Protein AF-W7YA04-F1 (afdb_monomer_lite)

InterPro domains:
  IPR001322 Lamin tail domain [PF00932] (160-291)
  IPR001322 Lamin tail domain [PF00932] (446-583)
  IPR001322 Lamin tail domain [PS51841] (153-295)
  IPR001322 Lamin tail domain [PS51841] (439-587)
  IPR013783 Immunoglobulin-like fold [G3DSA:2.60.40.10] (42-144)
  IPR036415 Lamin tail domain superfamily [SSF74853] (183-237)
  IPR036415 Lamin tail domain superfamily [SSF74853] (433-536)

Secondary structure (DSSP, 8-state):
-------------------------------------------------EEE----SEEETTS-EEEEEEEESSSSPPEEEEEEEETT---EEEE-EESSSSS--SEEEEEE-GGG--SSEEEEEEEEE-TT--EEE---EEEEEE--HHHHHHHHSPPPPSEEEEEEESS-PBPTTSSSBS--EEEEEE-SSS-EEGGGEEEEETTTEEEEESS-S--EE-TT-EEEEEEE-STTTT--HHHHHHHSTT----BTTTEEEEE-SS---SSS-EEEEEEETT--EEEEEEE-TTT--TTB-EEEE-PBTT--BPEEPTTTTTSB--TT---GGGGS-B---GGGS-EEE----SEEESS-EEEEEEEE---B-TTSPBPPPEEEEE-SS-SSEEEEE-B-TTSSSEEEEEE-GGG--SSEEEEEEEETTEEEEEEEEEEPPPP-GGGS-SEEEEEEE---PBPTTSSSBSS-EEEEEE-SSSPEEGGGEEEEEE-GGG-GGGPEEE-BS-S--EE-TT-EEEEEEE-TTTTT--HHHHHHHHT----BTTTEEEEESS---SSS-EEEEEEETTS-EEEEEEE--S-EEETTEE---SS--EEPPPB-

Foldseek 3Di:
DDDDDDDDDDDDDDDDDDDDDDDDDDDDDDDDDDDDDDDDDDDPPQFDKDKDFDDDQEDEALAKDKTKIFIDGPDFDKKKWKWKDAPPDDIDIFTWDAPDPDGDHRITITIDGRVRRDHFKMKIKMWIADPVRDIDIDDIDMHTYDHDVVVVVVVVLADFQQKDFFKWAQAADDDPPDPAHQQTKIKMFGADQAKDWCVQKWKQKQLHDIKDFPDPDTDIHGHGFMAMETEDQPSNPPPDPVNNCVRAPPDDDDYSHRYTYIHPNHTHDLAAKMKMFMAGPQLATSAMEIDGNVLHDYQFIQGWATEARNFRYTDTDPCRSVHGDDGRDGDPRRDDYPPDDPQQDWDKDFDDAQEDELAKDKGKIQIHNLDADPVRHRFWKKKWKADPVDLWTFIDTWDPPPPRSITMDIDGSLRLLDQKMKMWIDGNRDIDIDMYGYPDDDDDLVLAFQKDFFWWWQFEDAQPPDPAHQWTKTKMWGAAQAKDWQLQKWKWKDDPVVPPVPTHTFDWPDSTDIAGHGHMAMETEDEPRNPPPDPVNNCVRVVHDADEPHRYIYTYDNGDDLAAKMKMWMAGPVRHTRFMFIDHQPDIDRSNHGDRDNTDIDGGRTDD

pLDDT: mean 80.43, std 20.5, range [23.08, 98.69]

Structure (mmCIF, N/CA/C/O backbone):
data_AF-W7YA04-F1
#
_entry.id   AF-W7YA04-F1
#
loop_
_atom_site.group_PDB
_atom_site.id
_atom_site.type_symbol
_atom_site.label_atom_id
_atom_site.label_alt_id
_atom_site.label_comp_id
_atom_site.label_asym_id
_atom_site.label_entity_id
_atom_site.label_seq_id
_atom_site.pdbx_PDB_ins_code
_atom_site.Cartn_x
_atom_site.Cartn_y
_atom_site.Cartn_z
_atom_site.occupancy
_atom_site.B_iso_or_equiv
_atom_site.auth_seq_id
_atom_site.auth_comp_id
_atom_site.auth_asym_id
_atom_site.auth_atom_id
_atom_site.pdbx_PDB_model_num
ATOM 1 N N . MET A 1 1 ? -23.975 47.680 10.841 1.00 31.78 1 MET A N 1
ATOM 2 C CA . MET A 1 1 ? -23.854 48.891 9.995 1.00 31.78 1 MET A CA 1
ATOM 3 C C . MET A 1 1 ? -22.612 49.657 10.430 1.00 31.78 1 MET A C 1
ATOM 5 O O . MET A 1 1 ? -22.274 49.514 11.592 1.00 31.78 1 MET A O 1
ATOM 9 N N . LEU A 1 2 ? -21.980 50.379 9.492 1.00 32.09 2 LEU A N 1
ATOM 10 C CA . LEU A 1 2 ? -20.982 51.469 9.593 1.00 32.09 2 LEU A CA 1
ATOM 11 C C . LEU A 1 2 ? -20.205 51.641 10.930 1.00 32.09 2 LEU A C 1
ATOM 13 O O . LEU A 1 2 ? -20.821 51.800 11.973 1.00 32.09 2 LEU A O 1
ATOM 17 N N . SER A 1 3 ? -18.866 51.580 10.980 1.00 29.19 3 SER A N 1
ATOM 18 C CA . SER A 1 3 ? -17.827 52.356 10.250 1.00 29.19 3 SER A CA 1
ATOM 19 C C . SER A 1 3 ? -17.516 53.733 10.869 1.00 29.19 3 SER A C 1
ATOM 21 O O . SER A 1 3 ? -18.413 54.385 11.391 1.00 29.19 3 SER A O 1
ATOM 23 N N . ALA A 1 4 ? -16.255 54.159 10.691 1.00 31.50 4 ALA A N 1
ATOM 24 C CA . ALA A 1 4 ? -15.646 55.458 11.014 1.00 31.50 4 ALA A CA 1
ATOM 25 C C . ALA A 1 4 ? -15.402 55.768 12.510 1.00 31.50 4 ALA A C 1
ATOM 27 O O . ALA A 1 4 ? -16.236 55.462 13.348 1.00 31.50 4 ALA A O 1
ATOM 28 N N . VAL A 1 5 ? -14.357 56.483 12.948 1.00 30.11 5 VAL A N 1
ATOM 29 C CA . VAL A 1 5 ? -12.965 56.802 12.535 1.00 30.11 5 VAL A CA 1
ATOM 30 C C . VAL A 1 5 ? -12.490 57.877 13.548 1.00 30.11 5 VAL A C 1
ATOM 32 O O . VAL A 1 5 ? -13.315 58.586 14.112 1.00 30.11 5 VAL A O 1
ATOM 35 N N . THR A 1 6 ? -11.179 57.924 13.798 1.00 32.50 6 THR A N 1
ATOM 36 C CA . THR A 1 6 ? -10.346 58.825 14.644 1.00 32.50 6 THR A CA 1
ATOM 37 C C . THR A 1 6 ? -10.842 60.245 15.023 1.00 32.50 6 THR A C 1
ATOM 39 O O . THR A 1 6 ? -11.693 60.841 14.366 1.00 32.50 6 THR A O 1
ATOM 42 N N . PRO A 1 7 ? -10.205 60.866 16.042 1.00 37.47 7 PRO A N 1
ATOM 43 C CA . PRO A 1 7 ? -9.231 61.912 15.681 1.00 37.47 7 PRO A CA 1
ATOM 44 C C . PRO A 1 7 ? -7.908 61.920 16.486 1.00 37.47 7 PRO A C 1
ATOM 46 O O . PRO A 1 7 ? -7.734 61.216 17.476 1.00 37.47 7 PRO A O 1
ATOM 49 N N . VAL A 1 8 ? -6.971 62.748 16.011 1.00 28.97 8 VAL A N 1
ATOM 50 C CA . VAL A 1 8 ? -5.608 63.013 16.524 1.00 28.97 8 VAL A CA 1
ATOM 51 C C . VAL A 1 8 ? -5.584 64.339 17.310 1.00 28.97 8 VAL A C 1
ATOM 53 O O . VAL A 1 8 ? -6.321 65.246 16.932 1.00 28.97 8 VAL A O 1
ATOM 56 N N . GLY A 1 9 ? -4.698 64.527 18.309 1.00 26.81 9 GLY A N 1
ATOM 57 C CA . GLY A 1 9 ? -4.371 65.895 18.773 1.00 26.81 9 GLY A CA 1
ATOM 58 C C . GLY A 1 9 ? -3.638 66.102 20.116 1.00 26.81 9 GLY A C 1
ATOM 59 O O . GLY A 1 9 ? -4.279 66.206 21.149 1.00 26.81 9 GLY A O 1
ATOM 60 N N . PHE A 1 10 ? -2.310 66.275 20.053 1.00 26.55 10 PHE A N 1
ATOM 61 C CA . PHE A 1 10 ? -1.448 67.192 20.842 1.00 26.55 10 PHE A CA 1
ATOM 62 C C . PHE A 1 10 ? -1.589 67.400 22.380 1.00 26.55 10 PHE A C 1
ATOM 64 O O . PHE A 1 10 ? -2.391 68.189 22.861 1.00 26.55 10 PHE A O 1
ATOM 71 N N . ALA A 1 11 ? -0.625 66.805 23.100 1.00 28.25 11 ALA A N 1
ATOM 72 C CA . ALA A 1 11 ? 0.389 67.413 23.993 1.00 28.25 11 ALA A CA 1
ATOM 73 C C . ALA A 1 11 ? 0.095 68.618 24.931 1.00 28.25 11 ALA A C 1
ATOM 75 O O . ALA A 1 11 ? -0.297 69.699 24.501 1.00 28.25 11 ALA A O 1
ATOM 76 N N . ALA A 1 12 ? 0.579 68.490 26.179 1.00 29.59 12 ALA A N 1
ATOM 77 C CA . ALA A 1 12 ? 1.050 69.591 27.032 1.00 29.59 12 ALA A CA 1
ATOM 78 C C . ALA A 1 12 ? 2.277 69.147 27.870 1.00 29.59 12 ALA A C 1
ATOM 80 O O . ALA A 1 12 ? 2.289 68.033 28.392 1.00 29.59 12 ALA A O 1
ATOM 81 N N . GLY A 1 13 ? 3.310 69.999 27.976 1.00 27.61 13 GLY A N 1
ATOM 82 C CA . GLY A 1 13 ? 4.473 69.815 28.872 1.00 27.61 13 GLY A CA 1
ATOM 83 C C . GLY A 1 13 ? 4.131 70.123 30.343 1.00 27.61 13 GLY A C 1
ATOM 84 O O . GLY A 1 13 ? 2.997 70.472 30.643 1.00 27.61 13 GLY A O 1
ATOM 85 N N . THR A 1 14 ? 5.040 70.052 31.320 1.00 29.62 14 THR A N 1
ATOM 86 C CA . THR A 1 14 ? 6.397 70.640 31.329 1.00 29.62 14 THR A CA 1
ATOM 87 C C . THR A 1 14 ? 7.260 70.109 32.490 1.00 29.62 14 THR A C 1
ATOM 89 O O . THR A 1 14 ? 6.720 69.950 33.587 1.00 29.62 14 THR A O 1
ATOM 92 N N . ASN A 1 15 ? 8.585 69.981 32.259 1.00 28.86 15 ASN A N 1
ATOM 93 C CA . ASN A 1 15 ? 9.757 70.384 33.097 1.00 28.86 15 ASN A CA 1
ATOM 94 C C . ASN A 1 15 ? 10.873 69.300 33.160 1.00 28.86 15 ASN A C 1
ATOM 96 O O . ASN A 1 15 ? 10.539 68.123 33.208 1.00 28.86 15 ASN A O 1
ATOM 100 N N . VAL A 1 16 ? 12.192 69.588 33.196 1.00 29.22 16 VAL A N 1
ATOM 101 C CA . VAL A 1 16 ? 12.988 70.834 32.995 1.00 29.22 16 VAL A CA 1
ATOM 102 C C . VAL A 1 16 ? 14.435 70.480 32.530 1.00 29.22 16 VAL A C 1
ATOM 104 O O . VAL A 1 16 ? 14.753 69.307 32.366 1.00 29.22 16 VAL A O 1
ATOM 107 N N . THR A 1 17 ? 15.282 71.488 32.289 1.00 27.20 17 THR A N 1
ATOM 108 C CA . THR A 1 17 ? 16.713 71.477 31.872 1.00 27.20 17 THR A CA 1
ATOM 109 C C . THR A 1 17 ? 17.678 70.643 32.744 1.00 27.20 17 THR A C 1
ATOM 111 O O . THR A 1 17 ? 17.450 70.530 33.945 1.00 27.20 17 THR A O 1
ATOM 114 N N . GLU A 1 18 ? 18.759 70.006 32.258 1.00 30.73 18 GLU A N 1
ATOM 115 C CA . GLU A 1 18 ? 19.865 70.383 31.325 1.00 30.73 18 GLU A CA 1
ATOM 116 C C . GLU A 1 18 ? 20.987 71.298 31.874 1.00 30.73 18 GLU A C 1
ATOM 118 O O . GLU A 1 18 ? 20.705 72.274 32.563 1.00 30.73 18 GLU A O 1
ATOM 123 N N . LEU A 1 19 ? 22.234 70.954 31.468 1.00 24.98 19 LEU A N 1
ATOM 124 C CA . LEU A 1 19 ? 23.520 71.697 31.332 1.00 24.98 19 LEU A CA 1
ATOM 125 C C . LEU A 1 19 ? 24.686 70.776 31.785 1.00 24.98 19 LEU A C 1
ATOM 127 O O . LEU A 1 19 ? 24.739 70.429 32.958 1.00 24.98 19 LEU A O 1
ATOM 131 N N . ASN A 1 20 ? 25.605 70.225 30.974 1.00 26.33 20 ASN A N 1
ATOM 132 C CA . ASN A 1 20 ? 26.200 70.527 29.653 1.00 26.33 20 ASN A CA 1
ATOM 133 C C . ASN A 1 20 ? 27.310 71.606 29.655 1.00 26.33 20 ASN A C 1
ATOM 135 O O . ASN A 1 20 ? 26.989 72.786 29.765 1.00 26.33 20 ASN A O 1
ATOM 139 N N . ILE A 1 21 ? 28.586 71.206 29.466 1.00 27.41 21 ILE A N 1
ATOM 140 C CA . ILE A 1 21 ? 29.698 72.068 28.994 1.00 27.41 21 ILE A CA 1
ATOM 141 C C . ILE A 1 21 ? 30.721 71.246 28.157 1.00 27.41 21 ILE A C 1
ATOM 143 O O . ILE A 1 21 ? 31.188 70.195 28.592 1.00 27.41 21 ILE A O 1
ATOM 147 N N . THR A 1 22 ? 31.044 71.766 26.966 1.00 24.73 22 THR A N 1
ATOM 148 C CA . THR A 1 22 ? 32.105 71.446 25.962 1.00 24.73 22 THR A CA 1
ATOM 149 C C . THR A 1 22 ? 33.502 71.997 26.401 1.00 24.73 22 THR A C 1
ATOM 151 O O . THR A 1 22 ? 33.555 72.364 27.578 1.00 24.73 22 THR A O 1
ATOM 154 N N . PRO A 1 23 ? 34.644 72.105 25.635 1.00 35.56 23 PRO A N 1
ATOM 155 C CA . PRO A 1 23 ? 34.985 72.071 24.170 1.00 35.56 23 PRO A CA 1
ATOM 156 C C . PRO A 1 23 ? 36.044 70.991 23.754 1.00 35.56 23 PRO A C 1
ATOM 158 O O . PRO A 1 23 ? 36.558 70.319 24.640 1.00 35.56 23 PRO A O 1
ATOM 161 N N . VAL A 1 24 ? 36.388 70.625 22.494 1.00 25.22 24 VAL A N 1
ATOM 162 C CA . VAL A 1 24 ? 36.501 71.201 21.107 1.00 25.22 24 VAL A CA 1
ATOM 163 C C . VAL A 1 24 ? 37.966 71.464 20.653 1.00 25.22 24 VAL A C 1
ATOM 165 O O . VAL A 1 24 ? 38.620 72.309 21.249 1.00 25.22 24 VAL A O 1
ATOM 168 N N . GLU A 1 25 ? 38.379 70.750 19.577 1.00 28.91 25 GLU A N 1
ATOM 169 C CA . GLU A 1 25 ? 39.375 71.034 18.487 1.00 28.91 25 GLU A CA 1
ATOM 170 C C . GLU A 1 25 ? 40.835 71.463 18.849 1.00 28.91 25 GLU A C 1
ATOM 172 O O . GLU A 1 25 ? 41.133 71.782 19.993 1.00 28.91 25 GLU A O 1
ATOM 177 N N . ASP A 1 26 ? 41.863 71.422 17.978 1.00 27.91 26 ASP A N 1
ATOM 178 C CA . ASP A 1 26 ? 41.978 71.253 16.506 1.00 27.91 26 ASP A CA 1
ATOM 179 C C . ASP A 1 26 ? 43.377 70.676 16.108 1.00 27.91 26 ASP A C 1
ATOM 181 O O . ASP A 1 26 ? 44.282 70.664 16.946 1.00 27.91 26 ASP A O 1
ATOM 185 N N . GLY A 1 27 ? 43.611 70.289 14.839 1.00 26.39 27 GLY A N 1
ATOM 186 C CA . GLY A 1 27 ? 44.975 70.155 14.268 1.00 26.39 27 GLY A CA 1
ATOM 187 C C . GLY A 1 27 ? 45.208 69.076 13.186 1.00 26.39 27 GLY A C 1
ATOM 188 O O . GLY A 1 27 ? 45.076 67.884 13.451 1.00 26.39 27 GLY A O 1
ATOM 189 N N . LEU A 1 28 ? 45.632 69.491 11.980 1.00 25.44 28 LEU A N 1
ATOM 190 C CA . LEU A 1 28 ? 45.858 68.641 10.790 1.00 25.44 28 LEU A CA 1
ATOM 191 C C . LEU A 1 28 ? 47.251 67.966 10.670 1.00 25.44 28 LEU A C 1
ATOM 193 O O . LEU A 1 28 ? 48.250 68.470 11.170 1.00 25.44 28 LEU A O 1
ATOM 197 N N . GLU A 1 29 ? 47.258 66.859 9.908 1.00 27.80 29 GLU A N 1
ATOM 198 C CA . GLU A 1 29 ? 48.306 66.235 9.058 1.00 27.80 29 GLU A CA 1
ATOM 199 C C . GLU A 1 29 ? 49.811 66.546 9.259 1.00 27.80 29 GLU A C 1
ATOM 201 O O . GLU A 1 29 ? 50.250 67.684 9.120 1.00 27.80 29 GLU A O 1
ATOM 206 N N . THR A 1 30 ? 50.654 65.495 9.329 1.00 24.72 30 THR A N 1
ATOM 207 C CA . THR A 1 30 ? 51.679 65.144 8.295 1.00 24.72 30 THR A CA 1
ATOM 208 C C . THR A 1 30 ? 52.455 63.843 8.637 1.00 24.72 30 THR A C 1
ATOM 210 O O . THR A 1 30 ? 52.113 63.143 9.586 1.00 24.72 30 THR A O 1
ATOM 213 N N . GLN A 1 31 ? 53.402 63.440 7.774 1.00 24.70 31 GLN A N 1
ATOM 214 C CA . GLN A 1 31 ? 53.940 62.075 7.607 1.00 24.70 31 GLN A CA 1
ATOM 215 C C . GLN A 1 31 ? 55.115 61.679 8.534 1.00 24.70 31 GLN A C 1
ATOM 217 O O . GLN A 1 31 ? 55.805 62.536 9.067 1.00 24.70 31 GLN A O 1
ATOM 222 N N . ASN A 1 32 ? 55.362 60.358 8.605 1.00 27.91 32 ASN A N 1
ATOM 223 C CA . ASN A 1 32 ? 56.642 59.639 8.794 1.00 27.91 32 ASN A CA 1
ATOM 224 C C . ASN A 1 32 ? 57.789 60.288 9.606 1.00 27.91 32 ASN A C 1
ATOM 226 O O . ASN A 1 32 ? 58.427 61.217 9.130 1.00 27.91 32 ASN A O 1
ATOM 230 N N . GLU A 1 33 ? 58.221 59.624 10.689 1.00 24.64 33 GLU A N 1
ATOM 231 C CA . GLU A 1 33 ? 59.500 58.870 10.748 1.00 24.64 33 GLU A CA 1
ATOM 232 C C . GLU A 1 33 ? 59.715 58.213 12.133 1.00 24.64 33 GLU A C 1
ATOM 234 O O . GLU A 1 33 ? 59.299 58.733 13.166 1.00 24.64 33 GLU A O 1
ATOM 239 N N . THR A 1 34 ? 60.372 57.047 12.172 1.00 29.28 34 THR A N 1
ATOM 240 C CA . THR A 1 34 ? 60.908 56.436 13.411 1.00 29.28 34 THR A CA 1
ATOM 241 C C . THR A 1 34 ? 62.370 56.868 13.573 1.00 29.28 34 THR A C 1
ATOM 243 O O . THR A 1 34 ? 63.078 56.898 12.566 1.00 29.28 34 THR A O 1
ATOM 246 N N . PRO A 1 35 ? 62.879 57.127 14.798 1.00 31.11 35 PRO A N 1
ATOM 247 C CA . PRO A 1 35 ? 63.408 56.003 15.583 1.00 31.11 35 PRO A CA 1
ATOM 248 C C . PRO A 1 35 ? 63.298 56.107 17.128 1.00 31.11 35 PRO A C 1
ATOM 250 O O . PRO A 1 35 ? 63.034 57.143 17.726 1.00 31.11 35 PRO A O 1
ATOM 253 N N . SER A 1 36 ? 63.555 54.962 17.768 1.00 23.08 36 SER A N 1
ATOM 254 C CA . SER A 1 36 ? 63.786 54.730 19.212 1.00 23.08 36 SER A CA 1
ATOM 255 C C . SER A 1 36 ? 65.081 55.380 19.764 1.00 23.08 36 SER A C 1
ATOM 257 O O . SER A 1 36 ? 65.894 55.825 18.955 1.00 23.08 36 SER A O 1
ATOM 259 N N . PRO A 1 37 ? 65.427 55.270 21.077 1.00 47.62 37 PRO A N 1
ATOM 260 C CA . PRO A 1 37 ? 64.613 55.013 22.289 1.00 47.62 37 PRO A CA 1
ATOM 261 C C . PRO A 1 37 ? 65.012 55.873 23.528 1.00 47.62 37 PRO A C 1
ATOM 263 O O . PRO A 1 37 ? 66.120 56.395 23.614 1.00 47.62 37 PRO A O 1
ATOM 266 N N . SER A 1 38 ? 64.210 55.869 24.606 1.00 24.77 38 SER A N 1
ATOM 267 C CA . SER A 1 38 ? 64.751 55.919 25.989 1.00 24.77 38 SER A CA 1
ATOM 268 C C . SER A 1 38 ? 63.761 55.381 27.041 1.00 24.77 38 SER A C 1
ATOM 270 O O . SER A 1 38 ? 62.550 55.525 26.916 1.00 24.77 38 SER A O 1
ATOM 272 N N . LYS A 1 39 ? 64.278 54.679 28.064 1.00 35.16 39 LYS A N 1
ATOM 273 C CA . LYS A 1 39 ? 63.505 53.903 29.062 1.00 35.16 39 LYS A CA 1
ATOM 274 C C . LYS A 1 39 ? 63.362 54.637 30.402 1.00 35.16 39 LYS A C 1
ATOM 276 O O . LYS A 1 39 ? 64.393 54.957 30.994 1.00 35.16 39 LYS A O 1
ATOM 281 N N . LYS A 1 40 ? 62.132 54.702 30.941 1.00 27.12 40 LYS A N 1
ATOM 282 C CA . LYS A 1 40 ? 61.691 54.349 32.328 1.00 27.12 40 LYS A CA 1
ATOM 283 C C . LYS A 1 40 ? 60.353 55.044 32.674 1.00 27.12 40 LYS A C 1
ATOM 285 O O . LYS A 1 40 ? 60.098 56.094 32.096 1.00 27.12 40 LYS A O 1
ATOM 290 N N . PRO A 1 41 ? 59.567 54.559 33.664 1.00 30.64 41 PRO A N 1
ATOM 291 C CA . PRO A 1 41 ? 59.680 53.312 34.438 1.00 30.64 41 PRO A CA 1
ATOM 292 C C . PRO A 1 41 ? 58.499 52.338 34.206 1.00 30.64 41 PRO A C 1
ATOM 294 O O . PRO A 1 41 ? 57.518 52.676 33.554 1.00 30.64 41 PRO A O 1
ATOM 297 N N . GLN A 1 42 ? 58.590 51.113 34.740 1.00 33.84 42 GLN A N 1
ATOM 298 C CA . GLN A 1 42 ? 57.501 50.130 34.662 1.00 33.84 42 GLN A CA 1
ATOM 299 C C . GLN A 1 42 ? 56.319 50.503 35.564 1.00 33.84 42 GLN A C 1
ATOM 301 O O . GLN A 1 42 ? 56.494 50.699 36.766 1.00 33.84 42 GLN A O 1
ATOM 306 N N . VAL A 1 43 ? 55.112 50.443 35.002 1.00 31.30 43 VAL A N 1
ATOM 307 C CA . VAL A 1 43 ? 53.936 49.953 35.727 1.00 31.30 43 VAL A CA 1
ATOM 308 C C . VAL A 1 43 ? 53.833 48.467 35.395 1.00 31.30 43 VAL A C 1
ATOM 310 O O . VAL A 1 43 ? 53.726 48.115 34.222 1.00 31.30 43 VAL A O 1
ATOM 313 N N . ASN A 1 44 ? 53.885 47.593 36.403 1.00 35.19 44 ASN A N 1
ATOM 314 C CA . ASN A 1 44 ? 53.566 46.178 36.214 1.00 35.19 44 ASN A CA 1
ATOM 315 C C . ASN A 1 44 ? 52.049 46.038 36.068 1.00 35.19 44 ASN A C 1
ATOM 317 O O . ASN A 1 44 ? 51.348 45.720 37.028 1.00 35.19 44 ASN A O 1
ATOM 321 N N . ASN A 1 45 ? 51.551 46.292 34.860 1.00 37.62 45 ASN A N 1
ATOM 322 C CA . ASN A 1 45 ? 50.231 45.835 34.467 1.00 37.62 45 ASN A CA 1
ATOM 323 C C . ASN A 1 45 ? 50.345 44.315 34.291 1.00 37.62 45 ASN A C 1
ATOM 325 O O . ASN A 1 45 ? 50.893 43.845 33.298 1.00 37.62 45 ASN A O 1
ATOM 329 N N . VAL A 1 46 ? 49.909 43.548 35.292 1.00 47.38 46 VAL A N 1
ATOM 330 C CA . VAL A 1 46 ? 49.699 42.109 35.107 1.00 47.38 46 VAL A CA 1
ATOM 331 C C . VAL A 1 46 ? 48.527 41.994 34.144 1.00 47.38 46 VAL A C 1
ATOM 333 O O . VAL A 1 46 ? 47.419 42.407 34.489 1.00 47.38 46 VAL A O 1
ATOM 336 N N . GLU A 1 47 ? 48.774 41.514 32.926 1.00 56.84 47 GLU A N 1
ATOM 337 C CA . GLU A 1 47 ? 47.716 41.326 31.935 1.00 56.84 47 GLU A CA 1
ATOM 338 C C . GLU A 1 47 ? 46.736 40.276 32.460 1.00 56.84 47 GLU A C 1
ATOM 340 O O . GLU A 1 47 ? 47.006 39.075 32.447 1.00 56.84 47 GLU A O 1
ATOM 345 N N . GLN A 1 48 ? 45.602 40.752 32.983 1.00 67.88 48 GLN A N 1
ATOM 346 C CA . GLN A 1 48 ? 44.510 39.887 33.399 1.00 67.88 48 GLN A CA 1
ATOM 347 C C . GLN A 1 48 ? 44.028 39.102 32.188 1.00 67.88 48 GLN A C 1
ATOM 349 O O . GLN A 1 48 ? 43.742 39.683 31.140 1.00 67.88 48 GLN A O 1
ATOM 354 N N . MET A 1 49 ? 43.933 37.789 32.359 1.00 80.12 49 MET A N 1
ATOM 355 C CA . MET A 1 49 ? 43.536 36.872 31.308 1.00 80.12 49 MET A CA 1
ATOM 356 C C . MET A 1 49 ? 42.128 37.209 30.781 1.00 80.12 49 MET A C 1
ATOM 358 O O . MET A 1 49 ? 41.198 37.442 31.555 1.00 80.12 49 MET A O 1
ATOM 362 N N . GLN A 1 50 ? 41.979 37.264 29.457 1.00 81.38 50 GLN A N 1
ATOM 363 C CA . GLN A 1 50 ? 40.742 37.603 28.748 1.00 81.38 50 GLN A CA 1
ATOM 364 C C . GLN A 1 50 ? 40.345 36.482 27.789 1.00 81.38 50 GLN A C 1
ATOM 366 O O . GLN A 1 50 ? 41.202 35.855 27.169 1.00 81.38 50 GLN A O 1
ATOM 371 N N . ILE A 1 51 ? 39.035 36.299 27.620 1.00 85.38 51 ILE A N 1
ATOM 372 C CA . ILE A 1 51 ? 38.431 35.452 26.588 1.00 85.38 51 ILE A CA 1
ATOM 373 C C . ILE A 1 51 ? 37.708 36.379 25.609 1.00 85.38 51 ILE A C 1
ATOM 375 O O . ILE A 1 51 ? 36.899 37.214 26.021 1.00 85.38 51 ILE A O 1
ATOM 379 N N . ARG A 1 52 ? 37.983 36.239 24.311 1.00 79.94 52 ARG A N 1
ATOM 380 C CA . ARG A 1 52 ? 37.281 36.940 23.232 1.00 79.94 52 ARG A CA 1
ATOM 381 C C . ARG A 1 52 ? 36.728 35.933 22.238 1.00 79.94 52 ARG A C 1
ATOM 383 O O . ARG A 1 52 ? 37.450 35.092 21.715 1.00 79.94 52 ARG A O 1
ATOM 390 N N . HIS A 1 53 ? 35.440 36.058 21.963 1.00 84.56 53 HIS A N 1
ATOM 391 C CA . HIS A 1 53 ? 34.718 35.227 21.016 1.00 84.56 53 HIS A CA 1
ATOM 392 C C . HIS A 1 53 ? 33.645 36.070 20.320 1.00 84.56 53 HIS A C 1
ATOM 394 O O . HIS A 1 53 ? 33.066 36.970 20.933 1.00 84.56 53 HIS A O 1
ATOM 400 N N . ILE A 1 54 ? 33.404 35.782 19.042 1.00 75.38 54 ILE A N 1
ATOM 401 C CA . ILE A 1 54 ? 32.335 36.377 18.239 1.00 75.38 54 ILE A CA 1
ATOM 402 C C . ILE A 1 54 ? 31.409 35.221 17.834 1.00 75.38 54 ILE A C 1
ATOM 404 O O . ILE A 1 54 ? 31.835 34.386 17.031 1.00 75.38 54 ILE A O 1
ATOM 408 N N . PRO A 1 55 ? 30.186 35.136 18.388 1.00 73.56 55 PRO A N 1
ATOM 409 C CA . PRO A 1 55 ? 29.252 34.072 18.046 1.00 73.56 55 PRO A CA 1
ATOM 410 C C . PRO A 1 55 ? 28.697 34.263 16.633 1.00 73.56 55 PRO A C 1
ATOM 412 O O . PRO A 1 55 ? 28.549 35.385 16.145 1.00 73.56 55 PRO A O 1
ATOM 415 N N . LEU A 1 56 ? 28.343 33.153 15.987 1.00 72.56 56 LEU A N 1
ATOM 416 C CA . LEU A 1 56 ? 27.500 33.179 14.793 1.00 72.56 56 LEU A CA 1
ATOM 417 C C . LEU A 1 56 ? 26.047 33.478 15.189 1.00 72.56 56 LEU A C 1
ATOM 419 O O . LEU A 1 56 ? 25.628 33.175 16.300 1.00 72.56 56 LEU A O 1
ATOM 423 N N . ASN A 1 57 ? 25.250 34.036 14.276 1.00 67.06 57 ASN A N 1
ATOM 424 C CA . ASN A 1 57 ? 23.813 34.234 14.517 1.00 67.06 57 ASN A CA 1
ATOM 425 C C . ASN A 1 57 ? 22.996 32.962 14.234 1.00 67.06 57 ASN A C 1
ATOM 427 O O . ASN A 1 57 ? 21.949 32.737 14.852 1.00 67.06 57 ASN A O 1
ATOM 431 N N . ARG A 1 58 ? 23.456 32.157 13.270 1.00 73.19 58 ARG A N 1
ATOM 432 C CA . ARG A 1 58 ? 22.844 30.905 12.820 1.00 73.19 58 ARG A CA 1
ATOM 433 C C . ARG A 1 58 ? 23.909 29.884 12.434 1.00 73.19 58 ARG A C 1
ATOM 435 O O . ARG A 1 58 ? 25.012 30.275 12.052 1.00 73.19 58 ARG A O 1
ATOM 442 N N . VAL A 1 59 ? 23.551 28.608 12.532 1.00 81.56 59 VAL A N 1
ATOM 443 C CA . VAL A 1 59 ? 24.326 27.454 12.056 1.00 81.56 59 VAL A CA 1
ATOM 444 C C . VAL A 1 59 ? 23.382 26.427 11.422 1.00 81.56 59 VAL A C 1
ATOM 446 O O . VAL A 1 59 ? 22.283 26.232 11.943 1.00 81.56 59 VAL A O 1
ATOM 449 N N . PRO A 1 60 ? 23.768 25.770 10.317 1.00 76.38 60 PRO A N 1
ATOM 450 C CA . PRO A 1 60 ? 22.947 24.729 9.714 1.00 76.38 60 PRO A CA 1
ATOM 451 C C . PRO A 1 60 ? 22.909 23.469 10.591 1.00 76.38 60 PRO A C 1
ATOM 453 O O . PRO A 1 60 ? 23.913 23.085 11.193 1.00 76.38 60 PRO A O 1
ATOM 456 N N . GLU A 1 61 ? 21.756 22.806 10.632 1.00 81.75 61 GLU A N 1
ATOM 457 C CA . GLU A 1 61 ? 21.620 21.473 11.229 1.00 81.75 61 GLU A CA 1
ATOM 458 C C . GLU A 1 61 ? 22.510 20.434 10.520 1.00 81.75 61 GLU A C 1
ATOM 460 O O . GLU A 1 61 ? 22.838 20.561 9.331 1.00 81.75 61 GLU A O 1
ATOM 465 N N . HIS A 1 62 ? 22.883 19.384 11.257 1.00 79.31 62 HIS A N 1
ATOM 466 C CA . HIS A 1 62 ? 23.682 18.256 10.758 1.00 79.31 62 HIS A CA 1
ATOM 467 C C . HIS A 1 62 ? 25.070 18.615 10.181 1.00 79.31 62 HIS A C 1
ATOM 469 O O . HIS A 1 62 ? 25.617 17.875 9.363 1.00 79.31 62 HIS A O 1
ATOM 475 N N . GLN A 1 63 ? 25.673 19.730 10.610 1.00 81.75 63 GLN A N 1
ATOM 476 C CA . GLN A 1 63 ? 27.026 20.136 10.212 1.00 81.75 63 GLN A CA 1
ATOM 477 C C . GLN A 1 63 ? 27.875 20.528 11.428 1.00 81.75 63 GLN A C 1
ATOM 479 O O . GLN A 1 63 ? 27.387 21.204 12.327 1.00 81.75 63 GLN A O 1
ATOM 484 N N . ASP A 1 64 ? 29.153 20.131 11.436 1.00 88.44 64 ASP A N 1
ATOM 485 C CA . ASP A 1 64 ? 30.115 20.463 12.496 1.00 88.44 64 ASP A CA 1
ATOM 486 C C . ASP A 1 64 ? 30.153 21.970 12.801 1.00 88.44 64 ASP A C 1
ATOM 488 O O . ASP A 1 64 ? 30.436 22.796 11.923 1.00 88.44 64 ASP A O 1
ATOM 492 N N . PHE A 1 65 ? 29.945 22.332 14.070 1.00 91.19 65 PHE A N 1
ATOM 493 C CA . PHE A 1 65 ? 30.005 23.718 14.530 1.00 91.19 65 PHE A CA 1
ATOM 494 C C . PHE A 1 65 ? 31.293 23.982 15.316 1.00 91.19 65 PHE A C 1
ATOM 496 O O . PHE A 1 65 ? 31.455 23.553 16.459 1.00 91.19 65 PHE A O 1
ATOM 503 N N . THR A 1 66 ? 32.218 24.724 14.702 1.00 90.94 66 THR A N 1
ATOM 504 C CA . THR A 1 66 ? 33.505 25.091 15.312 1.00 90.94 66 THR A CA 1
ATOM 505 C C . THR A 1 66 ? 33.444 26.459 15.991 1.00 90.94 66 THR A C 1
ATOM 507 O O . THR A 1 66 ? 33.426 27.505 15.335 1.00 90.94 66 THR A O 1
ATOM 510 N N . VAL A 1 67 ? 33.498 26.459 17.322 1.00 87.06 67 VAL A N 1
ATOM 511 C CA . VAL A 1 67 ? 33.657 27.662 18.145 1.00 87.06 67 VAL A CA 1
ATOM 512 C C . VAL A 1 67 ? 35.134 28.051 18.177 1.00 87.06 67 VAL A C 1
ATOM 514 O O . VAL A 1 67 ? 35.992 27.249 18.539 1.00 87.06 67 VAL A O 1
ATOM 517 N N . ASN A 1 68 ? 35.431 29.298 17.806 1.00 87.56 68 ASN A N 1
ATOM 518 C CA . ASN A 1 68 ? 36.779 29.869 17.804 1.00 87.56 68 ASN A CA 1
ATOM 519 C C . ASN A 1 68 ? 36.910 30.876 18.954 1.00 87.56 68 ASN A C 1
ATOM 521 O O . ASN A 1 68 ? 36.172 31.863 18.982 1.00 87.56 68 ASN A O 1
ATOM 525 N N . ALA A 1 69 ? 37.842 30.661 19.878 1.00 85.00 69 ALA A N 1
ATOM 526 C CA . ALA A 1 69 ? 38.090 31.544 21.014 1.00 85.00 69 ALA A CA 1
ATOM 527 C C . ALA A 1 69 ? 39.522 32.088 20.969 1.00 85.00 69 ALA A C 1
ATOM 529 O O . ALA A 1 69 ? 40.474 31.319 20.832 1.00 85.00 69 ALA A O 1
ATOM 530 N N . MET A 1 70 ? 39.674 33.404 21.132 1.00 82.25 70 MET A N 1
ATOM 531 C CA . MET A 1 70 ? 40.971 34.009 21.418 1.00 82.25 70 MET A CA 1
ATOM 532 C C . MET A 1 70 ? 41.104 34.192 22.931 1.00 82.25 70 MET A C 1
ATOM 534 O O . MET A 1 70 ? 40.326 34.924 23.546 1.00 82.25 70 MET A O 1
ATOM 538 N N . ILE A 1 71 ? 42.075 33.514 23.528 1.00 84.81 71 ILE A N 1
ATOM 539 C CA . ILE A 1 71 ? 42.427 33.601 24.945 1.00 84.81 71 ILE A CA 1
ATOM 540 C C . ILE A 1 71 ? 43.764 34.338 25.018 1.00 84.81 71 ILE A C 1
ATOM 542 O O . ILE A 1 71 ? 44.658 34.032 24.240 1.00 84.81 71 ILE A O 1
ATOM 546 N N . SER A 1 72 ? 43.902 35.317 25.910 1.00 79.25 72 SER A N 1
ATOM 547 C CA . SER A 1 72 ? 45.123 36.130 26.035 1.00 79.25 72 SER A CA 1
ATOM 548 C C . SER A 1 72 ? 45.407 36.473 27.494 1.00 79.25 72 SER A C 1
ATOM 550 O O . SER A 1 72 ? 44.470 36.825 28.209 1.00 79.25 72 SER A O 1
ATOM 552 N N . GLY A 1 73 ? 46.667 36.455 27.926 1.00 74.50 73 GLY A N 1
ATOM 553 C CA . GLY A 1 73 ? 47.086 36.795 29.291 1.00 74.50 73 GLY A CA 1
ATOM 554 C C . GLY A 1 73 ? 48.563 36.476 29.534 1.00 74.50 73 GLY A C 1
ATOM 555 O O . GLY A 1 73 ? 49.343 36.336 28.592 1.00 74.50 73 GLY A O 1
ATOM 556 N N . VAL A 1 74 ? 48.946 36.303 30.799 1.00 66.19 74 VAL A N 1
ATOM 557 C CA . VAL A 1 74 ? 50.278 35.803 31.179 1.00 66.19 74 VAL A CA 1
ATOM 558 C C . VAL A 1 74 ? 50.354 34.262 31.176 1.00 66.19 74 VAL A C 1
ATOM 560 O O . VAL A 1 74 ? 49.350 33.577 31.362 1.00 66.19 74 VAL A O 1
ATOM 563 N N . ASN A 1 75 ? 51.558 33.750 30.883 1.00 65.62 75 ASN A N 1
ATOM 564 C CA . ASN A 1 75 ? 52.003 32.343 30.860 1.00 65.62 75 ASN A CA 1
ATOM 565 C C . ASN A 1 75 ? 51.077 31.316 30.160 1.00 65.62 75 ASN A C 1
ATOM 567 O O . ASN A 1 75 ? 50.244 30.655 30.774 1.00 65.62 75 ASN A O 1
ATOM 571 N N . GLN A 1 76 ? 51.325 31.118 28.861 1.00 66.88 76 GLN A N 1
ATOM 572 C CA . GLN A 1 76 ? 50.782 30.030 28.030 1.00 66.88 76 GLN A CA 1
ATOM 573 C C . GLN A 1 76 ? 51.427 28.654 28.335 1.00 66.88 76 GLN A C 1
ATOM 575 O O . GLN A 1 76 ? 52.564 28.611 28.817 1.00 66.88 76 GLN A O 1
ATOM 580 N N . PRO A 1 77 ? 50.781 27.526 27.964 1.00 67.12 77 PRO A N 1
ATOM 581 C CA . PRO A 1 77 ? 49.464 27.417 27.329 1.00 67.12 77 PRO A CA 1
ATOM 582 C C . PRO A 1 77 ? 48.324 27.448 28.351 1.00 67.12 77 PRO A C 1
ATOM 584 O O . PRO A 1 77 ? 48.456 26.930 29.459 1.00 67.12 77 PRO A O 1
ATOM 587 N N . TRP A 1 78 ? 47.175 27.987 27.947 1.00 79.06 78 TRP A N 1
ATOM 588 C CA . TRP A 1 78 ? 45.965 27.944 28.766 1.00 79.06 78 TRP A CA 1
ATOM 589 C C . TRP A 1 78 ? 45.153 26.689 28.466 1.00 79.06 78 TRP A C 1
ATOM 591 O O . TRP A 1 78 ? 45.161 26.169 27.350 1.00 79.06 78 TRP A O 1
ATOM 601 N N . THR A 1 79 ? 44.425 26.211 29.472 1.00 77.81 79 THR A N 1
ATOM 602 C CA . THR A 1 79 ? 43.409 25.172 29.279 1.00 77.81 79 THR A CA 1
ATOM 603 C C . THR A 1 79 ? 42.042 25.832 29.224 1.00 77.81 79 THR A C 1
ATOM 605 O O . THR A 1 79 ? 41.746 26.719 30.028 1.00 77.81 79 THR A O 1
ATOM 608 N N . GLY A 1 80 ? 41.228 25.420 28.254 1.00 84.00 80 GLY A N 1
ATOM 609 C CA . GLY A 1 80 ? 39.884 25.943 28.054 1.00 84.00 80 GLY A CA 1
ATOM 610 C C . GLY A 1 80 ? 38.877 24.841 27.755 1.00 84.00 80 GLY A C 1
ATOM 611 O O . GLY A 1 80 ? 39.232 23.782 27.231 1.00 84.00 80 GLY A O 1
ATOM 612 N N . LEU A 1 81 ? 37.619 25.102 28.090 1.00 91.00 81 LEU A N 1
ATOM 613 C CA . LEU A 1 81 ? 36.487 24.201 27.908 1.00 91.00 81 LEU A CA 1
ATOM 614 C C . LEU A 1 81 ? 35.339 24.957 27.228 1.00 91.00 81 LEU A C 1
ATOM 616 O O . LEU A 1 81 ? 35.020 26.086 27.599 1.00 91.00 81 LEU A O 1
ATOM 620 N N . LEU A 1 82 ? 34.710 24.327 26.241 1.00 93.50 82 LEU A N 1
ATOM 621 C CA . LEU A 1 82 ? 33.429 24.742 25.684 1.00 93.50 82 LEU A CA 1
ATOM 622 C C . LEU A 1 82 ? 32.329 23.951 26.390 1.00 93.50 82 LEU A C 1
ATOM 624 O O . LEU A 1 82 ? 32.271 22.730 26.240 1.00 93.50 82 LEU A O 1
ATOM 628 N N . LYS A 1 83 ? 31.457 24.634 27.127 1.00 94.69 83 LYS A N 1
ATOM 629 C CA . LYS A 1 83 ? 30.242 24.056 27.715 1.00 94.69 83 LYS A CA 1
ATOM 630 C C . LYS A 1 83 ? 29.045 24.419 26.862 1.00 94.69 83 LYS A C 1
ATOM 632 O O . LYS A 1 83 ? 28.888 25.600 26.565 1.00 94.69 83 LYS A O 1
ATOM 637 N N . TYR A 1 84 ? 28.217 23.455 26.473 1.00 94.25 84 TYR A N 1
ATOM 638 C CA . TYR A 1 84 ? 27.089 23.703 25.574 1.00 94.25 84 TYR A CA 1
ATOM 639 C C . TYR A 1 84 ? 25.880 22.801 25.838 1.00 94.25 84 TYR A C 1
ATOM 641 O O . TYR A 1 84 ? 26.025 21.682 26.326 1.00 94.25 84 TYR A O 1
ATOM 649 N N . SER A 1 85 ? 24.694 23.272 25.459 1.00 90.62 85 SER A N 1
ATOM 650 C CA . SER A 1 85 ? 23.448 22.502 25.430 1.00 90.62 85 SER A CA 1
ATOM 651 C C . SER A 1 85 ? 22.596 22.862 24.208 1.00 90.62 85 SER A C 1
ATOM 653 O O . SER A 1 85 ? 22.613 24.000 23.734 1.00 90.62 85 SER A O 1
ATOM 655 N N . MET A 1 86 ? 21.842 21.882 23.702 1.00 90.75 86 MET A N 1
ATOM 656 C CA . MET A 1 86 ? 20.842 22.065 22.638 1.00 90.75 86 MET A CA 1
ATOM 657 C C . MET A 1 86 ? 19.464 22.255 23.270 1.00 90.75 86 MET A C 1
ATOM 659 O O . MET A 1 86 ? 19.123 21.492 24.172 1.00 90.75 86 MET A O 1
ATOM 663 N N . ASP A 1 87 ? 18.684 23.246 22.834 1.00 86.19 87 ASP A N 1
ATOM 664 C CA . ASP A 1 87 ? 17.299 23.517 23.274 1.00 86.19 87 ASP A CA 1
ATOM 665 C C . ASP A 1 87 ? 17.076 23.501 24.815 1.00 86.19 87 ASP A C 1
ATOM 667 O O . ASP A 1 87 ? 15.980 23.224 25.306 1.00 86.19 87 ASP A O 1
ATOM 671 N N . GLY A 1 88 ? 18.117 23.795 25.608 1.00 78.56 88 GLY A N 1
ATOM 672 C CA . GLY A 1 88 ? 18.076 23.762 27.078 1.00 78.56 88 GLY A CA 1
ATOM 673 C C . GLY A 1 88 ? 18.175 22.368 27.724 1.00 78.56 88 GLY A C 1
ATOM 674 O O . GLY A 1 88 ? 17.869 22.227 28.910 1.00 78.56 88 GLY A O 1
ATOM 675 N N . HIS A 1 89 ? 18.590 21.343 26.975 1.00 82.19 89 HIS A N 1
ATOM 676 C CA . HIS A 1 89 ? 18.868 19.991 27.475 1.00 82.19 89 HIS A CA 1
ATOM 677 C C . HIS A 1 89 ? 20.198 19.897 28.265 1.00 82.19 89 HIS A C 1
ATOM 679 O O . HIS A 1 89 ? 20.799 20.906 28.629 1.00 82.19 89 HIS A O 1
ATOM 685 N N . GLU A 1 90 ? 20.634 18.673 28.590 1.00 87.44 90 GLU A N 1
ATOM 686 C CA . GLU A 1 90 ? 21.835 18.395 29.393 1.00 87.44 90 GLU A CA 1
ATOM 687 C C . GLU A 1 90 ? 23.102 19.057 28.817 1.00 87.44 90 GLU A C 1
ATOM 689 O O . GLU A 1 90 ? 23.368 18.989 27.615 1.00 87.44 90 GLU A O 1
ATOM 694 N N . GLU A 1 91 ? 23.882 19.702 29.690 1.00 90.25 91 GLU A N 1
ATOM 695 C CA . GLU A 1 91 ? 25.101 20.422 29.318 1.00 90.25 91 GLU A CA 1
ATOM 696 C C . GLU A 1 91 ? 26.275 19.455 29.105 1.00 90.25 91 GLU A C 1
ATOM 698 O O . GLU A 1 91 ? 26.625 18.660 29.979 1.00 90.25 91 GLU A O 1
ATOM 703 N N . LYS A 1 92 ? 26.916 19.554 27.940 1.00 92.31 92 LYS A N 1
ATOM 704 C CA . LYS A 1 92 ? 28.107 18.792 27.550 1.00 92.31 92 LYS A CA 1
ATOM 705 C C . LYS A 1 92 ? 29.339 19.688 27.552 1.00 92.31 92 LYS A C 1
ATOM 707 O O . LYS A 1 92 ? 29.238 20.909 27.471 1.00 92.31 92 LYS A O 1
ATOM 712 N N . THR A 1 93 ? 30.524 19.086 27.644 1.00 93.75 93 THR A N 1
ATOM 713 C CA . THR A 1 93 ? 31.804 19.812 27.684 1.00 93.75 93 THR A CA 1
ATOM 714 C C . THR A 1 93 ? 32.802 19.247 26.672 1.00 93.75 93 THR A C 1
ATOM 716 O O . THR A 1 93 ? 33.025 18.039 26.643 1.00 93.75 93 THR A O 1
ATOM 719 N N . ILE A 1 94 ? 33.435 20.116 25.879 1.00 91.44 94 ILE A N 1
ATOM 720 C CA . ILE A 1 94 ? 34.490 19.778 24.904 1.00 91.44 94 ILE A CA 1
ATOM 721 C C . ILE A 1 94 ? 35.754 20.597 25.221 1.00 91.44 94 ILE A C 1
ATOM 723 O O . ILE A 1 94 ? 35.645 21.800 25.461 1.00 91.44 94 ILE A O 1
ATOM 727 N N . PRO A 1 95 ? 36.961 20.000 25.234 1.00 90.81 95 PRO A N 1
ATOM 728 C CA . PRO A 1 95 ? 38.196 20.747 25.442 1.00 90.81 95 PRO A CA 1
ATOM 729 C C . PRO A 1 95 ? 38.556 21.609 24.226 1.00 90.81 95 PRO A C 1
ATOM 731 O O . PRO A 1 95 ? 38.470 21.166 23.082 1.00 90.81 95 PRO A O 1
ATOM 734 N N . PHE A 1 96 ? 39.024 22.827 24.488 1.00 88.00 96 PHE A N 1
ATOM 735 C CA . PHE A 1 96 ? 39.601 23.703 23.473 1.00 88.00 96 PHE A CA 1
ATOM 736 C C . PHE A 1 96 ? 41.015 23.244 23.081 1.00 88.00 96 PHE A C 1
ATOM 738 O O . PHE A 1 96 ? 41.848 22.947 23.939 1.00 88.00 96 PHE A O 1
ATOM 745 N N . VAL A 1 97 ? 41.306 23.237 21.778 1.00 86.81 97 VAL A N 1
ATOM 746 C CA . VAL A 1 97 ? 42.590 22.816 21.196 1.00 86.81 97 VAL A CA 1
ATOM 747 C C . VAL A 1 97 ? 43.300 24.025 20.565 1.00 86.81 97 VAL A C 1
ATOM 749 O O . VAL A 1 97 ? 42.686 24.715 19.744 1.00 86.81 97 VAL A O 1
ATOM 752 N N . PRO A 1 98 ? 44.577 24.305 20.902 1.00 82.62 98 PRO A N 1
ATOM 753 C CA . PRO A 1 98 ? 45.329 25.416 20.317 1.00 82.62 98 PRO A CA 1
ATOM 754 C C . PRO A 1 98 ? 45.616 25.189 18.825 1.00 82.62 98 PRO A C 1
ATOM 756 O O . PRO A 1 98 ? 45.911 24.075 18.396 1.00 82.62 98 PRO A O 1
ATOM 759 N N . GLN A 1 99 ? 45.578 26.257 18.027 1.00 77.31 99 GLN A N 1
ATOM 760 C CA . GLN A 1 99 ? 45.706 26.193 16.561 1.00 77.31 99 GLN A CA 1
ATOM 761 C C . GLN A 1 99 ? 47.146 26.111 16.018 1.00 77.31 99 GLN A C 1
ATOM 763 O O . GLN A 1 99 ? 47.348 26.166 14.806 1.00 77.31 99 GLN A O 1
ATOM 768 N N . VAL A 1 100 ? 48.161 25.978 16.876 1.00 72.00 100 VAL A N 1
ATOM 769 C CA . VAL A 1 100 ? 49.578 25.964 16.469 1.00 72.00 100 VAL A CA 1
ATOM 770 C C . VAL A 1 100 ? 50.282 24.734 17.044 1.00 72.00 100 VAL A C 1
ATOM 772 O O . VAL A 1 100 ? 50.096 24.397 18.211 1.00 72.00 100 VAL A O 1
ATOM 775 N N . GLN A 1 101 ? 51.132 24.073 16.247 1.00 53.41 101 GLN A N 1
ATOM 776 C CA . GLN A 1 101 ? 52.037 23.027 16.744 1.00 53.41 101 GLN A CA 1
ATOM 777 C C . GLN A 1 101 ? 53.194 23.645 17.546 1.00 53.41 101 GLN A C 1
ATOM 779 O O . GLN A 1 101 ? 54.291 23.881 17.044 1.00 53.41 101 GLN A O 1
ATOM 784 N N . GLY A 1 102 ? 52.908 23.914 18.815 1.00 54.38 102 GLY A N 1
ATOM 785 C CA . GLY A 1 102 ? 53.805 24.479 19.816 1.00 54.38 102 GLY A CA 1
ATOM 786 C C . GLY A 1 102 ? 52.965 25.048 20.957 1.00 54.38 102 GLY A C 1
ATOM 787 O O . GLY A 1 102 ? 51.890 25.583 20.708 1.00 54.38 102 GLY A O 1
ATOM 788 N N . ASN A 1 103 ? 53.428 24.943 22.207 1.00 54.72 103 ASN A N 1
ATOM 789 C CA . ASN A 1 103 ? 52.645 25.279 23.414 1.00 54.72 103 ASN A CA 1
ATOM 790 C C . ASN A 1 103 ? 52.386 26.792 23.625 1.00 54.72 103 ASN A C 1
ATOM 792 O O . ASN A 1 103 ? 52.237 27.246 24.757 1.00 54.72 103 ASN A O 1
ATOM 796 N N . GLN A 1 104 ? 52.356 27.580 22.552 1.00 63.66 104 GLN A N 1
ATOM 797 C CA . GLN A 1 104 ? 52.120 29.016 22.565 1.00 63.66 104 GLN A CA 1
ATOM 798 C C . GLN A 1 104 ? 51.130 29.377 21.458 1.00 63.66 104 GLN A C 1
ATOM 800 O O . GLN A 1 104 ? 51.483 29.469 20.282 1.00 63.66 104 GLN A O 1
ATOM 805 N N . SER A 1 105 ? 49.865 29.536 21.841 1.00 69.81 105 SER A N 1
ATOM 806 C CA . SER A 1 105 ? 48.806 30.019 20.964 1.00 69.81 105 SER A CA 1
ATOM 807 C C . SER A 1 105 ? 47.799 30.822 21.773 1.00 69.81 105 SER A C 1
ATOM 809 O O . SER A 1 105 ? 47.416 30.410 22.869 1.00 69.81 105 SER A O 1
ATOM 811 N N . ASP A 1 106 ? 47.353 31.935 21.199 1.00 78.75 106 ASP A N 1
ATOM 812 C CA . ASP A 1 106 ? 46.206 32.699 21.686 1.00 78.75 106 ASP A CA 1
ATOM 813 C C . ASP A 1 106 ? 44.890 32.214 21.057 1.00 78.75 106 ASP A C 1
ATOM 815 O O . ASP A 1 106 ? 43.822 32.534 21.560 1.00 78.75 106 ASP A O 1
ATOM 819 N N . ASN A 1 107 ? 44.938 31.411 19.985 1.00 83.06 107 ASN A N 1
ATOM 820 C CA . ASN A 1 107 ? 43.758 30.969 19.238 1.00 83.06 107 ASN A CA 1
ATOM 821 C C . ASN A 1 107 ? 43.457 29.489 19.488 1.00 83.06 107 ASN A C 1
ATOM 823 O O . ASN A 1 107 ? 44.263 28.610 19.170 1.00 83.06 107 ASN A O 1
ATOM 827 N N . TYR A 1 108 ? 42.256 29.221 19.991 1.00 85.75 108 TYR A N 1
ATOM 828 C CA . TYR A 1 108 ? 41.783 27.887 20.333 1.00 85.75 108 TYR A CA 1
ATOM 829 C C . TYR A 1 108 ? 40.478 27.580 19.598 1.00 85.75 108 TYR A C 1
ATOM 831 O O . TYR A 1 108 ? 39.628 28.459 19.433 1.00 85.75 108 TYR A O 1
ATOM 839 N N . ILE A 1 109 ? 40.290 26.317 19.210 1.00 89.44 109 ILE A N 1
ATOM 840 C CA . ILE A 1 109 ? 39.023 25.828 18.652 1.00 89.44 109 ILE A CA 1
ATOM 841 C C . ILE A 1 109 ? 38.429 24.692 19.479 1.00 89.44 109 ILE A C 1
ATOM 843 O O . ILE A 1 109 ? 39.159 23.890 20.061 1.00 89.44 109 ILE A O 1
ATOM 847 N N . ALA A 1 110 ? 37.106 24.612 19.489 1.00 89.06 110 ALA A N 1
ATOM 848 C CA . ALA A 1 110 ? 36.347 23.453 19.935 1.00 89.06 110 ALA A CA 1
ATOM 849 C C . ALA A 1 110 ? 35.244 23.197 18.901 1.00 89.06 110 ALA A C 1
ATOM 851 O O . ALA A 1 110 ? 34.516 24.121 18.538 1.00 89.06 110 ALA A O 1
ATOM 852 N N . THR A 1 111 ? 35.137 21.964 18.408 1.00 92.94 111 THR A N 1
ATOM 853 C CA . THR A 1 111 ? 34.154 21.581 17.385 1.00 92.94 111 THR A CA 1
ATOM 854 C C . THR A 1 111 ? 33.103 20.675 18.000 1.00 92.94 111 THR A C 1
ATOM 856 O O . THR A 1 111 ? 33.436 19.632 18.558 1.00 92.94 111 THR A O 1
ATOM 859 N N . ILE A 1 112 ? 31.842 21.081 17.888 1.00 90.69 112 ILE A N 1
ATOM 860 C CA . ILE A 1 112 ? 30.682 20.261 18.233 1.00 90.69 112 ILE A CA 1
ATOM 861 C C . ILE A 1 112 ? 30.325 19.419 16.998 1.00 90.69 112 ILE A C 1
ATOM 863 O O . ILE A 1 112 ? 30.176 20.008 15.921 1.00 90.69 112 ILE A O 1
ATOM 867 N N . PRO A 1 113 ? 30.209 18.081 17.114 1.00 88.88 113 PRO A N 1
ATOM 868 C CA . PRO A 1 113 ? 29.932 17.215 15.970 1.00 88.88 113 PRO A CA 1
ATOM 869 C C . PRO A 1 113 ? 28.573 17.504 15.325 1.00 88.88 113 PRO A C 1
ATOM 871 O O . PRO A 1 113 ? 27.576 17.689 16.025 1.00 88.88 113 PRO A O 1
ATOM 874 N N . GLY A 1 114 ? 28.511 17.469 13.994 1.00 81.62 114 GLY A N 1
ATOM 875 C CA . GLY A 1 114 ? 27.289 17.722 13.227 1.00 81.62 114 GLY A CA 1
ATOM 876 C C . GLY A 1 114 ? 26.129 16.791 13.582 1.00 81.62 114 GLY A C 1
ATOM 877 O O . GLY A 1 114 ? 24.989 17.241 13.632 1.00 81.62 114 GLY A O 1
ATOM 878 N N . ASP A 1 115 ? 26.404 15.532 13.931 1.00 81.31 115 ASP A N 1
ATOM 879 C CA . ASP A 1 115 ? 25.382 14.571 14.380 1.00 81.31 115 ASP A CA 1
ATOM 880 C C . ASP A 1 115 ? 24.660 15.009 15.672 1.00 81.31 115 ASP A C 1
ATOM 882 O O . ASP A 1 115 ? 23.550 14.554 15.943 1.00 81.31 115 ASP A O 1
ATOM 886 N N . GLU A 1 116 ? 25.262 15.906 16.463 1.00 82.69 116 GLU A N 1
ATOM 887 C CA . GLU A 1 116 ? 24.657 16.491 17.667 1.00 82.69 116 GLU A CA 1
ATOM 888 C C . GLU A 1 116 ? 23.921 17.814 17.388 1.00 82.69 116 GLU A C 1
ATOM 890 O O . GLU A 1 116 ? 23.135 18.266 18.222 1.00 82.69 116 GLU A O 1
ATOM 895 N N . MET A 1 117 ? 24.149 18.433 16.222 1.00 81.44 117 MET A N 1
ATOM 896 C CA . MET A 1 117 ? 23.577 19.722 15.807 1.00 81.44 117 MET A CA 1
ATOM 897 C C . MET A 1 117 ? 22.131 19.558 15.315 1.00 81.44 117 MET A C 1
ATOM 899 O O . MET A 1 117 ? 21.816 19.773 14.142 1.00 81.44 117 MET A O 1
ATOM 903 N N . THR A 1 118 ? 21.255 19.172 16.241 1.00 76.38 118 THR A N 1
ATOM 904 C CA . THR A 1 118 ? 19.810 18.990 16.048 1.00 76.38 118 THR A CA 1
ATOM 905 C C . THR A 1 118 ? 19.036 19.818 17.069 1.00 76.38 118 THR A C 1
ATOM 907 O O . THR A 1 118 ? 19.399 19.814 18.245 1.00 76.38 118 THR A O 1
ATOM 910 N N . GLY A 1 119 ? 17.953 20.478 16.654 1.00 79.31 119 GLY A N 1
ATOM 911 C CA . GLY A 1 119 ? 17.134 21.322 17.531 1.00 79.31 119 GLY A CA 1
ATOM 912 C C . GLY A 1 119 ? 16.828 22.678 16.901 1.00 79.31 119 GLY A C 1
ATOM 913 O O . GLY A 1 119 ? 16.862 22.821 15.678 1.00 79.31 119 GLY A O 1
ATOM 914 N N . LYS A 1 120 ? 16.519 23.680 17.727 1.00 81.12 120 LYS A N 1
ATOM 915 C CA . LYS A 1 120 ? 16.241 25.065 17.301 1.00 81.12 120 LYS A CA 1
ATOM 916 C C . LYS A 1 120 ? 17.335 26.042 17.698 1.00 81.12 120 LYS A C 1
ATOM 918 O O . LYS A 1 120 ? 17.526 27.043 17.007 1.00 81.12 120 LYS A O 1
ATOM 923 N N . GLU A 1 121 ? 18.028 25.794 18.799 1.00 86.75 121 GLU A N 1
ATOM 924 C CA . GLU A 1 121 ? 19.112 26.638 19.280 1.00 86.75 121 GLU A CA 1
ATOM 925 C C . GLU A 1 121 ? 20.160 25.852 20.068 1.00 86.75 121 GLU A C 1
ATOM 927 O O . GLU A 1 121 ? 19.867 24.883 20.768 1.00 86.75 121 GLU A O 1
ATOM 932 N N . ILE A 1 122 ? 21.398 26.328 19.985 1.00 90.62 122 ILE A N 1
ATOM 933 C CA . ILE A 1 122 ? 22.483 25.942 20.878 1.00 90.62 122 ILE A CA 1
ATOM 934 C C . ILE A 1 122 ? 22.797 27.108 21.813 1.00 90.62 122 ILE A C 1
ATOM 936 O O . ILE A 1 122 ? 22.963 28.243 21.362 1.00 90.62 122 ILE A O 1
ATOM 940 N N . SER A 1 123 ? 22.935 26.825 23.107 1.00 90.31 123 SER A N 1
ATOM 941 C CA . SER A 1 123 ? 23.501 27.752 24.090 1.00 90.31 123 SER A CA 1
ATOM 942 C C . SER A 1 123 ? 24.860 27.249 24.577 1.00 90.31 123 SER A C 1
ATOM 944 O O . SER A 1 123 ? 25.003 26.062 24.853 1.00 90.31 123 SER A O 1
ATOM 946 N N . TYR A 1 124 ? 25.866 28.123 24.688 1.00 93.81 124 TYR A N 1
ATOM 947 C CA . TYR A 1 124 ? 27.205 27.743 25.162 1.00 93.81 124 TYR A CA 1
ATOM 948 C C . TYR A 1 124 ? 27.947 28.839 25.936 1.00 93.81 124 TYR A C 1
ATOM 950 O O . TYR A 1 124 ? 27.700 30.033 25.770 1.00 93.81 124 TYR A O 1
ATOM 958 N N . THR A 1 125 ? 28.903 28.421 26.770 1.00 93.81 125 THR A N 1
ATOM 959 C CA . THR A 1 125 ? 29.890 29.282 27.440 1.00 93.81 125 THR A CA 1
ATOM 960 C C . THR A 1 125 ? 31.307 28.763 27.201 1.00 93.81 125 THR A C 1
ATOM 962 O O . THR A 1 125 ? 31.529 27.570 26.986 1.00 93.81 125 THR A O 1
ATOM 965 N N . ILE A 1 126 ? 32.274 29.678 27.227 1.00 91.88 126 ILE A N 1
ATOM 966 C CA . ILE A 1 126 ? 33.702 29.387 27.105 1.00 91.88 126 ILE A CA 1
ATOM 967 C C . ILE A 1 126 ? 34.330 29.615 28.476 1.00 91.88 126 ILE A C 1
ATOM 969 O O . ILE A 1 126 ? 34.250 30.713 29.029 1.00 91.88 126 ILE A O 1
ATOM 973 N N . GLU A 1 127 ? 34.959 28.580 29.013 1.00 91.50 127 GLU A N 1
ATOM 974 C CA . GLU A 1 127 ? 35.700 28.603 30.270 1.00 91.50 127 GLU A CA 1
ATOM 975 C C . GLU A 1 127 ? 37.200 28.480 30.004 1.00 91.50 127 GLU A C 1
ATOM 977 O O . GLU A 1 127 ? 37.616 27.765 29.093 1.00 91.50 127 GLU A O 1
ATOM 982 N N . ALA A 1 128 ? 38.017 29.145 30.817 1.00 87.19 128 ALA A N 1
ATOM 983 C CA . ALA A 1 128 ? 39.466 28.995 30.818 1.00 87.19 128 ALA A CA 1
ATOM 984 C C . ALA A 1 128 ? 40.039 29.120 32.239 1.00 87.19 128 ALA A C 1
ATOM 986 O O . ALA A 1 128 ? 39.459 29.793 33.095 1.00 87.19 128 ALA A O 1
ATOM 987 N N . LEU A 1 129 ? 41.174 28.466 32.490 1.00 82.50 129 LEU A N 1
ATOM 988 C CA . LEU A 1 129 ? 41.876 28.505 33.777 1.00 82.50 129 LEU A CA 1
ATOM 989 C C . LEU A 1 129 ? 43.151 29.349 33.682 1.00 82.50 129 LEU A C 1
ATOM 991 O O . LEU A 1 129 ? 43.957 29.149 32.769 1.00 82.50 129 LEU A O 1
ATOM 995 N N . ASP A 1 130 ? 43.351 30.242 34.654 1.00 70.00 130 ASP A N 1
ATOM 996 C CA . ASP A 1 130 ? 44.625 30.944 34.835 1.00 70.00 130 ASP A CA 1
ATOM 997 C C . ASP A 1 130 ? 45.677 30.085 35.569 1.00 70.00 130 ASP A C 1
ATOM 999 O O . ASP A 1 130 ? 45.419 28.967 36.024 1.00 70.00 130 ASP A O 1
ATOM 1003 N N . GLU A 1 131 ? 46.891 30.623 35.699 1.00 65.62 131 GLU A N 1
ATOM 1004 C CA . GLU A 1 131 ? 48.033 29.983 36.369 1.00 65.62 131 GLU A CA 1
ATOM 1005 C C . GLU A 1 131 ? 47.776 29.567 37.829 1.00 65.62 131 GLU A C 1
ATOM 1007 O O . GLU A 1 131 ? 48.464 28.692 38.357 1.00 65.62 131 GLU A O 1
ATOM 1012 N N . GLN A 1 132 ? 46.814 30.197 38.507 1.00 70.62 132 GLN A N 1
ATOM 1013 C CA . GLN A 1 132 ? 46.418 29.870 39.877 1.00 70.62 132 GLN A CA 1
ATOM 1014 C C . GLN A 1 132 ? 45.212 28.912 39.914 1.00 70.62 132 GLN A C 1
ATOM 1016 O O . GLN A 1 132 ? 44.626 28.698 40.976 1.00 70.62 132 GLN A O 1
ATOM 1021 N N . SER A 1 133 ? 44.860 28.302 38.773 1.00 70.69 133 SER A N 1
ATOM 1022 C CA . SER A 1 133 ? 43.669 27.461 38.578 1.00 70.69 133 SER A CA 1
ATOM 1023 C C . SER A 1 133 ? 42.351 28.188 38.866 1.00 70.69 133 SER A C 1
ATOM 1025 O O . SER A 1 133 ? 41.346 27.554 39.200 1.00 70.69 133 SER A O 1
ATOM 1027 N N . LYS A 1 134 ? 42.327 29.520 38.749 1.00 77.19 134 LYS A N 1
ATOM 1028 C CA . LYS A 1 134 ? 41.100 30.301 38.889 1.00 77.19 134 LYS A CA 1
ATOM 1029 C C . LYS A 1 134 ? 40.354 30.307 37.556 1.00 77.19 134 LYS A C 1
ATOM 1031 O O . LYS A 1 134 ? 40.926 30.565 36.499 1.00 77.19 134 LYS A O 1
ATOM 1036 N N . LEU A 1 135 ? 39.055 30.038 37.640 1.00 81.69 135 LEU A N 1
ATOM 1037 C CA . LEU A 1 135 ? 38.150 30.003 36.500 1.00 81.69 135 LEU A CA 1
ATOM 1038 C C . LEU A 1 135 ? 37.817 31.414 35.998 1.00 81.69 135 LEU A C 1
ATOM 1040 O O . LEU A 1 135 ? 37.436 32.293 36.778 1.00 81.69 135 LEU A O 1
ATOM 1044 N N . ILE A 1 136 ? 37.909 31.594 34.684 1.00 84.62 136 ILE A N 1
ATOM 1045 C CA . ILE A 1 136 ? 37.386 32.735 33.934 1.00 84.62 136 ILE A CA 1
ATOM 1046 C C . ILE A 1 136 ? 36.378 32.183 32.926 1.00 84.62 136 ILE A C 1
ATOM 1048 O O . ILE A 1 136 ? 36.659 31.205 32.240 1.00 84.62 136 ILE A O 1
ATOM 1052 N N . GLN A 1 137 ? 35.202 32.800 32.848 1.00 90.00 137 GLN A N 1
ATOM 1053 C CA . GLN A 1 137 ? 34.095 32.353 32.004 1.00 90.00 137 GLN A CA 1
ATOM 1054 C C . GLN A 1 137 ? 33.594 33.515 31.139 1.00 90.00 137 GLN A C 1
ATOM 1056 O O . GLN A 1 137 ? 33.568 34.666 31.583 1.00 90.00 137 GLN A O 1
ATOM 1061 N N . SER A 1 138 ? 33.208 33.220 29.898 1.00 88.62 138 SER A N 1
ATOM 1062 C CA . SER A 1 138 ? 32.529 34.165 29.009 1.00 88.62 138 SER A CA 1
ATOM 1063 C C . SER A 1 138 ? 31.084 34.435 29.450 1.00 88.62 138 SER A C 1
ATOM 1065 O O . SER A 1 138 ? 30.541 33.773 30.332 1.00 88.62 138 SER A O 1
ATOM 1067 N N . ALA A 1 139 ? 30.411 35.364 28.768 1.00 85.06 139 ALA A N 1
ATOM 1068 C CA . ALA A 1 139 ? 28.949 35.358 28.750 1.00 85.06 139 ALA A CA 1
ATOM 1069 C C . ALA A 1 139 ? 28.418 34.077 28.072 1.00 85.06 139 ALA A C 1
ATOM 1071 O O . ALA A 1 139 ? 29.139 33.437 27.301 1.00 85.06 139 ALA A O 1
ATOM 1072 N N . THR A 1 140 ? 27.154 33.732 28.325 1.00 90.00 140 THR A N 1
ATOM 1073 C CA . THR A 1 140 ? 26.439 32.717 27.540 1.00 90.00 140 THR A CA 1
ATOM 1074 C C . THR A 1 140 ? 26.104 33.271 26.161 1.00 90.00 140 THR A C 1
ATOM 1076 O O . THR A 1 140 ? 25.560 34.369 26.038 1.00 90.00 140 THR A O 1
ATOM 1079 N N . TYR A 1 141 ? 26.420 32.496 25.131 1.00 86.62 141 TYR A N 1
ATOM 1080 C CA . TYR A 1 141 ? 26.066 32.757 23.743 1.00 86.62 141 TYR A CA 1
ATOM 1081 C C . TYR A 1 141 ? 24.931 31.820 23.332 1.00 86.62 141 TYR A C 1
ATOM 1083 O O . TYR A 1 141 ? 24.942 30.655 23.719 1.00 86.62 141 TYR A O 1
ATOM 1091 N N . THR A 1 142 ? 23.993 32.308 22.521 1.00 85.31 142 THR A N 1
ATOM 1092 C CA . THR A 1 142 ? 22.910 31.498 21.947 1.00 85.31 142 THR A CA 1
ATOM 1093 C C . THR A 1 142 ? 22.894 31.687 20.436 1.00 85.31 142 THR A C 1
ATOM 1095 O O . THR A 1 142 ? 22.947 32.818 19.951 1.00 85.31 142 THR A O 1
ATOM 1098 N N . VAL A 1 143 ? 22.843 30.583 19.694 1.00 83.94 143 VAL A N 1
ATOM 1099 C CA . VAL A 1 143 ? 22.908 30.547 18.227 1.00 83.94 143 VAL A CA 1
ATOM 1100 C C . VAL A 1 143 ? 21.749 29.700 17.720 1.00 83.94 143 VAL A C 1
ATOM 1102 O O . VAL A 1 143 ? 21.546 28.587 18.195 1.00 83.94 143 VAL A O 1
ATOM 1105 N N . GLY A 1 144 ? 20.978 30.218 16.764 1.00 76.31 144 GLY A N 1
ATOM 1106 C CA . GLY A 1 144 ? 19.865 29.456 16.193 1.00 76.31 144 GLY A CA 1
ATOM 1107 C C . GLY A 1 144 ? 20.365 28.363 15.248 1.00 76.31 144 GLY A C 1
ATOM 1108 O O . GLY A 1 144 ? 21.249 28.616 14.432 1.00 76.31 144 GLY A O 1
ATOM 1109 N N . ILE A 1 145 ? 19.775 27.179 15.328 1.00 80.25 145 ILE A N 1
ATOM 1110 C CA . ILE A 1 145 ? 19.963 26.106 14.353 1.00 80.25 145 ILE A CA 1
ATOM 1111 C C . ILE A 1 145 ? 18.945 26.331 13.226 1.00 80.25 145 ILE A C 1
ATOM 1113 O O . ILE A 1 145 ? 17.776 26.628 13.487 1.00 80.25 145 ILE A O 1
ATOM 1117 N N . GLU A 1 146 ? 19.385 26.258 11.972 1.00 77.12 146 GLU A N 1
ATOM 1118 C CA . GLU A 1 146 ? 18.525 26.423 10.796 1.00 77.12 146 GLU A CA 1
ATOM 1119 C C . GLU A 1 146 ? 18.599 25.228 9.844 1.00 77.12 146 GLU A C 1
ATOM 1121 O O . GLU A 1 146 ? 19.610 24.531 9.769 1.00 77.12 146 GLU A O 1
ATOM 1126 N N . ALA A 1 147 ? 17.507 24.987 9.116 1.00 64.44 147 ALA A N 1
ATOM 1127 C CA . ALA A 1 147 ? 17.417 23.869 8.187 1.00 64.44 147 ALA A CA 1
ATOM 1128 C C . ALA A 1 147 ? 18.470 23.997 7.078 1.00 64.44 147 ALA A C 1
ATOM 1130 O O . ALA A 1 147 ? 18.579 25.032 6.411 1.00 64.44 147 ALA A O 1
ATOM 1131 N N . ASN A 1 148 ? 19.250 22.940 6.875 1.00 64.94 148 ASN A N 1
ATOM 1132 C CA . ASN A 1 148 ? 20.397 22.967 5.977 1.00 64.94 148 ASN A CA 1
ATOM 1133 C C . ASN A 1 148 ? 19.926 23.021 4.512 1.00 64.94 148 ASN A C 1
ATOM 1135 O O . ASN A 1 148 ? 19.279 22.093 4.024 1.00 64.94 148 ASN A O 1
ATOM 1139 N N . GLN A 1 149 ? 20.260 24.094 3.785 1.00 49.50 149 GLN A N 1
ATOM 1140 C CA . GLN A 1 149 ? 19.762 24.295 2.417 1.00 49.50 149 GLN A CA 1
ATOM 1141 C C . GLN A 1 149 ? 20.180 23.185 1.441 1.00 49.50 149 GLN A C 1
ATOM 1143 O O . GLN A 1 149 ? 19.391 22.844 0.567 1.00 49.50 149 GLN A O 1
ATOM 1148 N N . ALA A 1 150 ? 21.335 22.537 1.631 1.00 49.38 150 ALA A N 1
ATOM 1149 C CA . ALA A 1 150 ? 21.727 21.392 0.804 1.00 49.38 150 ALA A CA 1
ATOM 1150 C C . ALA A 1 150 ? 20.873 20.138 1.087 1.00 49.38 150 ALA A C 1
ATOM 1152 O O . ALA A 1 150 ? 20.631 19.333 0.186 1.00 49.38 150 ALA A O 1
ATOM 1153 N N . ILE A 1 151 ? 20.374 19.980 2.321 1.00 49.31 151 ILE A N 1
ATOM 1154 C CA . ILE A 1 151 ? 19.400 18.934 2.674 1.00 49.31 151 ILE A CA 1
ATOM 1155 C C . ILE A 1 151 ? 18.031 19.278 2.071 1.00 49.31 151 ILE A C 1
ATOM 1157 O O . ILE A 1 151 ? 17.383 18.399 1.508 1.00 49.31 151 ILE A O 1
ATOM 1161 N N . LEU A 1 152 ? 17.623 20.553 2.098 1.00 38.00 152 LEU A N 1
ATOM 1162 C CA . LEU A 1 152 ? 16.380 21.021 1.471 1.00 38.00 152 LEU A CA 1
ATOM 1163 C C . LEU A 1 152 ? 16.396 20.853 -0.059 1.00 38.00 152 LEU A C 1
ATOM 1165 O O . LEU A 1 152 ? 15.436 20.328 -0.616 1.00 38.00 152 LEU A O 1
ATOM 1169 N N . GLU A 1 153 ? 17.480 21.211 -0.750 1.00 38.78 153 GLU A N 1
ATOM 1170 C CA . GLU A 1 153 ? 17.627 20.999 -2.200 1.00 38.78 153 GLU A CA 1
ATOM 1171 C C . GLU A 1 153 ? 17.605 19.506 -2.565 1.00 38.78 153 GLU A C 1
ATOM 1173 O O . GLU A 1 153 ? 16.928 19.102 -3.515 1.00 38.78 153 GLU A O 1
ATOM 1178 N N . LYS A 1 154 ? 18.257 18.662 -1.755 1.00 38.94 154 LYS A N 1
ATOM 1179 C CA . LYS A 1 154 ? 18.216 17.200 -1.907 1.00 38.94 154 LYS A CA 1
ATOM 1180 C C . LYS A 1 154 ? 16.854 16.590 -1.540 1.00 38.94 154 LYS A C 1
ATOM 1182 O O . LYS A 1 154 ? 16.562 15.491 -1.994 1.00 38.94 154 LYS A O 1
ATOM 1187 N N . ALA A 1 155 ? 16.017 17.288 -0.769 1.00 34.88 155 ALA A N 1
ATOM 1188 C CA . ALA A 1 155 ? 14.638 16.896 -0.464 1.00 34.88 155 ALA A CA 1
ATOM 1189 C C . ALA A 1 155 ? 13.620 17.385 -1.516 1.00 34.88 155 ALA A C 1
ATOM 1191 O O . ALA A 1 155 ? 12.591 16.740 -1.716 1.00 34.88 155 ALA A O 1
ATOM 1192 N N . ILE A 1 156 ? 13.905 18.487 -2.223 1.00 34.94 156 ILE A N 1
ATOM 1193 C CA . ILE A 1 156 ? 13.092 18.977 -3.354 1.00 34.94 156 ILE A CA 1
ATOM 1194 C C . ILE A 1 156 ? 13.142 17.981 -4.525 1.00 34.94 156 ILE A C 1
ATOM 1196 O O . ILE A 1 156 ? 12.123 17.736 -5.177 1.00 34.94 156 ILE A O 1
ATOM 1200 N N . ILE A 1 157 ? 14.293 17.337 -4.743 1.00 41.44 157 ILE A N 1
ATOM 1201 C CA . ILE A 1 157 ? 14.389 16.123 -5.563 1.00 41.44 157 ILE A CA 1
ATOM 1202 C C . ILE A 1 157 ? 13.941 14.933 -4.701 1.00 41.44 157 ILE A C 1
ATOM 1204 O O . ILE A 1 157 ? 14.762 14.231 -4.117 1.00 41.44 157 ILE A O 1
ATOM 1208 N N . GLY A 1 158 ? 12.624 14.714 -4.616 1.00 46.28 158 GLY A N 1
ATOM 1209 C CA . GLY A 1 158 ? 12.055 13.579 -3.877 1.00 46.28 158 GLY A CA 1
ATOM 1210 C C . GLY A 1 158 ? 12.737 12.255 -4.263 1.00 46.28 158 GLY A C 1
ATOM 1211 O O . GLY A 1 158 ? 13.058 12.071 -5.444 1.00 46.28 158 GLY A O 1
ATOM 1212 N N . PRO A 1 159 ? 12.986 11.348 -3.297 1.00 57.41 159 PRO A N 1
ATOM 1213 C CA . PRO A 1 159 ? 13.951 10.263 -3.444 1.00 57.41 159 PRO A CA 1
ATOM 1214 C C . PRO A 1 159 ? 13.652 9.412 -4.676 1.00 57.41 159 PRO A C 1
ATOM 1216 O O . PRO A 1 159 ? 12.569 8.840 -4.804 1.00 57.41 159 PRO A O 1
ATOM 1219 N N . ALA A 1 160 ? 14.629 9.335 -5.580 1.00 67.00 160 ALA A N 1
ATOM 1220 C CA . ALA A 1 160 ? 14.539 8.492 -6.759 1.00 67.00 160 ALA A CA 1
ATOM 1221 C C . ALA A 1 160 ? 14.330 7.019 -6.348 1.00 67.00 160 ALA A C 1
ATOM 1223 O O . ALA A 1 160 ? 14.930 6.573 -5.360 1.00 67.00 160 ALA A O 1
ATOM 1224 N N . PRO A 1 161 ? 13.514 6.239 -7.082 1.00 84.88 161 PRO A N 1
ATOM 1225 C CA . PRO A 1 161 ? 13.392 4.809 -6.839 1.00 84.88 161 PRO A CA 1
ATOM 1226 C C . PRO A 1 161 ? 14.754 4.121 -6.825 1.00 84.88 161 PRO A C 1
ATOM 1228 O O . PRO A 1 161 ? 15.570 4.335 -7.719 1.00 84.88 161 PRO A O 1
ATOM 1231 N N . LYS A 1 162 ? 14.978 3.255 -5.830 1.00 90.25 162 LYS A N 1
ATOM 1232 C CA . LYS A 1 162 ? 16.214 2.460 -5.702 1.00 90.25 162 LYS A CA 1
ATOM 1233 C C . LYS A 1 162 ? 16.412 1.483 -6.865 1.00 90.25 162 LYS A C 1
ATOM 1235 O O . LYS A 1 162 ? 17.537 1.122 -7.189 1.00 90.25 162 LYS A O 1
ATOM 1240 N N . LEU A 1 163 ? 15.309 1.043 -7.466 1.00 95.94 163 LEU A N 1
ATOM 1241 C CA . LEU A 1 163 ? 15.272 0.154 -8.619 1.00 95.94 163 LEU A CA 1
ATOM 1242 C C . LEU A 1 163 ? 14.397 0.788 -9.700 1.00 95.94 163 LEU A C 1
ATOM 1244 O O . LEU A 1 163 ? 13.363 1.374 -9.380 1.00 95.94 163 LEU A O 1
ATOM 1248 N N . LEU A 1 164 ? 14.784 0.623 -10.961 1.00 96.44 164 LEU A N 1
ATOM 1249 C CA . LEU A 1 164 ? 14.006 1.010 -12.139 1.00 96.44 164 LEU A CA 1
ATOM 1250 C C . LEU A 1 164 ? 13.685 -0.247 -12.951 1.00 96.44 164 LEU A C 1
ATOM 1252 O O . LEU A 1 164 ? 14.535 -1.129 -13.054 1.00 96.44 164 LEU A O 1
ATOM 1256 N N . ILE A 1 165 ? 12.495 -0.330 -13.550 1.00 98.06 165 ILE A N 1
ATOM 1257 C CA . ILE A 1 165 ? 12.201 -1.351 -14.570 1.00 98.06 165 ILE A CA 1
ATOM 1258 C C . ILE A 1 165 ? 12.511 -0.720 -15.921 1.00 98.06 165 ILE A C 1
ATOM 1260 O O . ILE A 1 165 ? 11.748 0.133 -16.360 1.00 98.06 165 ILE A O 1
ATOM 1264 N N . THR A 1 166 ? 13.619 -1.090 -16.554 1.00 97.50 166 THR A N 1
ATOM 1265 C CA . THR A 1 166 ? 14.104 -0.464 -17.798 1.00 97.50 166 THR A CA 1
ATOM 1266 C C . THR A 1 166 ? 13.512 -1.107 -19.050 1.00 97.50 166 THR A C 1
ATOM 1268 O O . THR A 1 166 ? 13.251 -0.408 -20.028 1.00 97.50 166 THR A O 1
ATOM 1271 N N . GLU A 1 167 ? 13.217 -2.407 -19.024 1.00 98.25 167 GLU A N 1
ATOM 1272 C CA . GLU A 1 167 ? 12.658 -3.123 -20.176 1.00 98.25 167 GLU A CA 1
ATOM 1273 C C . GLU A 1 167 ? 11.687 -4.238 -19.750 1.00 98.25 167 GLU A C 1
ATOM 1275 O O . GLU A 1 167 ? 11.875 -4.887 -18.719 1.00 98.25 167 GLU A O 1
ATOM 1280 N N . MET A 1 168 ? 10.657 -4.494 -20.562 1.00 98.44 168 MET A N 1
ATOM 1281 C CA . MET A 1 168 ? 9.863 -5.730 -20.514 1.00 98.44 168 MET A CA 1
ATOM 1282 C C . MET A 1 168 ? 9.627 -6.300 -21.912 1.00 98.44 168 MET A C 1
ATOM 1284 O O . MET A 1 168 ? 9.453 -5.540 -22.865 1.00 98.44 168 MET A O 1
ATOM 1288 N N . VAL A 1 169 ? 9.502 -7.628 -22.015 1.00 98.19 169 VAL A N 1
ATOM 1289 C CA . VAL A 1 169 ? 9.114 -8.319 -23.261 1.00 98.19 169 VAL A CA 1
ATOM 1290 C C . VAL A 1 169 ? 8.021 -9.373 -23.001 1.00 98.19 169 VAL A C 1
ATOM 1292 O O . VAL A 1 169 ? 8.348 -10.503 -22.637 1.00 98.19 169 VAL A O 1
ATOM 1295 N N . PRO A 1 170 ? 6.728 -9.020 -23.173 1.00 96.75 170 PRO A N 1
ATOM 1296 C CA . PRO A 1 170 ? 5.575 -9.915 -22.954 1.00 96.75 170 PRO A CA 1
ATOM 1297 C C . PRO A 1 170 ? 5.197 -10.865 -24.106 1.00 96.75 170 PRO A C 1
ATOM 1299 O O . PRO A 1 170 ? 4.196 -11.563 -23.997 1.00 96.75 170 PRO A O 1
ATOM 1302 N N . ASP A 1 171 ? 5.890 -10.809 -25.244 1.00 96.50 171 ASP A N 1
ATOM 1303 C CA . ASP A 1 171 ? 5.605 -11.609 -26.447 1.00 96.50 171 ASP A CA 1
ATOM 1304 C C . ASP A 1 171 ? 6.941 -11.934 -27.120 1.00 96.50 171 ASP A C 1
ATOM 1306 O O . ASP A 1 171 ? 7.756 -11.041 -27.371 1.00 96.50 171 ASP A O 1
ATOM 1310 N N . THR A 1 172 ? 7.213 -13.214 -27.345 1.00 96.94 172 THR A N 1
ATOM 1311 C CA . THR A 1 172 ? 8.537 -13.756 -27.666 1.00 96.94 172 THR A CA 1
ATOM 1312 C C . THR A 1 172 ? 8.450 -14.946 -28.616 1.00 96.94 172 THR A C 1
ATOM 1314 O O . THR A 1 172 ? 7.383 -15.422 -28.998 1.00 96.94 172 THR A O 1
ATOM 1317 N N . THR A 1 173 ? 9.601 -15.481 -29.018 1.00 96.06 173 THR A N 1
ATOM 1318 C CA . THR A 1 173 ? 9.618 -16.789 -29.679 1.00 96.06 173 THR A CA 1
ATOM 1319 C C . THR A 1 173 ? 9.059 -17.861 -28.736 1.00 96.06 173 THR A C 1
ATOM 1321 O O . THR A 1 173 ? 9.547 -18.030 -27.621 1.00 96.06 173 THR A O 1
ATOM 1324 N N . ASN A 1 174 ? 8.060 -18.617 -29.197 1.00 96.06 174 ASN A N 1
ATOM 1325 C CA . ASN A 1 174 ? 7.452 -19.706 -28.430 1.00 96.06 174 ASN A CA 1
ATOM 1326 C C . ASN A 1 174 ? 8.434 -20.843 -28.099 1.00 96.06 174 ASN A C 1
ATOM 1328 O O . ASN A 1 174 ? 9.373 -21.132 -28.848 1.00 96.06 174 ASN A O 1
ATOM 1332 N N . VAL A 1 175 ? 8.136 -21.571 -27.019 1.00 94.50 175 VAL A N 1
ATOM 1333 C CA . VAL A 1 175 ? 8.751 -22.867 -26.701 1.00 94.50 175 VAL A CA 1
ATOM 1334 C C . VAL A 1 175 ? 8.545 -23.818 -27.892 1.00 94.50 175 VAL A C 1
ATOM 1336 O O . VAL A 1 175 ? 7.419 -23.921 -28.392 1.00 94.50 175 VAL A O 1
ATOM 1339 N N . PRO A 1 176 ? 9.581 -24.546 -28.358 1.00 91.44 176 PRO A N 1
ATOM 1340 C CA . PRO A 1 176 ? 9.454 -25.456 -29.493 1.00 91.44 176 PRO A CA 1
ATOM 1341 C C . PRO A 1 176 ? 8.275 -26.428 -29.351 1.00 91.44 176 PRO A C 1
ATOM 1343 O O . PRO A 1 176 ? 8.133 -27.117 -28.341 1.00 91.44 176 PRO A O 1
ATOM 1346 N N . SER A 1 177 ? 7.437 -26.487 -30.390 1.00 90.44 177 SER A N 1
ATOM 1347 C CA . SER A 1 177 ? 6.208 -27.298 -30.450 1.00 90.44 177 SER A CA 1
ATOM 1348 C C . SER A 1 177 ? 5.087 -26.907 -29.467 1.00 90.44 177 SER A C 1
ATOM 1350 O O . SER A 1 177 ? 4.139 -27.677 -29.308 1.00 90.44 177 SER A O 1
ATOM 1352 N N . LYS A 1 178 ? 5.148 -25.724 -28.841 1.00 92.19 178 LYS A N 1
ATOM 1353 C CA . LYS A 1 178 ? 4.068 -25.145 -28.022 1.00 92.19 178 LYS A CA 1
ATOM 1354 C C . LYS A 1 178 ? 3.645 -23.771 -28.554 1.00 92.19 178 LYS A C 1
ATOM 1356 O O . LYS A 1 178 ? 4.254 -23.221 -29.468 1.00 92.19 178 LYS A O 1
ATOM 1361 N N . THR A 1 179 ? 2.580 -23.225 -27.972 1.00 88.56 179 THR A N 1
ATOM 1362 C CA . THR A 1 179 ? 2.051 -21.876 -28.251 1.00 88.56 179 THR A CA 1
ATOM 1363 C C . THR A 1 179 ? 2.294 -20.902 -27.094 1.00 88.56 179 THR A C 1
ATOM 1365 O O . THR A 1 179 ? 1.598 -19.899 -26.990 1.00 88.56 179 THR A O 1
ATOM 1368 N N . THR A 1 180 ? 3.198 -21.259 -26.182 1.00 91.81 180 THR A N 1
ATOM 1369 C CA . THR A 1 180 ? 3.588 -20.468 -25.014 1.00 91.81 180 THR A CA 1
ATOM 1370 C C . THR A 1 180 ? 4.945 -19.840 -25.262 1.00 91.81 180 THR A C 1
ATOM 1372 O O . THR A 1 180 ? 5.882 -20.542 -25.662 1.00 91.81 180 THR A O 1
ATOM 1375 N N . ASP A 1 181 ? 5.060 -18.561 -24.949 1.00 95.19 181 ASP A N 1
ATOM 1376 C CA . ASP A 1 181 ? 6.294 -17.793 -24.944 1.00 95.19 181 ASP A CA 1
ATOM 1377 C C . ASP A 1 181 ? 7.438 -18.507 -24.206 1.00 95.19 181 ASP A C 1
ATOM 1379 O O . ASP A 1 181 ? 7.226 -19.152 -23.178 1.00 95.19 181 ASP A O 1
ATOM 1383 N N . ALA A 1 182 ? 8.665 -18.446 -24.732 1.00 96.62 182 ALA A N 1
ATOM 1384 C CA . ALA A 1 182 ? 9.816 -19.069 -24.072 1.00 96.62 182 ALA A CA 1
ATOM 1385 C C . ALA A 1 182 ? 10.698 -18.074 -23.319 1.00 96.62 182 ALA A C 1
ATOM 1387 O O . ALA A 1 182 ? 11.291 -18.461 -22.311 1.00 96.62 182 ALA A O 1
ATOM 1388 N N . TYR A 1 183 ? 10.801 -16.825 -23.780 1.00 98.06 183 TYR A N 1
ATOM 1389 C CA . TYR A 1 183 ? 11.928 -15.935 -23.455 1.00 98.06 183 TYR A CA 1
ATOM 1390 C C . TYR A 1 183 ? 11.515 -14.619 -22.785 1.00 98.06 183 TYR A C 1
ATOM 1392 O O . TYR A 1 183 ? 12.254 -13.637 -22.828 1.00 98.06 183 TYR A O 1
ATOM 1400 N N . GLU A 1 184 ? 10.319 -14.586 -22.207 1.00 98.25 184 GLU A N 1
ATOM 1401 C CA . GLU A 1 184 ? 9.724 -13.418 -21.554 1.00 98.25 184 GLU A CA 1
ATOM 1402 C C . GLU A 1 184 ? 10.637 -12.866 -20.454 1.00 98.25 184 GLU A C 1
ATOM 1404 O O . GLU A 1 184 ? 11.098 -13.633 -19.607 1.00 98.25 184 GLU A O 1
ATOM 1409 N N . PHE A 1 185 ? 10.898 -11.559 -20.406 1.00 98.62 185 PHE A N 1
ATOM 1410 C CA . PHE A 1 185 ? 11.759 -11.005 -19.356 1.00 98.62 185 PHE A CA 1
ATOM 1411 C C . PHE A 1 185 ? 11.361 -9.613 -18.872 1.00 98.62 185 PHE A C 1
ATOM 1413 O O . PHE A 1 185 ? 10.609 -8.887 -19.525 1.00 98.62 185 PHE A O 1
ATOM 1420 N N . VAL A 1 186 ? 11.917 -9.264 -17.712 1.00 98.69 186 VAL A N 1
ATOM 1421 C CA . VAL A 1 186 ? 11.909 -7.931 -17.105 1.00 98.69 186 VAL A CA 1
ATOM 1422 C C . VAL A 1 186 ? 13.359 -7.541 -16.807 1.00 98.69 186 VAL A C 1
ATOM 1424 O O . VAL A 1 186 ? 14.049 -8.275 -16.100 1.00 98.69 186 VAL A O 1
ATOM 1427 N N . GLU A 1 187 ? 13.835 -6.413 -17.328 1.00 98.62 187 GLU A N 1
ATOM 1428 C CA . GLU A 1 187 ? 15.124 -5.833 -16.931 1.00 98.62 187 GLU A CA 1
ATOM 1429 C C . GLU A 1 187 ? 14.925 -4.883 -15.743 1.00 98.62 187 GLU A C 1
ATOM 1431 O O . GLU A 1 187 ? 13.993 -4.073 -15.724 1.00 98.62 187 GLU A O 1
ATOM 1436 N N . VAL A 1 188 ? 15.805 -4.989 -14.744 1.00 98.50 188 VAL A N 1
ATOM 1437 C CA . VAL A 1 188 ? 15.816 -4.118 -13.566 1.00 98.50 188 VAL A CA 1
ATOM 1438 C C . VAL A 1 188 ? 17.195 -3.499 -13.394 1.00 98.50 188 VAL A C 1
ATOM 1440 O O . VAL A 1 188 ? 18.191 -4.216 -13.299 1.00 98.50 188 VAL A O 1
ATOM 1443 N N . TYR A 1 189 ? 17.234 -2.173 -13.294 1.00 97.50 189 TYR A N 1
ATOM 1444 C CA . TYR A 1 189 ? 18.434 -1.379 -13.042 1.00 97.50 189 TYR A CA 1
ATOM 1445 C C . TYR A 1 189 ? 18.513 -0.945 -11.573 1.00 97.50 189 TYR A C 1
ATOM 1447 O O . TYR A 1 189 ? 17.516 -0.488 -11.004 1.00 97.50 189 TYR A O 1
ATOM 1455 N N . ASN A 1 190 ? 19.694 -1.061 -10.963 1.00 95.94 190 ASN A N 1
ATOM 1456 C CA . ASN A 1 190 ? 19.978 -0.546 -9.624 1.00 95.94 190 ASN A CA 1
ATOM 1457 C C . ASN A 1 190 ? 20.429 0.916 -9.693 1.00 95.94 190 ASN A C 1
ATOM 1459 O O . ASN A 1 190 ? 21.527 1.224 -10.143 1.00 95.94 190 ASN A O 1
ATOM 1463 N N . ASN A 1 191 ? 19.579 1.804 -9.188 1.00 92.88 191 ASN A N 1
ATOM 1464 C CA . ASN A 1 191 ? 19.741 3.255 -9.222 1.00 92.88 191 ASN A CA 1
ATOM 1465 C C . ASN A 1 191 ? 20.426 3.804 -7.955 1.00 92.88 191 ASN A C 1
ATOM 1467 O O . ASN A 1 191 ? 20.178 4.935 -7.541 1.00 92.88 191 ASN A O 1
ATOM 1471 N N . THR A 1 192 ? 21.227 2.977 -7.277 1.00 88.75 192 THR A N 1
ATOM 1472 C CA . THR A 1 192 ? 21.911 3.331 -6.028 1.00 88.75 192 THR A CA 1
ATOM 1473 C C . THR A 1 192 ? 23.407 3.049 -6.105 1.00 88.75 192 THR A C 1
ATOM 1475 O O . THR A 1 192 ? 23.857 2.182 -6.851 1.00 88.75 192 THR A O 1
ATOM 1478 N N . ASP A 1 193 ? 24.175 3.745 -5.266 1.00 86.19 193 ASP A N 1
ATOM 1479 C CA . ASP A 1 193 ? 25.630 3.594 -5.148 1.00 86.19 193 ASP A CA 1
ATOM 1480 C C . ASP A 1 193 ? 26.076 2.301 -4.435 1.00 86.19 193 ASP A C 1
ATOM 1482 O O . ASP A 1 193 ? 27.245 2.181 -4.070 1.00 86.19 193 ASP A O 1
ATOM 1486 N N . GLN A 1 194 ? 25.169 1.358 -4.165 1.00 91.69 194 GLN A N 1
ATOM 1487 C CA . GLN A 1 194 ? 25.431 0.126 -3.414 1.00 91.69 194 GLN A CA 1
ATOM 1488 C C . GLN A 1 194 ? 24.792 -1.079 -4.107 1.00 91.69 194 GLN A C 1
ATOM 1490 O O . GLN A 1 194 ? 23.708 -0.968 -4.675 1.00 91.69 194 GLN A O 1
ATOM 1495 N N . ASP A 1 195 ? 25.427 -2.245 -4.023 1.00 95.12 195 ASP A N 1
ATOM 1496 C CA . ASP A 1 195 ? 24.856 -3.488 -4.546 1.00 95.12 195 ASP A CA 1
ATOM 1497 C C . ASP A 1 195 ? 23.571 -3.857 -3.785 1.00 95.12 195 ASP A C 1
ATOM 1499 O O . ASP A 1 195 ? 23.539 -3.874 -2.552 1.00 95.12 195 ASP A O 1
ATOM 1503 N N . LEU A 1 196 ? 22.507 -4.193 -4.518 1.00 95.94 196 LEU A N 1
ATOM 1504 C CA . LEU A 1 196 ? 21.217 -4.596 -3.954 1.00 95.94 196 LEU A CA 1
ATOM 1505 C C . LEU A 1 196 ? 20.976 -6.088 -4.191 1.00 95.94 196 LEU A C 1
ATOM 1507 O O . LEU A 1 196 ? 21.247 -6.597 -5.273 1.00 95.94 196 LEU A O 1
ATOM 1511 N N . ASN A 1 197 ? 20.420 -6.803 -3.212 1.00 96.69 197 ASN A N 1
ATOM 1512 C CA . ASN A 1 197 ? 19.972 -8.183 -3.405 1.00 96.69 197 ASN A CA 1
ATOM 1513 C C . ASN A 1 197 ? 18.475 -8.180 -3.736 1.00 96.69 197 ASN A C 1
ATOM 1515 O O . ASN A 1 197 ? 17.663 -7.740 -2.921 1.00 96.69 197 ASN A O 1
ATOM 1519 N N . PHE A 1 198 ? 18.069 -8.709 -4.894 1.00 95.38 198 PHE A N 1
ATOM 1520 C CA . PHE A 1 198 ? 16.649 -8.720 -5.269 1.00 95.38 198 PHE A CA 1
ATOM 1521 C C . PHE A 1 198 ? 15.773 -9.567 -4.323 1.00 95.38 198 PHE A C 1
ATOM 1523 O O . PHE A 1 198 ? 14.556 -9.422 -4.328 1.00 95.38 198 PHE A O 1
ATOM 1530 N N . LYS A 1 199 ? 16.361 -10.384 -3.430 1.00 92.12 199 LYS A N 1
ATOM 1531 C CA . LYS A 1 199 ? 15.636 -11.017 -2.308 1.00 92.12 199 LYS A CA 1
ATOM 1532 C C . LYS A 1 199 ? 14.975 -10.029 -1.347 1.00 92.12 199 LYS A C 1
ATOM 1534 O O . LYS A 1 199 ? 14.071 -10.427 -0.615 1.00 92.12 199 LYS A O 1
ATOM 1539 N N . ASP A 1 200 ? 15.434 -8.781 -1.297 1.00 91.88 200 ASP A N 1
ATOM 1540 C CA . ASP A 1 200 ? 14.808 -7.715 -0.508 1.00 91.88 200 ASP A CA 1
ATOM 1541 C C . ASP A 1 200 ? 13.556 -7.128 -1.180 1.00 91.88 200 ASP A C 1
ATOM 1543 O O . ASP A 1 200 ? 12.886 -6.264 -0.606 1.00 91.88 200 ASP A O 1
ATOM 1547 N N . PHE A 1 201 ? 13.212 -7.639 -2.365 1.00 93.88 201 PHE A N 1
ATOM 1548 C CA . PHE A 1 201 ? 12.143 -7.159 -3.221 1.00 93.88 201 PHE A CA 1
ATOM 1549 C C . PHE A 1 201 ? 11.296 -8.314 -3.783 1.00 93.88 201 PHE A C 1
ATOM 1551 O O . PHE A 1 201 ? 11.576 -9.499 -3.598 1.00 93.88 201 PHE A O 1
ATOM 1558 N N . SER A 1 202 ? 10.211 -7.964 -4.467 1.00 92.50 202 SER A N 1
ATOM 1559 C CA . SER A 1 202 ? 9.347 -8.897 -5.190 1.00 92.50 202 SER A CA 1
ATOM 1560 C C . SER A 1 202 ? 8.698 -8.216 -6.389 1.00 92.50 202 SER A C 1
ATOM 1562 O O . SER A 1 202 ? 8.448 -7.009 -6.367 1.00 92.50 202 SER A O 1
ATOM 1564 N N . PHE A 1 203 ? 8.383 -8.996 -7.421 1.00 96.19 203 PHE A N 1
ATOM 1565 C CA . PHE A 1 203 ? 7.500 -8.551 -8.494 1.00 96.19 203 PHE A CA 1
ATOM 1566 C C . PHE A 1 203 ? 6.046 -8.816 -8.106 1.00 96.19 203 PHE A C 1
ATOM 1568 O O . PHE A 1 203 ? 5.692 -9.923 -7.704 1.00 96.19 203 PHE A O 1
ATOM 1575 N N . PHE A 1 204 ? 5.192 -7.813 -8.278 1.00 90.44 204 PHE A N 1
ATOM 1576 C CA . PHE A 1 204 ? 3.749 -7.901 -8.112 1.00 90.44 204 PHE A CA 1
ATOM 1577 C C . PHE A 1 204 ? 3.088 -7.583 -9.453 1.00 90.44 204 PHE A C 1
ATOM 1579 O O . PHE A 1 204 ? 2.979 -6.424 -9.859 1.00 90.44 204 PHE A O 1
ATOM 1586 N N . TYR A 1 205 ? 2.703 -8.635 -10.171 1.00 91.88 205 TYR A N 1
ATOM 1587 C CA . TYR A 1 205 ? 2.163 -8.555 -11.518 1.00 91.88 205 TYR A CA 1
ATOM 1588 C C . TYR A 1 205 ? 0.644 -8.371 -11.505 1.00 91.88 205 TYR A C 1
ATOM 1590 O O . TYR A 1 205 ? -0.094 -9.027 -10.760 1.00 91.88 205 TYR A O 1
ATOM 1598 N N . ASN A 1 206 ? 0.179 -7.449 -12.347 1.00 86.94 206 ASN A N 1
ATOM 1599 C CA . ASN A 1 206 ? -1.222 -7.120 -12.595 1.00 86.94 206 ASN A CA 1
ATOM 1600 C C . ASN A 1 206 ? -2.064 -6.915 -11.318 1.00 86.94 206 ASN A C 1
ATOM 1602 O O . ASN A 1 206 ? -3.228 -7.311 -11.258 1.00 86.94 206 ASN A O 1
ATOM 1606 N N . ASN A 1 207 ? -1.455 -6.332 -10.278 1.00 74.81 207 ASN A N 1
ATOM 1607 C CA . ASN A 1 207 ? -2.047 -6.124 -8.951 1.00 74.81 207 ASN A CA 1
ATOM 1608 C C . ASN A 1 207 ? -2.628 -7.391 -8.280 1.00 74.81 207 ASN A C 1
ATOM 1610 O O . ASN A 1 207 ? -3.543 -7.297 -7.457 1.00 74.81 207 ASN A O 1
ATOM 1614 N N . LYS A 1 208 ? -2.117 -8.577 -8.634 1.00 80.31 208 LYS A N 1
ATOM 1615 C CA . LYS A 1 208 ? -2.700 -9.869 -8.241 1.00 80.31 208 LYS A CA 1
ATOM 1616 C C . LYS A 1 208 ? -1.656 -10.928 -7.903 1.00 80.31 208 LYS A C 1
ATOM 1618 O O . LYS A 1 208 ? -1.776 -11.582 -6.871 1.00 80.31 208 LYS A O 1
ATOM 1623 N N . ASP A 1 209 ? -0.682 -11.128 -8.784 1.00 84.50 209 ASP A N 1
ATOM 1624 C CA . ASP A 1 209 ? 0.193 -12.297 -8.763 1.00 84.50 209 ASP A CA 1
ATOM 1625 C C . ASP A 1 209 ? 1.600 -11.883 -8.307 1.00 84.50 209 ASP A C 1
ATOM 1627 O O . ASP A 1 209 ? 2.306 -11.165 -9.012 1.00 84.50 209 ASP A O 1
ATOM 1631 N N . THR A 1 210 ? 2.012 -12.306 -7.109 1.00 91.25 210 THR A N 1
ATOM 1632 C CA . THR A 1 210 ? 3.389 -12.096 -6.631 1.00 91.25 210 THR A CA 1
ATOM 1633 C C . THR A 1 210 ? 4.301 -13.158 -7.233 1.00 91.25 210 THR A C 1
ATOM 1635 O O . THR A 1 210 ? 4.095 -14.349 -6.997 1.00 91.25 210 THR A O 1
ATOM 1638 N N . TRP A 1 211 ? 5.325 -12.742 -7.974 1.00 92.88 211 TRP A N 1
ATOM 1639 C CA . TRP A 1 211 ? 6.327 -13.642 -8.540 1.00 92.88 211 TRP A CA 1
ATOM 1640 C C . TRP A 1 211 ? 7.556 -13.720 -7.643 1.00 92.88 211 TRP A C 1
ATOM 1642 O O . TRP A 1 211 ? 8.064 -12.711 -7.148 1.00 92.88 211 TRP A O 1
ATOM 1652 N N . THR A 1 212 ? 8.052 -14.940 -7.460 1.00 84.44 212 THR A N 1
ATOM 1653 C CA . THR A 1 212 ? 9.204 -15.252 -6.608 1.00 84.44 212 THR A CA 1
ATOM 1654 C C . THR A 1 212 ? 10.335 -15.857 -7.435 1.00 84.44 212 THR A C 1
ATOM 1656 O O . THR A 1 212 ? 10.072 -16.408 -8.506 1.00 84.44 212 THR A O 1
ATOM 1659 N N . PRO A 1 213 ? 11.584 -15.837 -6.951 1.00 91.00 213 PRO A N 1
ATOM 1660 C CA . PRO A 1 213 ? 12.680 -16.565 -7.586 1.00 91.00 213 PRO A CA 1
ATOM 1661 C C . PRO A 1 213 ? 12.365 -18.058 -7.704 1.00 91.00 213 PRO A C 1
ATOM 1663 O O . PRO A 1 213 ? 11.706 -18.634 -6.836 1.00 91.00 213 PRO A O 1
ATOM 1666 N N . VAL A 1 214 ? 12.852 -18.696 -8.769 1.00 89.12 214 VAL A N 1
ATOM 1667 C CA . VAL A 1 214 ? 12.751 -20.159 -8.948 1.00 89.12 214 VAL A CA 1
ATOM 1668 C C . VAL A 1 214 ? 13.712 -20.902 -8.016 1.00 89.12 214 VAL A C 1
ATOM 1670 O O . VAL A 1 214 ? 13.436 -22.024 -7.598 1.00 89.12 214 VAL A O 1
ATOM 1673 N N . ILE A 1 215 ? 14.836 -20.270 -7.675 1.00 87.38 215 ILE A N 1
ATOM 1674 C CA . ILE A 1 215 ? 15.858 -20.797 -6.771 1.00 87.38 215 ILE A CA 1
ATOM 1675 C C . ILE A 1 215 ? 16.083 -19.765 -5.665 1.00 87.38 215 ILE A C 1
ATOM 1677 O O . ILE A 1 215 ? 16.320 -18.596 -5.959 1.00 87.38 215 ILE A O 1
ATOM 1681 N N . ASP A 1 216 ? 16.066 -20.197 -4.402 1.00 85.56 216 ASP A N 1
ATOM 1682 C CA . ASP A 1 216 ? 16.444 -19.358 -3.259 1.00 85.56 216 ASP A CA 1
ATOM 1683 C C . ASP A 1 216 ? 17.972 -19.159 -3.212 1.00 85.56 216 ASP A C 1
ATOM 1685 O O . ASP A 1 216 ? 18.713 -19.823 -2.485 1.00 85.56 216 ASP A O 1
ATOM 1689 N N . LYS A 1 217 ? 18.454 -18.251 -4.060 1.00 88.88 217 LYS A N 1
ATOM 1690 C CA . LYS A 1 217 ? 19.839 -17.778 -4.140 1.00 88.88 217 LYS A CA 1
ATOM 1691 C C . LYS A 1 217 ? 19.848 -16.266 -4.254 1.00 88.88 217 LYS A C 1
ATOM 1693 O O . LYS A 1 217 ? 18.873 -15.673 -4.707 1.00 88.88 217 LYS A O 1
ATOM 1698 N N . ASP A 1 218 ? 20.924 -15.654 -3.781 1.00 92.94 218 ASP A N 1
ATOM 1699 C CA . ASP A 1 218 ? 21.075 -14.204 -3.834 1.00 92.94 218 ASP A CA 1
ATOM 1700 C C . ASP A 1 218 ? 21.134 -13.743 -5.292 1.00 92.94 218 ASP A C 1
ATOM 1702 O O . ASP A 1 218 ? 21.806 -14.356 -6.123 1.00 92.94 218 ASP A O 1
ATOM 1706 N N . MET A 1 219 ? 20.381 -12.690 -5.596 1.00 95.88 219 MET A N 1
ATOM 1707 C CA . MET A 1 219 ? 20.262 -12.121 -6.936 1.00 95.88 219 MET A CA 1
ATOM 1708 C C . MET A 1 219 ? 20.812 -10.707 -6.854 1.00 95.88 219 MET A C 1
ATOM 1710 O O . MET A 1 219 ? 20.065 -9.745 -6.668 1.00 95.88 219 MET A O 1
ATOM 1714 N N . MET A 1 220 ? 22.137 -10.607 -6.860 1.00 97.44 220 MET A N 1
ATOM 1715 C CA . MET A 1 220 ? 22.811 -9.325 -6.713 1.00 97.44 220 MET A CA 1
ATOM 1716 C C . MET A 1 220 ? 22.625 -8.495 -7.983 1.00 97.44 220 MET A C 1
ATOM 1718 O O . MET A 1 220 ? 22.903 -8.966 -9.083 1.00 97.44 220 MET A O 1
ATOM 1722 N N . ILE A 1 221 ? 22.170 -7.260 -7.806 1.00 97.50 221 ILE A N 1
ATOM 1723 C CA . ILE A 1 221 ? 22.106 -6.212 -8.819 1.00 97.50 221 ILE A CA 1
ATOM 1724 C C . ILE A 1 221 ? 23.202 -5.208 -8.441 1.00 97.50 221 ILE A C 1
ATOM 1726 O O . ILE A 1 221 ? 23.020 -4.474 -7.461 1.00 97.50 221 ILE A O 1
ATOM 1730 N N . PRO A 1 222 ? 24.359 -5.202 -9.127 1.00 95.56 222 PRO A N 1
ATOM 1731 C CA . PRO A 1 222 ? 25.460 -4.319 -8.761 1.00 95.56 222 PRO A CA 1
ATOM 1732 C C . PRO A 1 222 ? 25.070 -2.841 -8.849 1.00 95.56 222 PRO A C 1
ATOM 1734 O O . PRO A 1 222 ? 24.176 -2.485 -9.620 1.00 95.56 222 PRO A O 1
ATOM 1737 N N . ALA A 1 223 ? 25.729 -1.986 -8.066 1.00 90.25 223 ALA A N 1
ATOM 1738 C CA . ALA A 1 223 ? 25.526 -0.537 -8.107 1.00 90.25 223 ALA A CA 1
ATOM 1739 C C . ALA A 1 223 ? 25.613 0.002 -9.549 1.00 90.25 223 ALA A C 1
ATOM 1741 O O . ALA A 1 223 ? 26.577 -0.282 -10.265 1.00 90.25 223 ALA A O 1
ATOM 1742 N N . HIS A 1 224 ? 24.616 0.784 -9.970 1.00 89.75 224 HIS A N 1
ATOM 1743 C CA . HIS A 1 224 ? 24.529 1.380 -11.313 1.00 89.75 224 HIS A CA 1
ATOM 1744 C C . HIS A 1 224 ? 24.597 0.383 -12.485 1.00 89.75 224 HIS A C 1
ATOM 1746 O O . HIS A 1 224 ? 25.112 0.712 -13.554 1.00 89.75 224 HIS A O 1
ATOM 1752 N N . GLN A 1 225 ? 24.110 -0.849 -12.302 1.00 94.06 225 GLN A N 1
ATOM 1753 C CA . GLN A 1 225 ? 24.025 -1.883 -13.344 1.00 94.06 225 GLN A CA 1
ATOM 1754 C C . GLN A 1 225 ? 22.606 -2.459 -13.457 1.00 94.06 225 GLN A C 1
ATOM 1756 O O . GLN A 1 225 ? 21.810 -2.375 -12.517 1.00 94.06 225 GLN A O 1
ATOM 1761 N N . SER A 1 226 ? 22.301 -3.080 -14.600 1.00 96.06 226 SER A N 1
ATOM 1762 C CA . SER A 1 226 ? 21.067 -3.840 -14.812 1.00 96.06 226 SER A CA 1
ATOM 1763 C C . SER A 1 226 ? 21.272 -5.354 -14.715 1.00 96.06 226 SER A C 1
ATOM 1765 O O . SER A 1 226 ? 22.358 -5.887 -14.959 1.00 96.06 226 SER A O 1
ATOM 1767 N N . VAL A 1 227 ? 20.201 -6.062 -14.350 1.00 98.25 227 VAL A N 1
ATOM 1768 C CA . VAL A 1 227 ? 20.089 -7.523 -14.462 1.00 98.25 227 VAL A CA 1
ATOM 1769 C C . VAL A 1 227 ? 18.748 -7.900 -15.084 1.00 98.25 227 VAL A C 1
ATOM 1771 O O . VAL A 1 227 ? 17.772 -7.150 -15.018 1.00 98.25 227 VAL A O 1
ATOM 1774 N N . VAL A 1 228 ? 18.692 -9.095 -15.663 1.00 98.69 228 VAL A N 1
ATOM 1775 C CA . VAL A 1 228 ? 17.535 -9.592 -16.406 1.00 98.69 228 VAL A CA 1
ATOM 1776 C C . VAL A 1 228 ? 16.851 -10.713 -15.633 1.00 98.69 228 VAL A C 1
ATOM 1778 O O . VAL A 1 228 ? 17.462 -11.723 -15.277 1.00 98.69 228 VAL A O 1
ATOM 1781 N N . PHE A 1 229 ? 15.551 -10.556 -15.409 1.00 98.56 229 PHE A N 1
ATOM 1782 C CA . PHE A 1 229 ? 14.687 -11.565 -14.813 1.00 98.56 229 PHE A CA 1
ATOM 1783 C C . PHE A 1 229 ? 13.869 -12.259 -15.899 1.00 98.56 229 PHE A C 1
ATOM 1785 O O . PHE A 1 229 ? 12.896 -11.711 -16.413 1.00 98.56 229 PHE A O 1
ATOM 1792 N N . TRP A 1 230 ? 14.263 -13.482 -16.235 1.00 98.44 230 TRP A N 1
ATOM 1793 C CA . TRP A 1 230 ? 13.559 -14.353 -17.168 1.00 98.44 230 TRP A CA 1
ATOM 1794 C C . TRP A 1 230 ? 12.350 -14.988 -16.475 1.00 98.44 230 TRP A C 1
ATOM 1796 O O . TRP A 1 230 ? 12.479 -15.655 -15.442 1.00 98.44 230 TRP A O 1
ATOM 1806 N N . ILE A 1 231 ? 11.165 -14.765 -17.034 1.00 98.00 231 ILE A N 1
ATOM 1807 C CA . ILE A 1 231 ? 9.891 -15.205 -16.477 1.00 98.00 231 ILE A CA 1
ATOM 1808 C C . ILE A 1 231 ? 9.606 -16.648 -16.913 1.00 98.00 231 ILE A C 1
ATOM 1810 O O . ILE A 1 231 ? 9.530 -16.974 -18.097 1.00 98.00 231 ILE A O 1
ATOM 1814 N N . MET A 1 232 ? 9.466 -17.539 -15.933 1.00 97.12 232 MET A N 1
ATOM 1815 C CA . MET A 1 232 ? 9.089 -18.934 -16.136 1.00 97.12 232 MET A CA 1
ATOM 1816 C C . MET A 1 232 ? 7.569 -19.089 -16.128 1.00 97.12 232 MET A C 1
ATOM 1818 O O . MET A 1 232 ? 6.892 -18.606 -15.217 1.00 97.12 232 MET A O 1
ATOM 1822 N N . ASN A 1 233 ? 7.053 -19.846 -17.091 1.00 93.75 233 ASN A N 1
ATOM 1823 C CA . ASN A 1 233 ? 5.638 -20.203 -17.230 1.00 93.75 233 ASN A CA 1
ATOM 1824 C C . ASN A 1 233 ? 5.404 -21.724 -17.107 1.00 93.75 233 ASN A C 1
ATOM 1826 O O . ASN A 1 233 ? 4.356 -22.243 -17.482 1.00 93.75 233 ASN A O 1
ATOM 1830 N N . GLY A 1 234 ? 6.398 -22.459 -16.594 1.00 93.44 234 GLY A N 1
ATOM 1831 C CA . GLY A 1 234 ? 6.373 -23.916 -16.451 1.00 93.44 234 GLY A CA 1
ATOM 1832 C C . GLY A 1 234 ? 6.735 -24.653 -17.740 1.00 93.44 234 GLY A C 1
ATOM 1833 O O . GLY A 1 234 ? 7.507 -25.614 -17.711 1.00 93.44 234 GLY A O 1
ATOM 1834 N N . ASP A 1 235 ? 6.245 -24.169 -18.880 1.00 95.00 235 ASP A N 1
ATOM 1835 C CA . ASP A 1 235 ? 6.483 -24.772 -20.188 1.00 95.00 235 ASP A CA 1
ATOM 1836 C C . ASP A 1 235 ? 7.888 -24.501 -20.742 1.00 95.00 235 ASP A C 1
ATOM 1838 O O . ASP A 1 235 ? 8.396 -25.339 -21.497 1.00 95.00 235 ASP A O 1
ATOM 1842 N N . ASN A 1 236 ? 8.522 -23.399 -20.323 1.00 95.88 236 ASN A N 1
ATOM 1843 C CA . ASN A 1 236 ? 9.890 -22.996 -20.665 1.00 95.88 236 ASN A CA 1
ATOM 1844 C C . ASN A 1 236 ? 10.976 -23.448 -19.659 1.00 95.88 236 ASN A C 1
ATOM 1846 O O . ASN A 1 236 ? 12.154 -23.153 -19.856 1.00 95.88 236 ASN A O 1
ATOM 1850 N N . ASN A 1 237 ? 10.628 -24.227 -18.626 1.00 92.94 237 ASN A N 1
ATOM 1851 C CA . ASN A 1 237 ? 11.552 -24.644 -17.553 1.00 92.94 237 ASN A CA 1
ATOM 1852 C C . ASN A 1 237 ? 12.810 -25.413 -18.019 1.00 92.94 237 ASN A C 1
ATOM 1854 O O . ASN A 1 237 ? 13.788 -25.478 -17.279 1.00 92.94 237 ASN A O 1
ATOM 1858 N N . LEU A 1 238 ? 12.780 -26.032 -19.206 1.00 94.19 238 LEU A N 1
ATOM 1859 C CA . LEU A 1 238 ? 13.907 -26.791 -19.775 1.00 94.19 238 LEU A CA 1
ATOM 1860 C C . LEU A 1 238 ? 14.747 -25.988 -20.784 1.00 94.19 238 LEU A C 1
ATOM 1862 O O . LEU A 1 238 ? 15.722 -26.516 -21.313 1.00 94.19 238 LEU A O 1
ATOM 1866 N N . ILE A 1 239 ? 14.370 -24.740 -21.071 1.00 97.12 239 ILE A N 1
ATOM 1867 C CA . ILE A 1 239 ? 15.095 -23.864 -21.996 1.00 97.12 239 ILE A CA 1
ATOM 1868 C C . ILE A 1 239 ? 16.339 -23.310 -21.283 1.00 97.12 239 ILE A C 1
ATOM 1870 O O . ILE A 1 239 ? 16.281 -22.926 -20.107 1.00 97.12 239 ILE A O 1
ATOM 1874 N N . THR A 1 240 ? 17.481 -23.288 -21.972 1.00 97.19 240 THR A N 1
ATOM 1875 C CA . THR A 1 240 ? 18.778 -22.914 -21.381 1.00 97.19 240 THR A CA 1
ATOM 1876 C C . THR A 1 240 ? 19.065 -21.413 -21.488 1.00 97.19 240 THR A C 1
ATOM 1878 O O . THR A 1 240 ? 18.464 -20.707 -22.297 1.00 97.19 240 THR A O 1
ATOM 1881 N N . SER A 1 241 ? 20.022 -20.908 -20.702 1.00 96.50 241 SER A N 1
ATOM 1882 C CA . SER A 1 241 ? 20.532 -19.537 -20.862 1.00 96.50 241 SER A CA 1
ATOM 1883 C C . SER A 1 241 ? 21.148 -19.291 -22.243 1.00 96.50 241 SER A C 1
ATOM 1885 O O . SER A 1 241 ? 21.085 -18.176 -22.753 1.00 96.50 241 SER A O 1
ATOM 1887 N N . ASP A 1 242 ? 21.708 -20.324 -22.877 1.00 97.50 242 ASP A N 1
ATOM 1888 C CA . ASP A 1 242 ? 22.267 -20.228 -24.229 1.00 97.50 242 ASP A CA 1
ATOM 1889 C C . ASP A 1 242 ? 21.155 -20.070 -25.276 1.00 97.50 242 ASP A C 1
ATOM 1891 O O . ASP A 1 242 ? 21.291 -19.273 -26.204 1.00 97.50 242 ASP A O 1
ATOM 1895 N N . ASP A 1 243 ? 20.021 -20.757 -25.096 1.00 97.88 243 ASP A N 1
ATOM 1896 C CA . ASP A 1 243 ? 18.823 -20.556 -25.918 1.00 97.88 243 ASP A CA 1
ATOM 1897 C C . ASP A 1 243 ? 18.243 -19.143 -25.728 1.00 97.88 243 ASP A C 1
ATOM 1899 O O . ASP A 1 243 ? 17.871 -18.500 -26.711 1.00 97.88 243 ASP A O 1
ATOM 1903 N N . PHE A 1 244 ? 18.221 -18.627 -24.491 1.00 98.19 244 PHE A N 1
ATOM 1904 C CA . PHE A 1 244 ? 17.803 -17.248 -24.198 1.00 98.19 244 PHE A CA 1
ATOM 1905 C C . PHE A 1 244 ? 18.700 -16.226 -24.904 1.00 98.19 244 PHE A C 1
ATOM 1907 O O . PHE A 1 244 ? 18.205 -15.379 -25.649 1.00 98.19 244 PHE A O 1
ATOM 1914 N N . ASN A 1 245 ? 20.023 -16.343 -24.745 1.00 98.00 245 ASN A N 1
ATOM 1915 C CA . ASN A 1 245 ? 20.977 -15.445 -25.401 1.00 98.00 245 ASN A CA 1
ATOM 1916 C C . ASN A 1 245 ? 20.900 -15.540 -26.939 1.00 98.00 245 ASN A C 1
ATOM 1918 O O . ASN A 1 245 ? 21.115 -14.561 -27.652 1.00 98.00 245 ASN A O 1
ATOM 1922 N N . LYS A 1 246 ? 20.553 -16.717 -27.475 1.00 97.38 246 LYS A N 1
ATOM 1923 C CA . LYS A 1 246 ? 20.327 -16.929 -28.911 1.00 97.38 246 LYS A CA 1
ATOM 1924 C C . LYS A 1 246 ? 19.027 -16.292 -29.415 1.00 97.38 246 LYS A C 1
ATOM 1926 O O . LYS A 1 246 ? 18.985 -15.884 -30.576 1.00 97.38 246 LYS A O 1
ATOM 1931 N N . ASN A 1 247 ? 17.988 -16.199 -28.582 1.00 97.38 247 ASN A N 1
ATOM 1932 C CA . ASN A 1 247 ? 16.743 -15.505 -28.923 1.00 97.38 247 ASN A CA 1
ATOM 1933 C C . ASN A 1 247 ? 16.918 -13.979 -29.009 1.00 97.38 247 ASN A C 1
ATOM 1935 O O . ASN A 1 247 ? 16.227 -13.339 -29.799 1.00 97.38 247 ASN A O 1
ATOM 1939 N N . TYR A 1 248 ? 17.859 -13.412 -28.245 1.00 97.19 248 TYR A N 1
ATOM 1940 C CA . TYR A 1 248 ? 18.147 -11.974 -28.207 1.00 97.19 248 TYR A CA 1
ATOM 1941 C C . TYR A 1 248 ? 19.572 -11.665 -28.706 1.00 97.19 248 TYR A C 1
ATOM 1943 O O . TYR A 1 248 ? 20.505 -11.556 -27.901 1.00 97.19 248 TYR A O 1
ATOM 1951 N N . PRO A 1 249 ? 19.782 -11.524 -30.033 1.00 89.56 249 PRO A N 1
ATOM 1952 C CA . PRO A 1 249 ? 21.104 -11.323 -30.618 1.00 89.56 249 PRO A CA 1
ATOM 1953 C C . PRO A 1 249 ? 21.860 -10.137 -30.009 1.00 89.56 249 PRO A C 1
ATOM 1955 O O . PRO A 1 249 ? 21.402 -9.001 -30.061 1.00 89.56 249 PRO A O 1
ATOM 1958 N N . GLY A 1 250 ? 23.053 -10.406 -29.476 1.00 88.88 250 GLY A N 1
ATOM 1959 C CA . GLY A 1 250 ? 23.909 -9.410 -28.821 1.00 88.88 250 GLY A CA 1
ATOM 1960 C C . GLY A 1 250 ? 23.969 -9.552 -27.299 1.00 88.88 250 GLY A C 1
ATOM 1961 O O . GLY A 1 250 ? 24.980 -9.168 -26.711 1.00 88.88 250 GLY A O 1
ATOM 1962 N N . SER A 1 251 ? 22.963 -10.178 -26.682 1.00 94.44 251 SER A N 1
ATOM 1963 C CA . SER A 1 251 ? 22.985 -10.511 -25.254 1.00 94.44 251 SER A CA 1
ATOM 1964 C C . SER A 1 251 ? 24.064 -11.555 -24.919 1.00 94.44 251 SER A C 1
ATOM 1966 O O . SER A 1 251 ? 24.447 -12.392 -25.745 1.00 94.44 251 SER A O 1
ATOM 1968 N N . LYS A 1 252 ? 24.622 -11.449 -23.707 1.00 94.50 252 LYS A N 1
ATOM 1969 C CA . LYS A 1 252 ? 25.705 -12.304 -23.179 1.00 94.50 252 LYS A CA 1
ATOM 1970 C C . LYS A 1 252 ? 25.514 -12.559 -21.685 1.00 94.50 252 LYS A C 1
ATOM 1972 O O . LYS A 1 252 ? 26.424 -12.360 -20.881 1.00 94.50 252 LYS A O 1
ATOM 1977 N N . LEU A 1 253 ? 24.295 -12.913 -21.309 1.00 97.56 253 LEU A N 1
ATOM 1978 C CA . LEU A 1 253 ? 23.900 -13.028 -19.916 1.00 97.56 253 LEU A CA 1
ATOM 1979 C C . LEU A 1 253 ? 24.252 -14.408 -19.359 1.00 97.56 253 LEU A C 1
ATOM 1981 O O . LEU A 1 253 ? 24.185 -15.418 -20.063 1.00 97.56 253 LEU A O 1
ATOM 1985 N N . VAL A 1 254 ? 24.610 -14.446 -18.081 1.00 97.12 254 VAL A N 1
ATOM 1986 C CA . VAL A 1 254 ? 25.047 -15.644 -17.366 1.00 97.12 254 VAL A CA 1
ATOM 1987 C C . VAL A 1 254 ? 24.078 -15.917 -16.222 1.00 97.12 254 VAL A C 1
ATOM 1989 O O . VAL A 1 254 ? 23.855 -15.067 -15.352 1.00 97.12 254 VAL A O 1
ATOM 1992 N N . GLU A 1 255 ? 23.497 -17.119 -16.226 1.00 95.94 255 GLU A N 1
ATOM 1993 C CA . GLU A 1 255 ? 22.514 -17.526 -15.223 1.00 95.94 255 GLU A CA 1
ATOM 1994 C C . GLU A 1 255 ? 23.142 -17.543 -13.818 1.00 95.94 255 GLU A C 1
ATOM 1996 O O . GLU A 1 255 ? 24.187 -18.154 -13.587 1.00 95.94 255 GLU A O 1
ATOM 2001 N N . GLY A 1 256 ? 22.514 -16.833 -12.880 1.00 93.25 256 GLY A N 1
ATOM 2002 C CA . GLY A 1 256 ? 23.017 -16.634 -11.521 1.00 93.25 256 GLY A CA 1
ATOM 2003 C C . GLY A 1 256 ? 24.014 -15.480 -11.343 1.00 93.25 256 GLY A C 1
ATOM 2004 O O . GLY A 1 256 ? 24.528 -15.333 -10.238 1.00 93.25 256 GLY A O 1
ATOM 2005 N N . GLN A 1 257 ? 24.292 -14.677 -12.380 1.00 94.56 257 GLN A N 1
ATOM 2006 C CA . GLN A 1 257 ? 25.092 -13.443 -12.269 1.00 94.56 257 GLN A CA 1
ATOM 2007 C C . GLN A 1 257 ? 24.300 -12.205 -12.699 1.00 94.56 257 GLN A C 1
ATOM 2009 O O . GLN A 1 257 ? 24.132 -11.284 -11.910 1.00 94.56 257 GLN A O 1
ATOM 2014 N N . ASN A 1 258 ? 23.799 -12.194 -13.936 1.00 96.31 258 ASN A N 1
ATOM 2015 C CA . ASN A 1 258 ? 22.978 -11.108 -14.490 1.00 96.31 258 ASN A CA 1
ATOM 2016 C C . ASN A 1 258 ? 21.744 -11.614 -15.262 1.00 96.31 258 ASN A C 1
ATOM 2018 O O . ASN A 1 258 ? 20.993 -10.810 -15.807 1.00 96.31 258 ASN A O 1
ATOM 2022 N N . LEU A 1 259 ? 21.509 -12.932 -15.264 1.00 98.19 259 LEU A N 1
ATOM 2023 C CA . LEU A 1 259 ? 20.251 -13.569 -15.653 1.00 98.19 259 LEU A CA 1
ATOM 2024 C C . LEU A 1 259 ? 19.715 -14.384 -14.472 1.00 98.19 259 LEU A C 1
ATOM 2026 O O . LEU A 1 259 ? 20.408 -15.262 -13.953 1.00 98.19 259 LEU A O 1
ATOM 2030 N N . PHE A 1 260 ? 18.475 -14.136 -14.066 1.00 97.81 260 PHE A N 1
ATOM 2031 C CA . PHE A 1 260 ? 17.814 -14.847 -12.970 1.00 97.81 260 PHE A CA 1
ATOM 2032 C C . PHE A 1 260 ? 16.438 -15.349 -13.411 1.00 97.81 260 PHE A C 1
ATOM 2034 O O . PHE A 1 260 ? 15.750 -14.684 -14.179 1.00 97.81 260 PHE A O 1
ATOM 2041 N N . ARG A 1 261 ? 16.013 -16.522 -12.925 1.00 97.12 261 ARG A N 1
ATOM 2042 C CA . ARG A 1 261 ? 14.690 -17.083 -13.242 1.00 97.12 261 ARG A CA 1
ATOM 2043 C C . ARG A 1 261 ? 13.664 -16.711 -12.175 1.00 97.12 261 ARG A C 1
ATOM 2045 O O . ARG A 1 261 ? 13.845 -17.046 -11.001 1.00 97.12 261 ARG A O 1
ATOM 2052 N N . MET A 1 262 ? 12.560 -16.104 -12.598 1.00 96.31 262 MET A N 1
ATOM 2053 C CA . MET A 1 262 ? 11.402 -15.783 -11.757 1.00 96.31 262 MET A CA 1
ATOM 2054 C C . MET A 1 262 ? 10.221 -16.676 -12.116 1.00 96.31 262 MET A C 1
ATOM 2056 O O . MET A 1 262 ? 9.932 -16.896 -13.285 1.00 96.31 262 MET A O 1
ATOM 2060 N N . ASN A 1 263 ? 9.507 -17.181 -11.117 1.00 94.44 263 ASN A N 1
ATOM 2061 C CA . ASN A 1 263 ? 8.292 -17.954 -11.318 1.00 94.44 263 ASN A CA 1
ATOM 2062 C C . ASN A 1 263 ? 7.118 -17.012 -11.627 1.00 94.44 263 ASN A C 1
ATOM 2064 O O . ASN A 1 263 ? 6.526 -16.440 -10.711 1.00 94.44 263 ASN A O 1
ATOM 2068 N N . GLY A 1 264 ? 6.790 -16.871 -12.913 1.00 92.38 264 GLY A N 1
ATOM 2069 C CA . GLY A 1 264 ? 5.660 -16.079 -13.398 1.00 92.38 264 GLY A CA 1
ATOM 2070 C C . GLY A 1 264 ? 4.307 -16.787 -13.302 1.00 92.38 264 GLY A C 1
ATOM 2071 O O . GLY A 1 264 ? 3.270 -16.193 -13.601 1.00 92.38 264 GLY A O 1
ATOM 2072 N N . GLY A 1 265 ? 4.292 -18.071 -12.932 1.00 85.56 265 GLY A N 1
ATOM 2073 C CA . GLY A 1 265 ? 3.113 -18.935 -12.970 1.00 85.56 265 GLY A CA 1
ATOM 2074 C C . GLY A 1 265 ? 2.707 -19.306 -14.399 1.00 85.56 265 GLY A C 1
ATOM 2075 O O . GLY A 1 265 ? 2.830 -20.464 -14.782 1.00 85.56 265 GLY A O 1
ATOM 2076 N N . GLY A 1 266 ? 2.235 -18.327 -15.174 1.00 86.88 266 GLY A N 1
ATOM 2077 C CA . GLY A 1 266 ? 1.783 -18.493 -16.562 1.00 86.88 266 GLY A CA 1
ATOM 2078 C C . GLY A 1 266 ? 2.374 -17.490 -17.556 1.00 86.88 266 GLY A C 1
ATOM 2079 O O . GLY A 1 266 ? 1.865 -17.408 -18.667 1.00 86.88 266 GLY A O 1
ATOM 2080 N N . GLY A 1 267 ? 3.404 -16.735 -17.160 1.00 91.31 267 GLY A N 1
ATOM 2081 C CA . GLY A 1 267 ? 4.031 -15.708 -17.999 1.00 91.31 267 GLY A CA 1
ATOM 2082 C C . GLY A 1 267 ? 3.362 -14.332 -17.907 1.00 91.31 267 GLY A C 1
ATOM 2083 O O . GLY A 1 267 ? 2.511 -14.069 -17.049 1.00 91.31 267 GLY A O 1
ATOM 2084 N N . MET A 1 268 ? 3.769 -13.442 -18.802 1.00 94.50 268 MET A N 1
ATOM 2085 C CA . MET A 1 268 ? 3.166 -12.149 -19.084 1.00 94.50 268 MET A CA 1
ATOM 2086 C C . MET A 1 268 ? 2.085 -12.291 -20.163 1.00 94.50 268 MET A C 1
ATOM 2088 O O . MET A 1 268 ? 2.254 -12.923 -21.196 1.00 94.50 268 MET A O 1
ATOM 2092 N N . ALA A 1 269 ? 0.931 -11.668 -19.945 1.00 90.12 269 ALA A N 1
ATOM 2093 C CA . ALA A 1 269 ? -0.152 -11.688 -20.917 1.00 90.12 269 ALA A CA 1
ATOM 2094 C C . ALA A 1 269 ? -0.001 -10.568 -21.959 1.00 90.12 269 ALA A C 1
ATOM 2096 O O . ALA A 1 269 ? -0.062 -9.386 -21.624 1.00 90.12 269 ALA A O 1
ATOM 2097 N N . ASN A 1 270 ? 0.067 -10.954 -23.230 1.00 87.19 270 ASN A N 1
ATOM 2098 C CA . ASN A 1 270 ? 0.224 -10.058 -24.378 1.00 87.19 270 ASN A CA 1
ATOM 2099 C C . ASN A 1 270 ? -1.067 -9.331 -24.834 1.00 87.19 270 ASN A C 1
ATOM 2101 O O . ASN A 1 270 ? -1.014 -8.206 -25.327 1.00 87.19 270 ASN A O 1
ATOM 2105 N N . GLY A 1 271 ? -2.247 -9.933 -24.649 1.00 79.62 271 GLY A N 1
ATOM 2106 C CA . GLY A 1 271 ? -3.498 -9.463 -25.270 1.00 79.62 271 GLY A CA 1
ATOM 2107 C C . GLY A 1 271 ? -4.271 -8.323 -24.582 1.00 79.62 271 GLY A C 1
ATOM 2108 O O . GLY A 1 271 ? -5.380 -8.010 -25.007 1.00 79.62 271 GLY A O 1
ATOM 2109 N N . SER A 1 272 ? -3.790 -7.735 -23.481 1.00 77.88 272 SER A N 1
ATOM 2110 C CA . SER A 1 272 ? -4.494 -6.638 -22.774 1.00 77.88 272 SER A CA 1
ATOM 2111 C C . SER A 1 272 ? -3.551 -5.850 -21.852 1.00 77.88 272 SER A C 1
ATOM 2113 O O . SER A 1 272 ? -2.496 -6.378 -21.519 1.00 77.88 272 SER A O 1
ATOM 2115 N N . PRO A 1 273 ? -3.899 -4.617 -21.418 1.00 78.06 273 PRO A N 1
ATOM 2116 C CA . PRO A 1 273 ? -3.027 -3.805 -20.568 1.00 78.06 273 PRO A CA 1
ATOM 2117 C C . PRO A 1 273 ? -2.655 -4.477 -19.245 1.00 78.06 273 PRO A C 1
ATOM 2119 O O . PRO A 1 273 ? -3.476 -5.188 -18.653 1.00 78.06 273 PRO A O 1
ATOM 2122 N N . ARG A 1 274 ? -1.427 -4.252 -18.779 1.00 89.31 274 ARG A N 1
ATOM 2123 C CA . ARG A 1 274 ? -0.867 -4.864 -17.568 1.00 89.31 274 ARG A CA 1
ATOM 2124 C C . ARG A 1 274 ? 0.052 -3.899 -16.840 1.00 89.31 274 ARG A C 1
ATOM 2126 O O . ARG A 1 274 ? 0.720 -3.087 -17.466 1.00 89.31 274 ARG A O 1
ATOM 2133 N N . ASN A 1 275 ? 0.107 -4.087 -15.527 1.00 88.19 275 ASN A N 1
ATOM 2134 C CA . ASN A 1 275 ? 1.055 -3.452 -14.625 1.00 88.19 275 ASN A CA 1
ATOM 2135 C C . ASN A 1 275 ? 2.065 -4.488 -14.118 1.00 88.19 275 ASN A C 1
ATOM 2137 O O . ASN A 1 275 ? 1.681 -5.624 -13.823 1.00 88.19 275 ASN A O 1
ATOM 2141 N N . LEU A 1 276 ? 3.315 -4.082 -13.924 1.00 92.56 276 LEU A N 1
ATOM 2142 C CA . LEU A 1 276 ? 4.266 -4.760 -13.048 1.00 92.56 276 LEU A CA 1
ATOM 2143 C C . LEU A 1 276 ? 4.758 -3.761 -12.001 1.00 92.56 276 LEU A C 1
ATOM 2145 O O . LEU A 1 276 ? 5.194 -2.665 -12.343 1.00 92.56 276 LEU A O 1
ATOM 2149 N N . THR A 1 277 ? 4.723 -4.145 -10.729 1.00 92.00 277 THR A N 1
ATOM 2150 C CA . THR A 1 277 ? 5.251 -3.336 -9.625 1.00 92.00 277 THR A CA 1
ATOM 2151 C C . THR A 1 277 ? 6.388 -4.080 -8.927 1.00 92.00 277 THR A C 1
ATOM 2153 O O . THR A 1 277 ? 6.215 -5.243 -8.565 1.00 92.00 277 THR A O 1
ATOM 2156 N N . ILE A 1 278 ? 7.526 -3.425 -8.687 1.00 94.75 278 ILE A N 1
ATOM 2157 C CA . ILE A 1 278 ? 8.540 -3.901 -7.734 1.00 94.75 278 ILE A CA 1
ATOM 2158 C C . ILE A 1 278 ? 8.163 -3.389 -6.346 1.00 94.75 278 ILE A C 1
ATOM 2160 O O . ILE A 1 278 ? 7.993 -2.182 -6.143 1.00 94.75 278 ILE A O 1
ATOM 2164 N N . LYS A 1 279 ? 8.062 -4.305 -5.383 1.00 87.31 279 LYS A N 1
ATOM 2165 C CA . LYS A 1 279 ? 7.798 -3.995 -3.974 1.00 87.31 279 LYS A CA 1
ATOM 2166 C C . LYS A 1 279 ? 8.950 -4.427 -3.083 1.00 87.31 279 LYS A C 1
ATOM 2168 O O . LYS A 1 279 ? 9.548 -5.463 -3.355 1.00 87.31 279 LYS A O 1
ATOM 2173 N N . ASP A 1 280 ? 9.229 -3.680 -2.020 1.00 85.38 280 ASP A N 1
ATOM 2174 C CA . ASP A 1 280 ? 10.158 -4.122 -0.971 1.00 85.38 280 ASP A CA 1
ATOM 2175 C C . ASP A 1 280 ? 9.546 -5.205 -0.057 1.00 85.38 280 ASP A C 1
ATOM 2177 O O . ASP A 1 280 ? 8.352 -5.515 -0.123 1.00 85.38 280 ASP A O 1
ATOM 2181 N N . LYS A 1 281 ? 10.368 -5.769 0.836 1.00 84.00 281 LYS A N 1
ATOM 2182 C CA . LYS A 1 281 ? 9.961 -6.716 1.895 1.00 84.00 281 LYS A CA 1
ATOM 2183 C C . LYS A 1 281 ? 8.832 -6.230 2.819 1.00 84.00 281 LYS A C 1
ATOM 2185 O O . LYS A 1 281 ? 8.218 -7.062 3.484 1.00 84.00 281 LYS A O 1
ATOM 2190 N N . THR A 1 282 ? 8.565 -4.927 2.886 1.00 74.50 282 THR A N 1
ATOM 2191 C CA . THR A 1 282 ? 7.474 -4.327 3.676 1.00 74.50 282 THR A CA 1
ATOM 2192 C C . THR A 1 282 ? 6.233 -3.992 2.839 1.00 74.50 282 THR A C 1
ATOM 2194 O O . THR A 1 282 ? 5.255 -3.477 3.373 1.00 74.50 282 THR A O 1
ATOM 2197 N N . GLY A 1 283 ? 6.238 -4.323 1.543 1.00 71.25 283 GLY A N 1
ATOM 2198 C CA . GLY A 1 283 ? 5.115 -4.141 0.624 1.00 71.25 283 GLY A CA 1
ATOM 2199 C C . GLY A 1 283 ? 5.040 -2.764 -0.044 1.00 71.25 283 GLY A C 1
ATOM 2200 O O . GLY A 1 283 ? 4.146 -2.560 -0.879 1.00 71.25 283 GLY A O 1
ATOM 2201 N N . ASN A 1 284 ? 5.966 -1.845 0.261 1.00 76.06 284 ASN A N 1
ATOM 2202 C CA . ASN A 1 284 ? 5.995 -0.523 -0.366 1.00 76.06 284 ASN A CA 1
ATOM 2203 C C . ASN A 1 284 ? 6.355 -0.658 -1.842 1.00 76.06 284 ASN A C 1
ATOM 2205 O O . ASN A 1 284 ? 7.241 -1.431 -2.205 1.00 76.06 284 ASN A O 1
ATOM 2209 N N . THR A 1 285 ? 5.701 0.129 -2.693 1.00 82.12 285 THR A N 1
ATOM 2210 C CA . THR A 1 285 ? 6.077 0.242 -4.103 1.00 82.12 285 THR A CA 1
ATOM 2211 C C . THR A 1 285 ? 7.395 0.997 -4.222 1.00 82.12 285 THR A C 1
ATOM 2213 O O . THR A 1 285 ? 7.486 2.148 -3.807 1.00 82.12 285 THR A O 1
ATOM 2216 N N . ILE A 1 286 ? 8.397 0.359 -4.825 1.00 87.25 286 ILE A N 1
ATOM 2217 C CA . ILE A 1 286 ? 9.654 1.009 -5.211 1.00 87.25 286 ILE A CA 1
ATOM 2218 C C . ILE A 1 286 ? 9.472 1.668 -6.572 1.00 87.25 286 ILE A C 1
ATOM 2220 O O . ILE A 1 286 ? 9.748 2.850 -6.734 1.00 87.25 286 ILE A O 1
ATOM 2224 N N . VAL A 1 287 ? 8.966 0.903 -7.538 1.00 90.62 287 VAL A N 1
ATOM 2225 C CA . VAL A 1 287 ? 8.708 1.370 -8.898 1.00 90.62 287 VAL A CA 1
ATOM 2226 C C . VAL A 1 287 ? 7.610 0.515 -9.534 1.00 90.62 287 VAL A C 1
ATOM 2228 O O . VAL A 1 287 ? 7.434 -0.651 -9.171 1.00 90.62 287 VAL A O 1
ATOM 2231 N N . SER A 1 288 ? 6.865 1.074 -10.476 1.00 89.38 288 SER A N 1
ATOM 2232 C CA . SER A 1 288 ? 5.859 0.373 -11.270 1.00 89.38 288 SER A CA 1
ATOM 2233 C C . SER A 1 288 ? 5.966 0.761 -12.740 1.00 89.38 288 SER A C 1
ATOM 2235 O O . SER A 1 288 ? 6.443 1.841 -13.077 1.00 89.38 288 SER A O 1
ATOM 2237 N N . ALA A 1 289 ? 5.555 -0.133 -13.630 1.00 90.62 289 ALA A N 1
ATOM 2238 C CA . ALA A 1 289 ? 5.603 0.077 -15.069 1.00 90.62 289 ALA A CA 1
ATOM 2239 C C . ALA A 1 289 ? 4.394 -0.591 -15.735 1.00 90.62 289 ALA A C 1
ATOM 2241 O O . ALA A 1 289 ? 4.049 -1.733 -15.417 1.00 90.62 289 ALA A O 1
ATOM 2242 N N . ASP A 1 290 ? 3.754 0.135 -16.650 1.00 85.75 290 ASP A N 1
ATOM 2243 C CA . ASP A 1 290 ? 2.557 -0.298 -17.368 1.00 85.75 290 ASP A CA 1
ATOM 2244 C C . ASP A 1 290 ? 2.858 -0.524 -18.852 1.00 85.75 290 ASP A C 1
ATOM 2246 O O . ASP A 1 290 ? 3.569 0.266 -19.476 1.00 85.75 290 ASP A O 1
ATOM 2250 N N . TYR A 1 291 ? 2.250 -1.554 -19.441 1.00 89.00 291 TYR A N 1
ATOM 2251 C CA . TYR A 1 291 ? 2.216 -1.736 -20.892 1.00 89.00 291 TYR A CA 1
ATOM 2252 C C . TYR A 1 291 ? 0.803 -1.960 -21.424 1.00 89.00 291 TYR A C 1
ATOM 2254 O O . TYR A 1 291 ? -0.085 -2.476 -20.739 1.00 89.00 291 TYR A O 1
ATOM 2262 N N . VAL A 1 292 ? 0.602 -1.593 -22.690 1.00 84.12 292 VAL A N 1
ATOM 2263 C CA . VAL A 1 292 ? -0.637 -1.810 -23.448 1.00 84.12 292 VAL A CA 1
ATOM 2264 C C . VAL A 1 292 ? -0.395 -2.727 -24.643 1.00 84.12 292 VAL A C 1
ATOM 2266 O O . VAL A 1 292 ? 0.691 -2.748 -25.212 1.00 84.12 292 VAL A O 1
ATOM 2269 N N . ALA A 1 293 ? -1.433 -3.441 -25.087 1.00 83.00 293 ALA A N 1
ATOM 2270 C CA . ALA A 1 293 ? -1.334 -4.424 -26.174 1.00 83.00 293 ALA A CA 1
ATOM 2271 C C . ALA A 1 293 ? -0.735 -3.869 -27.489 1.00 83.00 293 ALA A C 1
ATOM 2273 O O . ALA A 1 293 ? -0.129 -4.613 -28.246 1.00 83.00 293 ALA A O 1
ATOM 2274 N N . ALA A 1 294 ? -0.844 -2.561 -27.757 1.00 86.06 294 ALA A N 1
ATOM 2275 C CA . ALA A 1 294 ? -0.238 -1.929 -28.937 1.00 86.06 294 ALA A CA 1
ATOM 2276 C C . ALA A 1 294 ? 1.310 -1.890 -28.915 1.00 86.06 294 ALA A C 1
ATOM 2278 O O . ALA A 1 294 ? 1.933 -1.765 -29.973 1.00 86.06 294 ALA A O 1
ATOM 2279 N N . GLN A 1 295 ? 1.921 -1.989 -27.729 1.00 90.31 295 GLN A N 1
ATOM 2280 C CA . GLN A 1 295 ? 3.375 -2.057 -27.527 1.00 90.31 295 GLN A CA 1
ATOM 2281 C C . GLN A 1 295 ? 3.893 -3.503 -27.533 1.00 90.31 295 GLN A C 1
ATOM 2283 O O . GLN A 1 295 ? 5.090 -3.719 -27.686 1.00 90.31 295 GLN A O 1
ATOM 2288 N N . VAL A 1 296 ? 3.015 -4.495 -27.366 1.00 93.62 296 VAL A N 1
ATOM 2289 C CA . VAL A 1 296 ? 3.411 -5.900 -27.261 1.00 93.62 296 VAL A CA 1
ATOM 2290 C C . VAL A 1 296 ? 3.541 -6.510 -28.655 1.00 93.62 296 VAL A C 1
ATOM 2292 O O . VAL A 1 296 ? 2.566 -6.561 -29.405 1.00 93.62 296 VAL A O 1
ATOM 2295 N N . LYS A 1 297 ? 4.755 -6.945 -29.009 1.00 93.44 297 LYS A N 1
ATOM 2296 C CA . LYS A 1 297 ? 5.072 -7.644 -30.264 1.00 93.44 297 LYS A CA 1
ATOM 2297 C C . LYS A 1 297 ? 6.267 -8.575 -30.061 1.00 93.44 297 LYS A C 1
ATOM 2299 O O . LYS A 1 297 ? 7.220 -8.188 -29.387 1.00 93.44 297 LYS A O 1
ATOM 2304 N N . ALA A 1 298 ? 6.251 -9.723 -30.733 1.00 95.31 298 ALA A N 1
ATOM 2305 C CA . ALA A 1 298 ? 7.280 -10.758 -30.669 1.00 95.31 298 ALA A CA 1
ATOM 2306 C C . ALA A 1 298 ? 8.727 -10.215 -30.673 1.00 95.31 298 ALA A C 1
ATOM 2308 O O . ALA A 1 298 ? 9.210 -9.657 -31.665 1.00 95.31 298 ALA A O 1
ATOM 2309 N N . ASN A 1 299 ? 9.423 -10.426 -29.553 1.00 95.88 299 ASN A N 1
ATOM 2310 C CA . ASN A 1 299 ? 10.807 -10.027 -29.278 1.00 95.88 299 ASN A CA 1
ATOM 2311 C C . ASN A 1 299 ? 11.097 -8.514 -29.449 1.00 95.88 299 ASN A C 1
ATOM 2313 O O . ASN A 1 299 ? 12.237 -8.134 -29.732 1.00 95.88 299 ASN A O 1
ATOM 2317 N N . GLN A 1 300 ? 10.091 -7.640 -29.319 1.00 97.06 300 GLN A N 1
ATOM 2318 C CA . GLN A 1 300 ? 10.279 -6.183 -29.253 1.00 97.06 300 GLN A CA 1
ATOM 2319 C C . GLN A 1 300 ? 10.313 -5.709 -27.797 1.00 97.06 300 GLN A C 1
ATOM 2321 O O . GLN A 1 300 ? 9.493 -6.137 -26.985 1.00 97.06 300 GLN A O 1
ATOM 2326 N N . GLY A 1 301 ? 11.236 -4.800 -27.488 1.00 96.75 301 GLY A N 1
ATOM 2327 C CA . GLY A 1 301 ? 11.373 -4.226 -26.154 1.00 96.75 301 GLY A CA 1
ATOM 2328 C C . GLY A 1 301 ? 10.285 -3.196 -25.862 1.00 96.75 301 GLY A C 1
ATOM 2329 O O . GLY A 1 301 ? 9.979 -2.329 -26.690 1.00 96.75 301 GLY A O 1
ATOM 2330 N N . ILE A 1 302 ? 9.698 -3.271 -24.671 1.00 97.69 302 ILE A N 1
ATOM 2331 C CA . ILE A 1 302 ? 8.922 -2.177 -24.085 1.00 97.69 302 ILE A CA 1
ATOM 2332 C C . ILE A 1 302 ? 9.888 -1.412 -23.187 1.00 97.69 302 ILE A C 1
ATOM 2334 O O . ILE A 1 302 ? 10.196 -1.855 -22.083 1.00 97.69 302 ILE A O 1
ATOM 2338 N N . PHE A 1 303 ? 10.412 -0.308 -23.716 1.00 95.44 303 PHE A N 1
ATOM 2339 C CA . PHE A 1 303 ? 11.477 0.472 -23.098 1.00 95.44 303 PHE A CA 1
ATOM 2340 C C . PHE A 1 303 ? 10.900 1.533 -22.173 1.00 95.44 303 PHE A C 1
ATOM 2342 O O . PHE A 1 303 ? 9.976 2.264 -22.531 1.00 95.44 303 PHE A O 1
ATOM 2349 N N . PHE A 1 304 ? 11.478 1.653 -20.990 1.00 94.88 304 PHE A N 1
ATOM 2350 C CA . PHE A 1 304 ? 11.020 2.561 -19.952 1.00 94.88 304 PHE A CA 1
ATOM 2351 C C . PHE A 1 304 ? 12.138 3.505 -19.533 1.00 94.88 304 PHE A C 1
ATOM 2353 O O . PHE A 1 304 ? 13.292 3.094 -19.426 1.00 94.88 304 PHE A O 1
ATOM 2360 N N . LYS A 1 305 ? 11.781 4.752 -19.229 1.00 88.75 305 LYS A N 1
ATOM 2361 C CA . LYS A 1 305 ? 12.668 5.725 -18.592 1.00 88.75 305 LYS A CA 1
ATOM 2362 C C . LYS A 1 305 ? 12.185 6.131 -17.209 1.00 88.75 305 LYS A C 1
ATOM 2364 O O . LYS A 1 305 ? 11.003 5.981 -16.881 1.00 88.75 305 LYS A O 1
ATOM 2369 N N . HIS A 1 306 ? 13.137 6.609 -16.414 1.00 87.25 306 HIS A N 1
ATOM 2370 C CA . HIS A 1 306 ? 12.989 6.995 -15.018 1.00 87.25 306 HIS A CA 1
ATOM 2371 C C . HIS A 1 306 ? 11.709 7.824 -14.786 1.00 87.25 306 HIS A C 1
ATOM 2373 O O . HIS A 1 306 ? 11.403 8.716 -15.585 1.00 87.25 306 HIS A O 1
ATOM 2379 N N . PRO A 1 307 ? 10.954 7.575 -13.698 1.00 82.69 307 PRO A N 1
ATOM 2380 C CA . PRO A 1 307 ? 9.778 8.368 -13.358 1.00 82.69 307 PRO A CA 1
ATOM 2381 C C . PRO A 1 307 ? 10.114 9.847 -13.139 1.00 82.69 307 PRO A C 1
ATOM 2383 O O . PRO A 1 307 ? 11.276 10.255 -13.044 1.00 82.69 307 PRO A O 1
ATOM 2386 N N . ALA A 1 308 ? 9.071 10.656 -12.977 1.00 70.44 308 ALA A N 1
ATOM 2387 C CA . ALA A 1 308 ? 9.210 11.979 -12.383 1.00 70.44 308 ALA A CA 1
ATOM 2388 C C . ALA A 1 308 ? 9.878 11.904 -10.996 1.00 70.44 308 ALA A C 1
ATOM 2390 O O . ALA A 1 308 ? 9.671 10.937 -10.259 1.00 70.44 308 ALA A O 1
ATOM 2391 N N . ALA A 1 309 ? 10.632 12.936 -10.607 1.00 63.78 309 ALA A N 1
ATOM 2392 C CA . ALA A 1 309 ? 11.187 13.027 -9.254 1.00 63.78 309 ALA A CA 1
ATOM 2393 C C . ALA A 1 309 ? 10.066 12.957 -8.194 1.00 63.78 309 ALA A C 1
ATOM 2395 O O . ALA A 1 309 ? 9.061 13.667 -8.291 1.00 63.78 309 ALA A O 1
ATOM 2396 N N . GLY A 1 310 ? 10.227 12.083 -7.196 1.00 62.81 310 GLY A N 1
ATOM 2397 C CA . GLY A 1 310 ? 9.188 11.783 -6.202 1.00 62.81 310 GLY A CA 1
ATOM 2398 C C . GLY A 1 310 ? 7.999 10.942 -6.703 1.00 62.81 310 GLY A C 1
ATOM 2399 O O . GLY A 1 310 ? 7.005 10.842 -5.990 1.00 62.81 310 GLY A O 1
ATOM 2400 N N . ASN A 1 311 ? 8.065 10.342 -7.898 1.00 70.06 311 ASN A N 1
ATOM 2401 C CA . ASN A 1 311 ? 7.071 9.385 -8.399 1.00 70.06 311 ASN A CA 1
ATOM 2402 C C . ASN A 1 311 ? 7.710 7.994 -8.609 1.00 70.06 311 ASN A C 1
ATOM 2404 O O . ASN A 1 311 ? 8.928 7.852 -8.705 1.00 70.06 311 ASN A O 1
ATOM 2408 N N . THR A 1 312 ? 6.874 6.959 -8.672 1.00 81.94 312 THR A N 1
ATOM 2409 C CA . THR A 1 312 ? 7.259 5.551 -8.837 1.00 81.94 312 THR A CA 1
ATOM 2410 C C . THR A 1 312 ? 6.812 4.947 -10.173 1.00 81.94 312 THR A C 1
ATOM 2412 O O . THR A 1 312 ? 7.245 3.847 -10.496 1.00 81.94 312 THR A O 1
ATOM 2415 N N . ALA A 1 313 ? 5.991 5.631 -10.977 1.00 84.38 313 ALA A N 1
ATOM 2416 C CA . ALA A 1 313 ? 5.524 5.124 -12.271 1.00 84.38 313 ALA A CA 1
ATOM 2417 C C . ALA A 1 313 ? 6.521 5.423 -13.412 1.00 84.38 313 ALA A C 1
ATOM 2419 O O . ALA A 1 313 ? 6.658 6.575 -13.835 1.00 84.38 313 ALA A O 1
ATOM 2420 N N . MET A 1 314 ? 7.199 4.389 -13.925 1.00 90.19 314 MET A N 1
ATOM 2421 C CA . MET A 1 314 ? 8.071 4.471 -15.104 1.00 90.19 314 MET A CA 1
ATOM 2422 C C . MET A 1 314 ? 7.321 5.036 -16.315 1.00 90.19 314 MET A C 1
ATOM 2424 O O . MET A 1 314 ? 6.146 4.738 -16.540 1.00 90.19 314 MET A O 1
ATOM 2428 N N . VAL A 1 315 ? 8.033 5.782 -17.159 1.00 85.56 315 VAL A N 1
ATOM 2429 C CA . VAL A 1 315 ? 7.475 6.356 -18.387 1.00 85.56 315 VAL A CA 1
ATOM 2430 C C . VAL A 1 315 ? 7.903 5.512 -19.583 1.00 85.56 315 VAL A C 1
ATOM 2432 O O . VAL A 1 315 ? 9.093 5.392 -19.861 1.00 85.56 315 VAL A O 1
ATOM 2435 N N . ALA A 1 316 ? 6.945 4.940 -20.316 1.00 87.62 316 ALA A N 1
ATOM 2436 C CA . ALA A 1 316 ? 7.242 4.221 -21.554 1.00 87.62 316 ALA A CA 1
ATOM 2437 C C . ALA A 1 316 ? 7.840 5.168 -22.613 1.00 87.62 316 ALA A C 1
ATOM 2439 O O . ALA A 1 316 ? 7.316 6.256 -22.871 1.00 87.62 316 ALA A O 1
ATOM 2440 N N . MET A 1 317 ? 8.935 4.750 -23.241 1.00 87.06 317 MET A N 1
ATOM 2441 C CA . MET A 1 317 ? 9.624 5.489 -24.297 1.00 87.06 317 MET A CA 1
ATOM 2442 C C . MET A 1 317 ? 8.906 5.330 -25.643 1.00 87.06 317 MET A C 1
ATOM 2444 O O . MET A 1 317 ? 8.200 4.347 -25.886 1.00 87.06 317 MET A O 1
ATOM 2448 N N . SER A 1 318 ? 9.103 6.289 -26.550 1.00 88.12 318 SER A N 1
ATOM 2449 C CA . SER A 1 318 ? 8.419 6.352 -27.854 1.00 88.12 318 SER A CA 1
ATOM 2450 C C . SER A 1 318 ? 8.761 5.202 -28.813 1.00 88.12 318 SER A C 1
ATOM 2452 O O . SER A 1 318 ? 7.995 4.938 -29.737 1.00 88.12 318 SER A O 1
ATOM 2454 N N . ASN A 1 319 ? 9.874 4.500 -28.585 1.00 86.50 319 ASN A N 1
ATOM 2455 C CA . ASN A 1 319 ? 10.311 3.299 -29.304 1.00 86.50 319 ASN A CA 1
ATOM 2456 C C . ASN A 1 319 ? 9.737 1.981 -28.734 1.00 86.50 319 ASN A C 1
ATOM 2458 O O . ASN A 1 319 ? 10.022 0.915 -29.283 1.00 86.50 319 ASN A O 1
ATOM 2462 N N . SER A 1 320 ? 8.936 2.022 -27.662 1.00 92.25 320 SER A N 1
ATOM 2463 C CA . SER A 1 320 ? 8.333 0.828 -27.046 1.00 92.25 320 SER A CA 1
ATOM 2464 C C . SER A 1 320 ? 7.497 0.026 -28.044 1.00 92.25 320 SER A C 1
ATOM 2466 O O . SER A 1 320 ? 6.543 0.543 -28.630 1.00 92.25 320 SER A O 1
ATOM 2468 N N . GLY A 1 321 ? 7.840 -1.247 -28.236 1.00 91.31 321 GLY A N 1
ATOM 2469 C CA . GLY A 1 321 ? 7.198 -2.111 -29.228 1.00 91.31 321 GLY A CA 1
ATOM 2470 C C . GLY A 1 321 ? 7.548 -1.777 -30.682 1.00 91.31 321 GLY A C 1
ATOM 2471 O O . GLY A 1 321 ? 6.870 -2.262 -31.592 1.00 91.31 321 GLY A O 1
ATOM 2472 N N . LEU A 1 322 ? 8.544 -0.921 -30.930 1.00 90.31 322 LEU A N 1
ATOM 2473 C CA . LEU A 1 322 ? 9.035 -0.548 -32.266 1.00 90.31 322 LEU A CA 1
ATOM 2474 C C . LEU A 1 322 ? 10.494 -0.963 -32.508 1.00 90.31 322 LEU A C 1
ATOM 2476 O O . LEU A 1 322 ? 10.898 -1.045 -33.668 1.00 90.31 322 LEU A O 1
ATOM 2480 N N . SER A 1 323 ? 11.258 -1.215 -31.441 1.00 93.00 323 SER A N 1
ATOM 2481 C CA . SER A 1 323 ? 12.646 -1.680 -31.500 1.00 93.00 323 SER A CA 1
ATOM 2482 C C . SER A 1 323 ? 12.791 -3.106 -30.940 1.00 93.00 323 SER A C 1
ATOM 2484 O O . SER A 1 323 ? 12.090 -3.455 -29.985 1.00 93.00 323 SER A O 1
ATOM 2486 N N . PRO A 1 324 ? 13.714 -3.930 -31.483 1.00 96.56 324 PRO A N 1
ATOM 2487 C CA . PRO A 1 324 ? 14.070 -5.225 -30.905 1.00 96.56 324 PRO A CA 1
ATOM 2488 C C . PRO A 1 324 ? 14.525 -5.093 -29.455 1.00 96.56 324 PRO A C 1
ATOM 2490 O O . PRO A 1 324 ? 15.146 -4.093 -29.104 1.00 96.56 324 PRO A O 1
ATOM 2493 N N . ALA A 1 325 ? 14.235 -6.109 -28.648 1.00 97.50 325 ALA A N 1
ATOM 2494 C CA . ALA A 1 325 ? 14.603 -6.126 -27.239 1.00 97.50 325 ALA A CA 1
ATOM 2495 C C . ALA A 1 325 ? 16.127 -6.162 -27.006 1.00 97.50 325 ALA A C 1
ATOM 2497 O O . ALA A 1 325 ? 16.853 -6.792 -27.786 1.00 97.50 325 ALA A O 1
ATOM 2498 N N . THR A 1 326 ? 16.612 -5.538 -25.927 1.00 96.38 326 THR A N 1
ATOM 2499 C CA . THR A 1 326 ? 18.054 -5.403 -25.626 1.00 96.38 326 THR A CA 1
ATOM 2500 C C . THR A 1 326 ? 18.433 -5.824 -24.195 1.00 96.38 326 THR A C 1
ATOM 2502 O O . THR A 1 326 ? 19.072 -5.049 -23.483 1.00 96.38 326 THR A O 1
ATOM 2505 N N . PRO A 1 327 ? 18.128 -7.067 -23.770 1.00 97.38 327 PRO A N 1
ATOM 2506 C CA . PRO A 1 327 ? 18.346 -7.507 -22.392 1.00 97.38 327 PRO A CA 1
ATOM 2507 C C . PRO A 1 327 ? 19.824 -7.443 -21.973 1.00 97.38 327 PRO A C 1
ATOM 2509 O O . PRO A 1 327 ? 20.694 -8.074 -22.588 1.00 97.38 327 PRO A O 1
ATOM 2512 N N . GLY A 1 328 ? 20.091 -6.729 -20.879 1.00 91.69 328 GLY A N 1
ATOM 2513 C CA . GLY A 1 328 ? 21.422 -6.429 -20.349 1.00 91.69 328 GLY A CA 1
ATOM 2514 C C . GLY A 1 328 ? 22.025 -5.121 -20.870 1.00 91.69 328 GLY A C 1
ATOM 2515 O O . GLY A 1 328 ? 23.237 -4.936 -20.743 1.00 91.69 328 GLY A O 1
ATOM 2516 N N . VAL A 1 329 ? 21.231 -4.246 -21.499 1.00 91.00 329 VAL A N 1
ATOM 2517 C CA . VAL A 1 329 ? 21.685 -2.977 -22.086 1.00 91.00 329 VAL A CA 1
ATOM 2518 C C . VAL A 1 329 ? 20.692 -1.868 -21.755 1.00 91.00 329 VAL A C 1
ATOM 2520 O O . VAL A 1 329 ? 19.599 -1.810 -22.308 1.00 91.00 329 VAL A O 1
ATOM 2523 N N . THR A 1 330 ? 21.126 -0.934 -20.911 1.00 88.81 330 THR A N 1
ATOM 2524 C CA . THR A 1 330 ? 20.352 0.254 -20.542 1.00 88.81 330 THR A CA 1
ATOM 2525 C C . THR A 1 330 ? 20.842 1.480 -21.326 1.00 88.81 330 THR A C 1
ATOM 2527 O O . THR A 1 330 ? 22.032 1.803 -21.310 1.00 88.81 330 THR A O 1
ATOM 2530 N N . ASP A 1 331 ? 19.933 2.173 -22.010 1.00 86.12 331 ASP A N 1
ATOM 2531 C CA . ASP A 1 331 ? 20.187 3.449 -22.688 1.00 86.12 331 ASP A CA 1
ATOM 2532 C C . ASP A 1 331 ? 20.282 4.588 -21.646 1.00 86.12 331 ASP A C 1
ATOM 2534 O O . ASP A 1 331 ? 19.435 4.667 -20.752 1.00 86.12 331 ASP A O 1
ATOM 2538 N N . PRO A 1 332 ? 21.272 5.499 -21.727 1.00 81.25 332 PRO A N 1
ATOM 2539 C CA . PRO A 1 332 ? 21.382 6.641 -20.819 1.00 81.25 332 PRO A CA 1
ATOM 2540 C C . PRO A 1 332 ? 20.121 7.516 -20.684 1.00 81.25 332 PRO A C 1
ATOM 2542 O O . PRO A 1 332 ? 19.909 8.066 -19.604 1.00 81.25 332 PRO A O 1
ATOM 2545 N N . GLU A 1 333 ? 19.256 7.637 -21.705 1.00 80.88 333 GLU A N 1
ATOM 2546 C CA . GLU A 1 333 ? 17.978 8.370 -21.574 1.00 80.88 333 GLU A CA 1
ATOM 2547 C C . GLU A 1 333 ? 17.047 7.708 -20.539 1.00 80.88 333 GLU A C 1
ATOM 2549 O O . GLU A 1 333 ? 16.252 8.390 -19.890 1.00 80.88 333 GLU A O 1
ATOM 2554 N N . GLN A 1 334 ? 17.173 6.394 -20.320 1.00 85.88 334 GLN A N 1
ATOM 2555 C CA . GLN A 1 334 ? 16.366 5.657 -19.345 1.00 85.88 334 GLN A CA 1
ATOM 2556 C C . GLN A 1 334 ? 16.667 6.051 -17.899 1.00 85.88 334 GLN A C 1
ATOM 2558 O O . GLN A 1 334 ? 15.816 5.866 -17.030 1.00 85.88 334 GLN A O 1
ATOM 2563 N N . LEU A 1 335 ? 17.856 6.602 -17.646 1.00 83.19 335 LEU A N 1
ATOM 2564 C CA . LEU A 1 335 ? 18.361 6.926 -16.313 1.00 83.19 335 LEU A CA 1
ATOM 2565 C C . LEU A 1 335 ? 18.137 8.392 -15.917 1.00 83.19 335 LEU A C 1
ATOM 2567 O O . LEU A 1 335 ? 18.296 8.739 -14.750 1.00 83.19 335 LEU A O 1
ATOM 2571 N N . ILE A 1 336 ? 17.755 9.254 -16.863 1.00 72.19 336 ILE A N 1
ATOM 2572 C CA . ILE A 1 336 ? 17.492 10.673 -16.604 1.00 72.19 336 ILE A CA 1
ATOM 2573 C C . ILE A 1 336 ? 16.059 10.816 -16.065 1.00 72.19 336 ILE A C 1
ATOM 2575 O O . ILE A 1 336 ? 15.117 10.501 -16.800 1.00 72.19 336 ILE A O 1
ATOM 2579 N N . PRO A 1 337 ? 15.848 11.315 -14.828 1.00 65.31 337 PRO A N 1
ATOM 2580 C CA . PRO A 1 337 ? 14.510 11.571 -14.306 1.00 65.31 337 PRO A CA 1
ATOM 2581 C C . PRO A 1 337 ? 13.723 12.484 -15.240 1.00 65.31 337 PRO A C 1
ATOM 2583 O O . PRO A 1 337 ? 14.221 13.535 -15.655 1.00 65.31 337 PRO A O 1
ATOM 2586 N N . VAL A 1 338 ? 12.480 12.112 -15.556 1.00 57.91 338 VAL A N 1
ATOM 2587 C CA . VAL A 1 338 ? 11.616 12.987 -16.351 1.00 57.91 338 VAL A CA 1
ATOM 2588 C C . VAL A 1 338 ? 11.371 14.269 -15.561 1.00 57.91 338 VAL A C 1
ATOM 2590 O O . VAL A 1 338 ? 10.728 14.262 -14.510 1.00 57.91 338 VAL A O 1
ATOM 2593 N N . VAL A 1 339 ? 11.874 15.384 -16.091 1.00 54.12 339 VAL A N 1
ATOM 2594 C CA . VAL A 1 339 ? 11.528 16.718 -15.606 1.00 54.12 339 VAL A CA 1
ATOM 2595 C C . VAL A 1 339 ? 10.055 16.940 -15.926 1.00 54.12 339 VAL A C 1
ATOM 2597 O O . VAL A 1 339 ? 9.683 17.203 -17.067 1.00 54.12 339 VAL A O 1
ATOM 2600 N N . VAL A 1 340 ? 9.206 16.784 -14.915 1.00 51.09 340 VAL A N 1
ATOM 2601 C CA . VAL A 1 340 ? 7.818 17.235 -14.983 1.00 51.09 340 VAL A CA 1
ATOM 2602 C C . VAL A 1 340 ? 7.832 18.737 -14.760 1.00 51.09 340 VAL A C 1
ATOM 2604 O O . VAL A 1 340 ? 8.330 19.199 -13.733 1.00 51.09 340 VAL A O 1
ATOM 2607 N N . ASP A 1 341 ? 7.294 19.494 -15.719 1.00 49.62 341 ASP A N 1
ATOM 2608 C CA . ASP A 1 341 ? 7.072 20.930 -15.546 1.00 49.62 341 ASP A CA 1
ATOM 2609 C C . ASP A 1 341 ? 6.341 21.166 -14.214 1.00 49.62 341 ASP A C 1
ATOM 2611 O O . ASP A 1 341 ? 5.340 20.486 -13.971 1.00 49.62 341 ASP A O 1
ATOM 2615 N N . PRO A 1 342 ? 6.763 22.116 -13.358 1.00 45.59 342 PRO A N 1
ATOM 2616 C CA . PRO A 1 342 ? 6.188 22.274 -12.019 1.00 45.59 342 PRO A CA 1
ATOM 2617 C C . PRO A 1 342 ? 4.654 22.373 -11.996 1.00 45.59 342 PRO A C 1
ATOM 2619 O O . PRO A 1 342 ? 4.015 21.825 -11.107 1.00 45.59 342 PRO A O 1
ATOM 2622 N N . GLY A 1 343 ? 4.049 22.982 -13.023 1.00 53.19 343 GLY A N 1
ATOM 2623 C CA . GLY A 1 343 ? 2.592 23.086 -13.169 1.00 53.19 343 GLY A CA 1
ATOM 2624 C C . GLY A 1 343 ? 1.849 21.786 -13.518 1.00 53.19 343 GLY A C 1
ATOM 2625 O O . GLY A 1 343 ? 0.622 21.806 -13.527 1.00 53.19 343 GLY A O 1
ATOM 2626 N N . ASN A 1 344 ? 2.553 20.681 -13.794 1.00 60.94 344 ASN A N 1
ATOM 2627 C CA . ASN A 1 344 ? 2.005 19.363 -14.154 1.00 60.94 344 ASN A CA 1
ATOM 2628 C C . ASN A 1 344 ? 2.248 18.282 -13.078 1.00 60.94 344 ASN A C 1
ATOM 2630 O O . ASN A 1 344 ? 1.793 17.148 -13.238 1.00 60.94 344 ASN A O 1
ATOM 2634 N N . LYS A 1 345 ? 2.952 18.600 -11.981 1.00 68.25 345 LYS A N 1
ATOM 2635 C CA . LYS A 1 345 ? 3.172 17.665 -10.867 1.00 68.25 345 LYS A CA 1
ATOM 2636 C C . LYS A 1 345 ? 1.855 17.391 -10.132 1.00 68.25 345 LYS A C 1
ATOM 2638 O O . LYS A 1 345 ? 1.061 18.309 -9.931 1.00 68.25 345 LYS A O 1
ATOM 2643 N N . THR A 1 346 ? 1.630 16.140 -9.726 1.00 78.81 346 THR A N 1
ATOM 2644 C CA . THR A 1 346 ? 0.542 15.781 -8.807 1.00 78.81 346 THR A CA 1
ATOM 2645 C C . THR A 1 346 ? 0.885 16.260 -7.401 1.00 78.81 346 THR A C 1
ATOM 2647 O O . THR A 1 346 ? 1.915 15.872 -6.849 1.00 78.81 346 THR A O 1
ATOM 2650 N N . GLU A 1 347 ? 0.025 17.089 -6.817 1.00 84.31 347 GLU A N 1
ATOM 2651 C CA . GLU A 1 347 ? 0.222 17.656 -5.480 1.00 84.31 347 GLU A CA 1
ATOM 2652 C C . GLU A 1 347 ? -1.021 17.418 -4.626 1.00 84.31 347 GLU A C 1
ATOM 2654 O O . GLU A 1 347 ? -2.144 17.609 -5.094 1.00 84.31 347 GLU A O 1
ATOM 2659 N N . ILE A 1 348 ? -0.821 17.001 -3.374 1.00 88.00 348 ILE A N 1
ATOM 2660 C CA . ILE A 1 348 ? -1.884 16.756 -2.395 1.00 88.00 348 ILE A CA 1
ATOM 2661 C C . ILE A 1 348 ? -1.681 17.745 -1.247 1.00 88.00 348 ILE A C 1
ATOM 2663 O O . ILE A 1 348 ? -0.647 17.734 -0.589 1.00 88.00 348 ILE A O 1
ATOM 2667 N N . THR A 1 349 ? -2.668 18.600 -0.989 1.00 88.88 349 THR A N 1
ATOM 2668 C CA . THR A 1 349 ? -2.656 19.523 0.152 1.00 88.88 349 THR A CA 1
ATOM 2669 C C . THR A 1 349 ? -3.819 19.214 1.084 1.00 88.88 349 THR A C 1
ATOM 2671 O O . THR A 1 349 ? -4.986 19.303 0.700 1.00 88.88 349 THR A O 1
ATOM 2674 N N . HIS A 1 350 ? -3.500 18.886 2.333 1.00 92.12 350 HIS A N 1
ATOM 2675 C CA . HIS A 1 350 ? -4.462 18.681 3.411 1.00 92.12 350 HIS A CA 1
ATOM 2676 C C . HIS A 1 350 ? -3.894 19.225 4.728 1.00 92.12 350 HIS A C 1
ATOM 2678 O O . HIS A 1 350 ? -2.702 19.100 5.006 1.00 92.12 350 HIS A O 1
ATOM 2684 N N . SER A 1 351 ? -4.756 19.833 5.543 1.00 86.81 351 SER A N 1
ATOM 2685 C CA . SER A 1 351 ? -4.424 20.311 6.886 1.00 86.81 351 SER A CA 1
ATOM 2686 C C . SER A 1 351 ? -5.115 19.418 7.923 1.00 86.81 351 SER A C 1
ATOM 2688 O O . SER A 1 351 ? -6.318 19.589 8.144 1.00 86.81 351 SER A O 1
ATOM 2690 N N . PRO A 1 352 ? -4.402 18.468 8.555 1.00 83.62 352 PRO A N 1
ATOM 2691 C CA . PRO A 1 352 ? -4.999 17.568 9.534 1.00 83.62 352 PRO A CA 1
ATOM 2692 C C . PRO A 1 352 ? -5.423 18.323 10.796 1.00 83.62 352 PRO A C 1
ATOM 2694 O O . PRO A 1 352 ? -4.734 19.226 11.275 1.00 83.62 352 PRO A O 1
ATOM 2697 N N . ALA A 1 353 ? -6.546 17.915 11.387 1.00 81.56 353 ALA A N 1
ATOM 2698 C CA . ALA A 1 353 ? -6.920 18.375 12.719 1.00 81.56 353 ALA A CA 1
ATOM 2699 C C . ALA A 1 353 ? -5.957 17.788 13.766 1.00 81.56 353 ALA A C 1
ATOM 2701 O O . ALA A 1 353 ? -5.671 16.590 13.746 1.00 81.56 353 ALA A O 1
ATOM 2702 N N . ILE A 1 354 ? -5.492 18.617 14.708 1.00 76.12 354 ILE A N 1
ATOM 2703 C CA . ILE A 1 354 ? -4.601 18.176 15.798 1.00 76.12 354 ILE A CA 1
ATOM 2704 C C . ILE A 1 354 ? -5.332 17.184 16.716 1.00 76.12 354 ILE A C 1
ATOM 2706 O O . ILE A 1 354 ? -4.795 16.122 17.028 1.00 76.12 354 ILE A O 1
ATOM 2710 N N . SER A 1 355 ? -6.568 17.512 17.110 1.00 86.75 355 SER A N 1
ATOM 2711 C CA . SER A 1 355 ? -7.468 16.611 17.834 1.00 86.75 355 SER A CA 1
ATOM 2712 C C . SER A 1 355 ? -8.921 16.758 17.370 1.00 86.75 355 SER A C 1
ATOM 2714 O O . SER A 1 355 ? -9.325 17.838 16.926 1.00 86.75 355 SER A O 1
ATOM 2716 N N . VAL A 1 356 ? -9.704 15.681 17.479 1.00 90.38 356 VAL A N 1
ATOM 2717 C CA . VAL A 1 356 ? -11.130 15.608 17.119 1.00 90.38 356 VAL A CA 1
ATOM 2718 C C . VAL A 1 356 ? -11.954 14.871 18.177 1.00 90.38 356 VAL A C 1
ATOM 2720 O O . VAL A 1 356 ? -11.458 14.000 18.882 1.00 90.38 356 VAL A O 1
ATOM 2723 N N . GLU A 1 357 ? -13.246 15.181 18.249 1.00 93.06 357 GLU A N 1
ATOM 2724 C CA . GLU A 1 357 ? -14.225 14.410 19.029 1.00 93.06 357 GLU A CA 1
ATOM 2725 C C . GLU A 1 357 ? -14.651 13.124 18.300 1.00 93.06 357 GLU A C 1
ATOM 2727 O O . GLU A 1 357 ? -14.562 13.043 17.074 1.00 93.06 357 GLU A O 1
ATOM 2732 N N . VAL A 1 358 ? -15.200 12.147 19.034 1.00 90.06 358 VAL A N 1
ATOM 2733 C CA . VAL A 1 358 ? -15.771 10.906 18.464 1.00 90.06 358 VAL A CA 1
ATOM 2734 C C . VAL A 1 358 ? -17.104 11.196 17.751 1.00 90.06 358 VAL A C 1
ATOM 2736 O O . VAL A 1 358 ? -18.194 10.995 18.293 1.00 90.06 358 VAL A O 1
ATOM 2739 N N . LYS A 1 359 ? -17.000 11.696 16.520 1.00 90.94 359 LYS A N 1
ATOM 2740 C CA . LYS A 1 359 ? -18.080 11.980 15.561 1.00 90.94 359 LYS A CA 1
ATOM 2741 C C . LYS A 1 359 ? -17.589 11.678 14.141 1.00 90.94 359 LYS A C 1
ATOM 2743 O O . LYS A 1 359 ? -16.407 11.413 13.953 1.00 90.94 359 LYS A O 1
ATOM 2748 N N . ASP A 1 360 ? -18.474 11.733 13.151 1.00 90.25 360 ASP A N 1
ATOM 2749 C CA . ASP A 1 360 ? -18.060 11.613 11.752 1.00 90.25 360 ASP A CA 1
ATOM 2750 C C . ASP A 1 360 ? -17.059 12.733 11.410 1.00 90.25 360 ASP A C 1
ATOM 2752 O O . ASP A 1 360 ? -17.283 13.909 11.724 1.00 90.25 360 ASP A O 1
ATOM 2756 N N . LEU A 1 361 ? -15.922 12.341 10.834 1.00 93.31 361 LEU A N 1
ATOM 2757 C CA . LEU A 1 361 ? -14.791 13.207 10.521 1.00 93.31 361 LEU A CA 1
ATOM 2758 C C . LEU A 1 361 ? -14.655 13.333 9.005 1.00 93.31 361 LEU A C 1
ATOM 2760 O O . LEU A 1 361 ? -14.183 12.416 8.333 1.00 93.31 361 LEU A O 1
ATOM 2764 N N . ASP A 1 362 ? -15.043 14.489 8.479 1.00 95.31 362 ASP A N 1
ATOM 2765 C CA . ASP A 1 362 ? -14.834 14.823 7.075 1.00 95.31 362 ASP A CA 1
ATOM 2766 C C . ASP A 1 362 ? -13.365 15.186 6.824 1.00 95.31 362 ASP A C 1
ATOM 2768 O O . ASP A 1 362 ? -12.821 16.123 7.410 1.00 95.31 362 ASP A O 1
ATOM 2772 N N . ILE A 1 363 ? -12.733 14.437 5.925 1.00 96.88 363 ILE A N 1
ATOM 2773 C CA . ILE A 1 363 ? -11.394 14.682 5.398 1.00 96.88 363 ILE A CA 1
ATOM 2774 C C . ILE A 1 363 ? -11.538 15.379 4.046 1.00 96.88 363 ILE A C 1
ATOM 2776 O O . ILE A 1 363 ? -12.203 14.873 3.138 1.00 96.88 363 ILE A O 1
ATOM 2780 N N . THR A 1 364 ? -10.895 16.535 3.910 1.00 95.88 364 THR A N 1
ATOM 2781 C CA . THR A 1 364 ? -10.871 17.344 2.688 1.00 95.88 364 THR A CA 1
ATOM 2782 C C . THR A 1 364 ? -9.438 17.482 2.184 1.00 95.88 364 THR A C 1
ATOM 2784 O O . THR A 1 364 ? -8.541 17.774 2.969 1.00 95.88 364 THR A O 1
ATOM 2787 N N . ALA A 1 365 ? -9.190 17.296 0.890 1.00 96.06 365 ALA A N 1
ATOM 2788 C CA . ALA A 1 365 ? -7.867 17.511 0.306 1.00 96.06 365 ALA A CA 1
ATOM 2789 C C . ALA A 1 365 ? -7.974 18.219 -1.040 1.00 96.06 365 ALA A C 1
ATOM 2791 O O . ALA A 1 365 ? -8.789 17.837 -1.880 1.00 96.06 365 ALA A O 1
ATOM 2792 N N . HIS A 1 366 ? -7.125 19.222 -1.244 1.00 95.62 366 HIS A N 1
ATOM 2793 C CA . HIS A 1 366 ? -6.942 19.830 -2.551 1.00 95.62 366 HIS A CA 1
ATOM 2794 C C . HIS A 1 366 ? -5.920 19.004 -3.335 1.00 95.62 366 HIS A C 1
ATOM 2796 O O . HIS A 1 366 ? -4.819 18.758 -2.838 1.00 95.62 366 HIS A O 1
ATOM 2802 N N . VAL A 1 367 ? -6.287 18.549 -4.532 1.00 91.94 367 VAL A N 1
ATOM 2803 C CA . VAL A 1 367 ? -5.437 17.709 -5.383 1.00 91.94 367 VAL A CA 1
ATOM 2804 C C . VAL A 1 367 ? -5.261 18.354 -6.751 1.00 91.94 367 VAL A C 1
ATOM 2806 O O . VAL A 1 367 ? -6.185 18.381 -7.572 1.00 91.94 367 VAL A O 1
ATOM 2809 N N . VAL A 1 368 ? -4.043 18.825 -7.004 1.00 88.44 368 VAL A N 1
ATOM 2810 C CA . VAL A 1 368 ? -3.614 19.378 -8.292 1.00 88.44 368 VAL A CA 1
ATOM 2811 C C . VAL A 1 368 ? -3.094 18.237 -9.165 1.00 88.44 368 VAL A C 1
ATOM 2813 O O . VAL A 1 368 ? -2.450 17.318 -8.666 1.00 88.44 368 VAL A O 1
ATOM 2816 N N . ASN A 1 369 ? -3.404 18.270 -10.464 1.00 81.12 369 ASN A N 1
ATOM 2817 C CA . ASN A 1 369 ? -2.990 17.274 -11.463 1.00 81.12 369 ASN A CA 1
ATOM 2818 C C . ASN A 1 369 ? -3.103 15.803 -11.002 1.00 81.12 369 ASN A C 1
ATOM 2820 O O . ASN A 1 369 ? -2.107 15.080 -11.014 1.00 81.12 369 ASN A O 1
ATOM 2824 N N . PRO A 1 370 ? -4.304 15.292 -10.663 1.00 82.06 370 PRO A N 1
ATOM 2825 C CA . PRO A 1 370 ? -4.496 13.879 -10.304 1.00 82.06 370 PRO A CA 1
ATOM 2826 C C . PRO A 1 370 ? -4.200 12.893 -11.457 1.00 82.06 370 PRO A C 1
ATOM 2828 O O . PRO A 1 370 ? -4.368 11.687 -11.296 1.00 82.06 370 PRO A O 1
ATOM 2831 N N . GLY A 1 371 ? -3.831 13.392 -12.640 1.00 77.19 371 GLY A N 1
ATOM 2832 C CA . GLY A 1 371 ? -3.720 12.630 -13.876 1.00 77.19 371 GLY A CA 1
ATOM 2833 C C . GLY A 1 371 ? -5.066 12.147 -14.413 1.00 77.19 371 GLY A C 1
ATOM 2834 O O . GLY A 1 371 ? -6.113 12.235 -13.761 1.00 77.19 371 GLY A O 1
ATOM 2835 N N . THR A 1 372 ? -5.030 11.617 -15.630 1.00 69.94 372 THR A N 1
ATOM 2836 C CA . THR A 1 372 ? -6.179 10.999 -16.292 1.00 69.94 372 THR A CA 1
ATOM 2837 C C . THR A 1 372 ? -5.852 9.581 -16.736 1.00 69.94 372 THR A C 1
ATOM 2839 O O . THR A 1 372 ? -4.710 9.238 -17.041 1.00 69.94 372 THR A O 1
ATOM 2842 N N . LYS A 1 373 ? -6.884 8.744 -16.772 1.00 56.69 373 LYS A N 1
ATOM 2843 C CA . LYS A 1 373 ? -6.856 7.417 -17.381 1.00 56.69 373 LYS A CA 1
ATOM 2844 C C . LYS A 1 373 ? -6.972 7.533 -18.909 1.00 56.69 373 LYS A C 1
ATOM 2846 O O . LYS A 1 373 ? -7.400 8.577 -19.409 1.00 56.69 373 LYS A O 1
ATOM 2851 N N . PRO A 1 374 ? -6.706 6.452 -19.667 1.00 54.00 374 PRO A N 1
ATOM 2852 C CA . PRO A 1 374 ? -6.875 6.437 -21.125 1.00 54.00 374 PRO A CA 1
ATOM 2853 C C . PRO A 1 374 ? -8.293 6.760 -21.632 1.00 54.00 374 PRO A C 1
ATOM 2855 O O . PRO A 1 374 ? -8.452 7.107 -22.797 1.00 54.00 374 PRO A O 1
ATOM 2858 N N . ASP A 1 375 ? -9.320 6.659 -20.780 1.00 55.19 375 ASP A N 1
ATOM 2859 C CA . ASP A 1 375 ? -10.709 7.041 -21.084 1.00 55.19 375 ASP A CA 1
ATOM 2860 C C . ASP A 1 375 ? -11.017 8.539 -20.846 1.00 55.19 375 ASP A C 1
ATOM 2862 O O . ASP A 1 375 ? -12.146 8.982 -21.056 1.00 55.19 375 ASP A O 1
ATOM 2866 N N . GLY A 1 376 ? -10.026 9.324 -20.409 1.00 56.28 376 GLY A N 1
ATOM 2867 C CA . GLY A 1 376 ? -10.159 10.745 -20.085 1.00 56.28 376 GLY A CA 1
ATOM 2868 C C . GLY A 1 376 ? -10.703 11.043 -18.682 1.00 56.28 376 GLY A C 1
ATOM 2869 O O . GLY A 1 376 ? -10.762 12.211 -18.298 1.00 56.28 376 GLY A O 1
ATOM 2870 N N . THR A 1 377 ? -11.075 10.035 -17.885 1.00 72.06 377 THR A N 1
ATOM 2871 C CA . THR A 1 377 ? -11.497 10.246 -16.489 1.00 72.06 377 THR A CA 1
ATOM 2872 C C . THR A 1 377 ? -10.299 10.517 -15.575 1.00 72.06 377 THR A C 1
ATOM 2874 O O . THR A 1 377 ? -9.208 9.998 -15.807 1.00 72.06 377 THR A O 1
ATOM 2877 N N . LYS A 1 378 ? -10.479 11.323 -14.517 1.00 78.31 378 LYS A N 1
ATOM 2878 C CA . LYS A 1 378 ? -9.430 11.542 -13.502 1.00 78.31 378 LYS A CA 1
ATOM 2879 C C . LYS A 1 378 ? -9.070 10.219 -12.803 1.00 78.31 378 LYS A C 1
ATOM 2881 O O . LYS A 1 378 ? -9.932 9.346 -12.635 1.00 78.31 378 LYS A O 1
ATOM 2886 N N . ASN A 1 379 ? -7.827 10.066 -12.343 1.00 81.75 379 ASN A N 1
ATOM 2887 C CA . ASN A 1 379 ? -7.505 8.959 -11.435 1.00 81.75 379 ASN A CA 1
ATOM 2888 C C . ASN A 1 379 ? -8.281 9.100 -10.110 1.00 81.75 379 ASN A C 1
ATOM 2890 O O . ASN A 1 379 ? -8.547 10.222 -9.672 1.00 81.75 379 ASN A O 1
ATOM 2894 N N . PRO A 1 380 ? -8.666 7.985 -9.462 1.00 85.50 380 PRO A N 1
ATOM 2895 C CA . PRO A 1 380 ? -9.371 8.040 -8.189 1.00 85.50 380 PRO A CA 1
ATOM 2896 C C . PRO A 1 380 ? -8.445 8.546 -7.078 1.00 85.50 380 PRO A C 1
ATOM 2898 O O . PRO A 1 380 ? -7.362 7.999 -6.870 1.00 85.50 380 PRO A O 1
ATOM 2901 N N . VAL A 1 381 ? -8.906 9.548 -6.330 1.00 92.88 381 VAL A N 1
ATOM 2902 C CA . VAL A 1 381 ? -8.288 9.954 -5.062 1.00 92.88 381 VAL A CA 1
ATOM 2903 C C . VAL A 1 381 ? -8.863 9.075 -3.955 1.00 92.88 381 VAL A C 1
ATOM 2905 O O . VAL A 1 381 ? -10.080 8.898 -3.858 1.00 92.88 381 VAL A O 1
ATOM 2908 N N . THR A 1 382 ? -7.994 8.488 -3.137 1.00 89.62 382 THR A N 1
ATOM 2909 C CA . THR A 1 382 ? -8.379 7.471 -2.150 1.00 89.62 382 THR A CA 1
ATOM 2910 C C . THR A 1 382 ? -7.909 7.861 -0.757 1.00 89.62 382 THR A C 1
ATOM 2912 O O . THR A 1 382 ? -6.729 8.131 -0.553 1.00 89.62 382 THR A O 1
ATOM 2915 N N . LEU A 1 383 ? -8.827 7.833 0.207 1.00 91.00 383 LEU A N 1
ATOM 2916 C CA . LEU A 1 383 ? -8.542 7.921 1.633 1.00 91.00 383 LEU A CA 1
ATOM 2917 C C . LEU A 1 383 ? -8.407 6.503 2.195 1.00 91.00 383 LEU A C 1
ATOM 2919 O O . LEU A 1 383 ? -9.287 5.663 2.001 1.00 91.00 383 LEU A O 1
ATOM 2923 N N . LEU A 1 384 ? -7.336 6.238 2.935 1.00 79.44 384 LEU A N 1
ATOM 2924 C CA . LEU A 1 384 ? -7.174 5.000 3.694 1.00 79.44 384 LEU A CA 1
ATOM 2925 C C . LEU A 1 384 ? -6.961 5.341 5.168 1.00 79.44 384 LEU A C 1
ATOM 2927 O O . LEU A 1 384 ? -6.099 6.160 5.465 1.00 79.44 384 LEU A O 1
ATOM 2931 N N . TYR A 1 385 ? -7.704 4.721 6.088 1.00 82.00 385 TYR A N 1
ATOM 2932 C CA . TYR A 1 385 ? -7.634 5.016 7.529 1.00 82.00 385 TYR A CA 1
ATOM 2933 C C . TYR A 1 385 ? -7.627 3.760 8.414 1.00 82.00 385 TYR A C 1
ATOM 2935 O O . TYR A 1 385 ? -8.176 2.719 8.039 1.00 82.00 385 TYR A O 1
ATOM 2943 N N . LYS A 1 386 ? -6.989 3.859 9.588 1.00 80.12 386 LYS A N 1
ATOM 2944 C CA . LYS A 1 386 ? -6.954 2.822 10.633 1.00 80.12 386 LYS A CA 1
ATOM 2945 C C . LYS A 1 386 ? -6.589 3.392 12.010 1.00 80.12 386 LYS A C 1
ATOM 2947 O O . LYS A 1 386 ? -5.894 4.404 12.105 1.00 80.12 386 LYS A O 1
ATOM 2952 N N . THR A 1 387 ? -6.963 2.700 13.079 1.00 80.75 387 THR A N 1
ATOM 2953 C CA . THR A 1 387 ? -6.419 2.950 14.428 1.00 80.75 387 THR A CA 1
ATOM 2954 C C . THR A 1 387 ? -5.033 2.294 14.617 1.00 80.75 387 THR A C 1
ATOM 2956 O O . THR A 1 387 ? -4.595 1.507 13.764 1.00 80.75 387 THR A O 1
ATOM 2959 N N . PRO A 1 388 ? -4.294 2.595 15.704 1.00 77.06 388 PRO A N 1
ATOM 2960 C CA . PRO A 1 388 ? -3.055 1.901 16.051 1.00 77.06 388 PRO A CA 1
ATOM 2961 C C . PRO A 1 388 ? -3.197 0.375 16.138 1.00 77.06 388 PRO A C 1
ATOM 2963 O O . PRO A 1 388 ? -2.405 -0.324 15.501 1.00 77.06 388 PRO A O 1
ATOM 2966 N N . SER A 1 389 ? -4.212 -0.151 16.840 1.00 73.88 389 SER A N 1
ATOM 2967 C CA . SER A 1 389 ? -4.398 -1.608 16.998 1.00 73.88 389 SER A CA 1
ATOM 2968 C C . SER A 1 389 ? -4.793 -2.336 15.703 1.00 73.88 389 SER A C 1
ATOM 2970 O O . SER A 1 389 ? -4.540 -3.534 15.549 1.00 73.88 389 SER A O 1
ATOM 2972 N N . GLN A 1 390 ? -5.374 -1.622 14.735 1.00 66.94 390 GLN A N 1
ATOM 2973 C CA . GLN A 1 390 ? -5.779 -2.187 13.451 1.00 66.94 390 GLN A CA 1
ATOM 2974 C C . GLN A 1 390 ? -4.569 -2.454 12.540 1.00 66.94 390 GLN A C 1
ATOM 2976 O O . GLN A 1 390 ? -3.830 -1.549 12.155 1.00 66.94 390 GLN A O 1
ATOM 2981 N N . LEU A 1 391 ? -4.405 -3.708 12.111 1.00 59.84 391 LEU A N 1
ATOM 2982 C CA . LEU A 1 391 ? -3.342 -4.140 11.184 1.00 59.84 391 LEU A CA 1
ATOM 2983 C C . LEU A 1 391 ? -3.623 -3.819 9.703 1.00 59.84 391 LEU A C 1
ATOM 2985 O O . LEU A 1 391 ? -2.795 -4.099 8.837 1.00 59.84 391 LEU A O 1
ATOM 2989 N N . ARG A 1 392 ? -4.817 -3.315 9.385 1.00 63.53 392 ARG A N 1
ATOM 2990 C CA . ARG A 1 392 ? -5.327 -3.135 8.020 1.00 63.53 392 ARG A CA 1
ATOM 2991 C C . ARG A 1 392 ? -5.988 -1.773 7.893 1.00 63.53 392 ARG A C 1
ATOM 2993 O O . ARG A 1 392 ? -6.661 -1.334 8.821 1.00 63.53 392 ARG A O 1
ATOM 3000 N N . TYR A 1 393 ? -5.823 -1.144 6.738 1.00 71.69 393 TYR A N 1
ATOM 3001 C CA . TYR A 1 393 ? -6.540 0.076 6.396 1.00 71.69 393 TYR A CA 1
ATOM 3002 C C . TYR A 1 393 ? -7.935 -0.242 5.862 1.00 71.69 393 TYR A C 1
ATOM 3004 O O . TYR A 1 393 ? -8.098 -1.134 5.024 1.00 71.69 393 TYR A O 1
ATOM 3012 N N . THR A 1 394 ? -8.909 0.547 6.311 1.00 75.50 394 THR A N 1
ATOM 3013 C CA . THR A 1 394 ? -10.211 0.705 5.654 1.00 75.50 394 THR A CA 1
ATOM 3014 C C . THR A 1 394 ? -10.060 1.736 4.537 1.00 75.50 394 THR A C 1
ATOM 3016 O O . THR A 1 394 ? -9.325 2.710 4.700 1.00 75.50 394 THR A O 1
ATOM 3019 N N . MET A 1 395 ? -10.725 1.526 3.402 1.00 79.62 395 MET A N 1
ATOM 3020 C CA . MET A 1 395 ? -10.608 2.371 2.211 1.00 79.62 395 MET A CA 1
ATOM 3021 C C . MET A 1 395 ? -11.906 3.147 1.951 1.00 79.62 395 MET A C 1
ATOM 3023 O O . MET A 1 395 ? -12.992 2.576 2.016 1.00 79.62 395 MET A O 1
ATOM 3027 N N . ALA A 1 396 ? -11.791 4.428 1.603 1.00 83.12 396 ALA A N 1
ATOM 3028 C CA . ALA A 1 396 ? -12.885 5.267 1.127 1.00 83.12 396 ALA A CA 1
ATOM 3029 C C . ALA A 1 396 ? -12.445 6.050 -0.120 1.00 83.12 396 ALA A C 1
ATOM 3031 O O . ALA A 1 396 ? -11.396 6.691 -0.130 1.00 83.12 396 ALA A O 1
ATOM 3032 N N . THR A 1 397 ? -13.251 6.021 -1.180 1.00 88.38 397 THR A N 1
ATOM 3033 C CA . THR A 1 397 ? -13.027 6.873 -2.358 1.00 88.38 397 THR A CA 1
ATOM 3034 C C . THR A 1 397 ? -13.373 8.316 -2.008 1.00 88.38 397 THR A C 1
ATOM 3036 O O . THR A 1 397 ? -14.461 8.570 -1.490 1.00 88.38 397 THR A O 1
ATOM 3039 N N . MET A 1 398 ? -12.482 9.259 -2.311 1.00 95.81 398 MET A N 1
ATOM 3040 C CA . MET A 1 398 ? -12.759 10.684 -2.142 1.00 95.81 398 MET A CA 1
ATOM 3041 C C . MET A 1 398 ? -13.426 11.257 -3.396 1.00 95.81 398 MET A C 1
ATOM 3043 O O . MET A 1 398 ? -13.108 10.856 -4.517 1.00 95.81 398 MET A O 1
ATOM 3047 N N . VAL A 1 399 ? -14.348 12.207 -3.221 1.00 93.50 399 VAL A N 1
ATOM 3048 C CA . VAL A 1 399 ? -15.162 12.768 -4.310 1.00 93.50 399 VAL A CA 1
ATOM 3049 C C . VAL A 1 399 ? -14.944 14.270 -4.494 1.00 93.50 399 VAL A C 1
ATOM 3051 O O . VAL A 1 399 ? -15.126 15.056 -3.571 1.00 93.50 399 VAL A O 1
ATOM 3054 N N . ASP A 1 400 ? -14.608 14.672 -5.720 1.00 92.81 400 ASP A N 1
ATOM 3055 C CA . ASP A 1 400 ? -14.574 16.066 -6.182 1.00 92.81 400 ASP A CA 1
ATOM 3056 C C . ASP A 1 400 ? -15.903 16.381 -6.889 1.00 92.81 400 ASP A C 1
ATOM 3058 O O . ASP A 1 400 ? -16.038 16.290 -8.110 1.00 92.81 400 ASP A O 1
ATOM 3062 N N . THR A 1 401 ? -16.935 16.684 -6.098 1.00 86.44 401 THR A N 1
ATOM 3063 C CA . THR A 1 401 ? -18.309 16.902 -6.605 1.00 86.44 401 THR A CA 1
ATOM 3064 C C . THR A 1 401 ? -18.486 18.206 -7.385 1.00 86.44 401 THR A C 1
ATOM 3066 O O . THR A 1 401 ? -19.497 18.377 -8.068 1.00 86.44 401 THR A O 1
ATOM 3069 N N . LYS A 1 402 ? -17.525 19.132 -7.285 1.00 87.06 402 LYS A N 1
ATOM 3070 C CA . LYS A 1 402 ? -17.571 20.465 -7.909 1.00 87.06 402 LYS A CA 1
ATOM 3071 C C . LYS A 1 402 ? -16.596 20.614 -9.080 1.00 87.06 402 LYS A C 1
ATOM 3073 O O . LYS A 1 402 ? -16.612 21.648 -9.741 1.00 87.06 402 LYS A O 1
ATOM 3078 N N . ASN A 1 403 ? -15.783 19.590 -9.343 1.00 84.50 403 ASN A N 1
ATOM 3079 C CA . ASN A 1 403 ? -14.672 19.607 -10.290 1.00 84.50 403 ASN A CA 1
ATOM 3080 C C . ASN A 1 403 ? -13.631 20.714 -9.998 1.00 84.50 403 ASN A C 1
ATOM 3082 O O . ASN A 1 403 ? -13.031 21.256 -10.927 1.00 84.50 403 ASN A O 1
ATOM 3086 N N . THR A 1 404 ? -13.433 21.070 -8.723 1.00 89.00 404 THR A N 1
ATOM 3087 C CA . THR A 1 404 ? -12.484 22.114 -8.282 1.00 89.00 404 THR A CA 1
ATOM 3088 C C . THR A 1 404 ? -11.110 21.563 -7.909 1.00 89.00 404 THR A C 1
ATOM 3090 O O . THR A 1 404 ? -10.188 22.343 -7.692 1.00 89.00 404 THR A O 1
ATOM 3093 N N . GLY A 1 405 ? -10.962 20.237 -7.833 1.00 88.12 405 GLY A N 1
ATOM 3094 C CA . GLY A 1 405 ? -9.804 19.594 -7.210 1.00 88.12 405 GLY A CA 1
ATOM 3095 C C . GLY A 1 405 ? -9.942 19.426 -5.694 1.00 88.12 405 GLY A C 1
ATOM 3096 O O . GLY A 1 405 ? -9.046 18.855 -5.085 1.00 88.12 405 GLY A O 1
ATOM 3097 N N . ASP A 1 406 ? -11.052 19.859 -5.083 1.00 94.69 406 ASP A N 1
ATOM 3098 C CA . ASP A 1 406 ? -11.318 19.655 -3.654 1.00 94.69 406 ASP A CA 1
ATOM 3099 C C . ASP A 1 406 ? -12.058 18.329 -3.439 1.00 94.69 406 ASP A C 1
ATOM 3101 O O . ASP A 1 406 ? -13.275 18.225 -3.616 1.00 94.69 406 ASP A O 1
ATOM 3105 N N . TYR A 1 407 ? -11.310 17.300 -3.054 1.00 97.12 407 TYR A N 1
ATOM 3106 C CA . TYR A 1 407 ? -11.830 15.964 -2.794 1.00 97.12 407 TYR A CA 1
ATOM 3107 C C . TYR A 1 407 ? -12.266 15.819 -1.339 1.00 97.12 407 TYR A C 1
ATOM 3109 O O . TYR A 1 407 ? -11.576 16.279 -0.426 1.00 97.12 407 TYR A O 1
ATOM 3117 N N . THR A 1 408 ? -13.382 15.124 -1.107 1.00 96.44 408 THR A N 1
ATOM 3118 C CA . THR A 1 408 ? -13.903 14.864 0.244 1.00 96.44 408 THR A CA 1
ATOM 3119 C C . THR A 1 408 ? -14.216 13.387 0.485 1.00 96.44 408 THR A C 1
ATOM 3121 O O . THR A 1 408 ? -14.673 12.683 -0.415 1.00 96.44 408 THR A O 1
ATOM 3124 N N . ALA A 1 409 ? -13.982 12.907 1.708 1.00 95.69 409 ALA A N 1
ATOM 3125 C CA . ALA A 1 409 ? -14.471 11.621 2.214 1.00 95.69 409 ALA A CA 1
ATOM 3126 C C . ALA A 1 409 ? -14.648 11.682 3.736 1.00 95.69 409 ALA A C 1
ATOM 3128 O O . ALA A 1 409 ? -13.981 12.465 4.404 1.00 95.69 409 ALA A O 1
ATOM 3129 N N . THR A 1 410 ? -15.503 10.828 4.292 1.00 94.25 410 THR A N 1
ATOM 3130 C CA . THR A 1 410 ? -15.804 10.812 5.730 1.00 94.25 410 THR A CA 1
ATOM 3131 C C . THR A 1 410 ? -15.222 9.563 6.393 1.00 94.25 410 THR A C 1
ATOM 3133 O O . THR A 1 410 ? -15.482 8.441 5.952 1.00 94.25 410 THR A O 1
ATOM 3136 N N . ILE A 1 411 ? -14.468 9.744 7.478 1.00 90.12 411 ILE A N 1
ATOM 3137 C CA . ILE A 1 411 ? -14.128 8.685 8.436 1.00 90.12 411 ILE A CA 1
ATOM 3138 C C . ILE A 1 411 ? -15.301 8.586 9.428 1.00 90.12 411 ILE A C 1
ATOM 3140 O O . ILE A 1 411 ? -15.556 9.557 10.145 1.00 90.12 411 ILE A O 1
ATOM 3144 N N . PRO A 1 412 ? -16.038 7.461 9.496 1.00 85.50 412 PRO A N 1
ATOM 3145 C CA . PRO A 1 412 ? -17.183 7.342 10.395 1.00 85.50 412 PRO A CA 1
ATOM 3146 C C . PRO A 1 412 ? -16.770 7.406 11.870 1.00 85.50 412 PRO A C 1
ATOM 3148 O O . PRO A 1 412 ? -15.732 6.858 12.245 1.00 85.50 412 PRO A O 1
ATOM 3151 N N . ALA A 1 413 ? -17.632 7.947 12.733 1.00 84.31 413 ALA A N 1
ATOM 3152 C CA . ALA A 1 413 ? -17.411 8.056 14.180 1.00 84.31 413 ALA A CA 1
ATOM 3153 C C . ALA A 1 413 ? -16.996 6.723 14.830 1.00 84.31 413 ALA A C 1
ATOM 3155 O O . ALA A 1 413 ? -16.173 6.691 15.740 1.00 84.31 413 ALA A O 1
ATOM 3156 N N . ALA A 1 414 ? -17.545 5.609 14.334 1.00 79.88 414 ALA A N 1
ATOM 3157 C CA . ALA A 1 414 ? -17.253 4.257 14.809 1.00 79.88 414 ALA A CA 1
ATOM 3158 C C . ALA A 1 414 ? -15.805 3.788 14.542 1.00 79.88 414 ALA A C 1
ATOM 3160 O O . ALA A 1 414 ? -15.356 2.837 15.176 1.00 79.88 414 ALA A O 1
ATOM 3161 N N . ALA A 1 415 ? -15.075 4.436 13.627 1.00 83.50 415 ALA A N 1
ATOM 3162 C CA . ALA A 1 415 ? -13.656 4.176 13.384 1.00 83.50 415 ALA A CA 1
ATOM 3163 C C . ALA A 1 415 ? -12.732 4.953 14.343 1.00 83.50 415 ALA A C 1
ATOM 3165 O O . ALA A 1 415 ? -11.573 4.579 14.510 1.00 83.50 415 ALA A O 1
ATOM 3166 N N . LEU A 1 416 ? -13.236 5.995 15.014 1.00 87.75 416 LEU A N 1
ATOM 3167 C CA . LEU A 1 416 ? -12.498 6.814 15.985 1.00 87.75 416 LEU A CA 1
ATOM 3168 C C . LEU A 1 416 ? -12.532 6.178 17.391 1.00 87.75 416 LEU A C 1
ATOM 3170 O O . LEU A 1 416 ? -12.941 6.799 18.371 1.00 87.75 416 LEU A O 1
ATOM 3174 N N . ALA A 1 417 ? -12.167 4.895 17.471 1.00 82.19 417 ALA A N 1
ATOM 3175 C CA . ALA A 1 417 ? -12.326 4.061 18.669 1.00 82.19 417 ALA A CA 1
ATOM 3176 C C . ALA A 1 417 ? -11.101 4.045 19.612 1.00 82.19 417 ALA A C 1
ATOM 3178 O O . ALA A 1 417 ? -11.199 3.570 20.741 1.00 82.19 417 ALA A O 1
ATOM 3179 N N . GLU A 1 418 ? -9.959 4.567 19.163 1.00 83.81 418 GLU A N 1
ATOM 3180 C CA . GLU A 1 418 ? -8.711 4.707 19.927 1.00 83.81 418 GLU A CA 1
ATOM 3181 C C . GLU A 1 418 ? -8.277 6.178 19.947 1.00 83.81 418 GLU A C 1
ATOM 3183 O O . GLU A 1 418 ? -8.731 6.964 19.120 1.00 83.81 418 GLU A O 1
ATOM 3188 N N . SER A 1 419 ? -7.376 6.554 20.862 1.00 83.69 419 SER A N 1
ATOM 3189 C CA . SER A 1 419 ? -6.910 7.940 21.070 1.00 83.69 419 SER A CA 1
ATOM 3190 C C . SER A 1 419 ? -6.192 8.575 19.873 1.00 83.69 419 SER A C 1
ATOM 3192 O O . SER A 1 419 ? -5.816 9.742 19.920 1.00 83.69 419 SER A O 1
ATOM 3194 N N . THR A 1 420 ? -5.959 7.825 18.801 1.00 82.12 420 THR A N 1
ATOM 3195 C CA . THR A 1 420 ? -5.305 8.295 17.584 1.00 82.12 420 THR A CA 1
ATOM 3196 C C . THR A 1 420 ? -5.921 7.582 16.385 1.00 82.12 420 THR A C 1
ATOM 3198 O O . THR A 1 420 ? -6.205 6.384 16.445 1.00 82.12 420 THR A O 1
ATOM 3201 N N . ILE A 1 421 ? -6.095 8.307 15.283 1.00 85.69 421 ILE A N 1
ATOM 3202 C CA . ILE A 1 421 ? -6.416 7.749 13.969 1.00 85.69 421 ILE A CA 1
ATOM 3203 C C . ILE A 1 421 ? -5.271 8.075 13.005 1.00 85.69 421 ILE A C 1
ATOM 3205 O O . ILE A 1 421 ? -4.822 9.219 12.919 1.00 85.69 421 ILE A O 1
ATOM 3209 N N . HIS A 1 422 ? -4.793 7.063 12.284 1.00 78.75 422 HIS A N 1
ATOM 3210 C CA . HIS A 1 422 ? -3.826 7.217 11.201 1.00 78.75 422 HIS A CA 1
ATOM 3211 C C . HIS A 1 422 ? -4.557 7.123 9.869 1.00 78.75 422 HIS A C 1
ATOM 3213 O O . HIS A 1 422 ? -5.383 6.227 9.671 1.00 78.75 422 HIS A O 1
ATOM 3219 N N . TYR A 1 423 ? -4.247 8.020 8.943 1.00 85.06 423 TYR A N 1
ATOM 3220 C CA . TYR A 1 423 ? -4.821 7.985 7.605 1.00 85.06 423 TYR A CA 1
ATOM 3221 C C . TYR A 1 423 ? -3.853 8.526 6.566 1.00 85.06 423 TYR A C 1
ATOM 3223 O O . TYR A 1 423 ? -2.852 9.155 6.888 1.00 85.06 423 TYR A O 1
ATOM 3231 N N . ARG A 1 424 ? -4.143 8.241 5.303 1.00 85.06 424 ARG A N 1
ATOM 3232 C CA . ARG A 1 424 ? -3.323 8.628 4.160 1.00 85.06 424 ARG A CA 1
ATOM 3233 C C . ARG A 1 424 ? -4.201 8.894 2.946 1.00 85.06 424 ARG A C 1
ATOM 3235 O O . ARG A 1 424 ? -5.253 8.264 2.796 1.00 85.06 424 ARG A O 1
ATOM 3242 N N . ILE A 1 425 ? -3.773 9.829 2.111 1.00 89.25 425 ILE A N 1
ATOM 3243 C CA . ILE A 1 425 ? -4.480 10.277 0.910 1.00 89.25 425 ILE A CA 1
ATOM 3244 C C . ILE A 1 425 ? -3.597 9.949 -0.287 1.00 89.25 425 ILE A C 1
ATOM 3246 O O . ILE A 1 425 ? -2.438 10.350 -0.317 1.00 89.25 425 ILE A O 1
ATOM 3250 N N . GLN A 1 426 ? -4.133 9.196 -1.247 1.00 86.00 426 GLN A N 1
ATOM 3251 C CA . GLN A 1 426 ? -3.364 8.609 -2.344 1.00 86.00 426 GLN A CA 1
ATOM 3252 C C . GLN A 1 426 ? -3.985 8.922 -3.713 1.00 86.00 426 GLN A C 1
ATOM 3254 O O . GLN A 1 426 ? -5.194 8.759 -3.906 1.00 86.00 426 GLN A O 1
ATOM 3259 N N . VAL A 1 427 ? -3.144 9.304 -4.680 1.00 86.38 427 VAL A N 1
ATOM 3260 C CA . VAL A 1 427 ? -3.490 9.455 -6.104 1.00 86.38 427 VAL A CA 1
ATOM 3261 C C . VAL A 1 427 ? -2.253 9.234 -6.985 1.00 86.38 427 VAL A C 1
ATOM 3263 O O . VAL A 1 427 ? -1.186 9.757 -6.703 1.00 86.38 427 VAL A O 1
ATOM 3266 N N . GLN A 1 428 ? -2.382 8.436 -8.052 1.00 73.44 428 GLN A N 1
ATOM 3267 C CA . GLN A 1 428 ? -1.343 8.209 -9.081 1.00 73.44 428 GLN A CA 1
ATOM 3268 C C . GLN A 1 428 ? 0.096 7.957 -8.554 1.00 73.44 428 GLN A C 1
ATOM 3270 O O . GLN A 1 428 ? 1.079 8.423 -9.125 1.00 73.44 428 GLN A O 1
ATOM 3275 N N . GLY A 1 429 ? 0.232 7.209 -7.454 1.00 65.88 429 GLY A N 1
ATOM 3276 C CA . GLY A 1 429 ? 1.530 6.900 -6.837 1.00 65.88 429 GLY A CA 1
ATOM 3277 C C . GLY A 1 429 ? 2.054 7.961 -5.860 1.00 65.88 429 GLY A C 1
ATOM 3278 O O . GLY A 1 429 ? 2.914 7.633 -5.050 1.00 65.88 429 GLY A O 1
ATOM 3279 N N . THR A 1 430 ? 1.494 9.172 -5.860 1.00 72.94 430 THR A N 1
ATOM 3280 C CA . THR A 1 430 ? 1.663 10.160 -4.786 1.00 72.94 430 THR A CA 1
ATOM 3281 C C . THR A 1 430 ? 0.801 9.758 -3.587 1.00 72.94 430 THR A C 1
ATOM 3283 O O . THR A 1 430 ? -0.369 9.392 -3.741 1.00 72.94 430 THR A O 1
ATOM 3286 N N . GLU A 1 431 ? 1.371 9.815 -2.386 1.00 81.69 431 GLU A N 1
ATOM 3287 C CA . GLU A 1 431 ? 0.686 9.521 -1.129 1.00 81.69 431 GLU A CA 1
ATOM 3288 C C . GLU A 1 431 ? 1.178 10.469 -0.035 1.00 81.69 431 GLU A C 1
ATOM 3290 O O . GLU A 1 431 ? 2.381 10.619 0.147 1.00 81.69 431 GLU A O 1
ATOM 3295 N N . GLU A 1 432 ? 0.248 11.052 0.717 1.00 73.25 432 GLU A N 1
ATOM 3296 C CA . GLU A 1 432 ? 0.542 11.838 1.916 1.00 73.25 432 GLU A CA 1
ATOM 3297 C C . GLU A 1 432 ? -0.085 11.171 3.144 1.00 73.25 432 GLU A C 1
ATOM 3299 O O . GLU A 1 432 ? -1.229 10.707 3.087 1.00 73.25 432 GLU A O 1
ATOM 3304 N N . THR A 1 433 ? 0.654 11.109 4.255 1.00 71.19 433 THR A N 1
ATOM 3305 C CA . THR A 1 433 ? 0.241 10.413 5.489 1.00 71.19 433 THR A CA 1
ATOM 3306 C C . THR A 1 433 ? 0.055 11.384 6.650 1.00 71.19 433 THR A C 1
ATOM 3308 O O . THR A 1 433 ? 0.857 12.286 6.876 1.00 71.19 433 THR A O 1
ATOM 3311 N N . TYR A 1 434 ? -0.998 11.154 7.430 1.00 82.31 434 TYR A N 1
ATOM 3312 C CA . TYR A 1 434 ? -1.467 12.023 8.497 1.00 82.31 434 TYR A CA 1
ATOM 3313 C C . TYR A 1 434 ? -1.828 11.228 9.757 1.00 82.31 434 TYR A C 1
ATOM 3315 O O . TYR A 1 434 ? -2.118 10.027 9.734 1.00 82.31 434 TYR A O 1
ATOM 3323 N N . SER A 1 435 ? -1.834 11.930 10.886 1.00 77.44 435 SER A N 1
ATOM 3324 C CA . SER A 1 435 ? -2.220 11.394 12.186 1.00 77.44 435 SER A CA 1
ATOM 3325 C C . SER A 1 435 ? -2.981 12.464 12.957 1.00 77.44 435 SER A C 1
ATOM 3327 O O . SER A 1 435 ? -2.543 13.612 13.017 1.00 77.44 435 SER A O 1
ATOM 3329 N N . THR A 1 436 ? -4.108 12.089 13.552 1.00 77.88 436 THR A N 1
ATOM 3330 C CA . THR A 1 436 ? -4.983 12.990 14.312 1.00 77.88 436 THR A CA 1
ATOM 3331 C C . THR A 1 436 ? -5.276 12.356 15.667 1.00 77.88 436 THR A C 1
ATOM 3333 O O . THR A 1 436 ? -5.585 11.163 15.744 1.00 77.88 436 THR A O 1
ATOM 3336 N N . GLN A 1 437 ? -5.175 13.137 16.745 1.00 81.25 437 GLN A N 1
ATOM 3337 C CA . GLN A 1 437 ? -5.595 12.676 18.068 1.00 81.25 437 GLN A CA 1
ATOM 3338 C C . GLN A 1 437 ? -7.122 12.618 18.146 1.00 81.25 437 GLN A C 1
ATOM 3340 O O . GLN A 1 437 ? -7.826 13.403 17.514 1.00 81.25 437 GLN A O 1
ATOM 3345 N N . VAL A 1 438 ? -7.641 11.679 18.92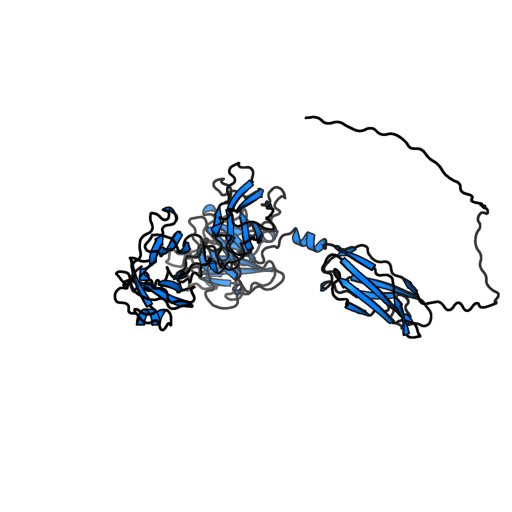3 1.00 88.25 438 VAL A N 1
ATOM 3346 C CA . VAL A 1 438 ? -9.074 11.521 19.155 1.00 88.25 438 VAL A CA 1
ATOM 3347 C C . VAL A 1 438 ? -9.326 11.696 20.643 1.00 88.25 438 VAL A C 1
ATOM 3349 O O . VAL A 1 438 ? -8.787 10.956 21.469 1.00 88.25 438 VAL A O 1
ATOM 3352 N N . ASN A 1 439 ? -10.198 12.641 20.982 1.00 87.00 439 ASN A N 1
ATOM 3353 C CA . ASN A 1 439 ? -10.739 12.837 22.320 1.00 87.00 439 ASN A CA 1
ATOM 3354 C C . ASN A 1 439 ? -11.737 11.707 22.634 1.00 87.00 439 ASN A C 1
ATOM 3356 O O . ASN A 1 439 ? -12.952 11.902 22.684 1.00 87.00 439 ASN A O 1
ATOM 3360 N N . VAL A 1 440 ? -11.227 10.486 22.808 1.00 83.88 440 VAL A N 1
ATOM 3361 C CA . VAL A 1 440 ? -12.037 9.348 23.251 1.00 83.88 440 VAL A CA 1
ATOM 3362 C C . VAL A 1 440 ? -12.465 9.605 24.702 1.00 83.88 440 VAL A C 1
ATOM 3364 O O . VAL A 1 440 ? -11.605 9.889 25.542 1.00 83.88 440 VAL A O 1
ATOM 3367 N N . PRO A 1 441 ? -13.767 9.511 25.038 1.00 78.75 441 PRO A N 1
ATOM 3368 C CA . PRO A 1 441 ? -14.229 9.672 26.412 1.00 78.75 441 PRO A CA 1
ATOM 3369 C C . PRO A 1 441 ? -13.510 8.717 27.369 1.00 78.75 441 PRO A C 1
ATOM 3371 O O . PRO A 1 441 ? -13.299 7.549 27.039 1.00 78.75 441 PRO A O 1
ATOM 3374 N N . VAL A 1 442 ? -13.180 9.199 28.573 1.00 78.50 442 VAL A N 1
ATOM 3375 C CA . VAL A 1 442 ? -12.532 8.385 29.614 1.00 78.50 442 VAL A CA 1
ATOM 3376 C C . VAL A 1 442 ? -13.332 7.100 29.835 1.00 78.50 442 VAL A C 1
ATOM 3378 O O . VAL A 1 442 ? -14.531 7.147 30.119 1.00 78.50 442 VAL A O 1
ATOM 3381 N N . PHE A 1 443 ? -12.664 5.952 29.703 1.00 78.31 443 PHE A N 1
ATOM 3382 C CA . PHE A 1 443 ? -13.306 4.648 29.822 1.00 78.31 443 PHE A CA 1
ATOM 3383 C C . PHE A 1 443 ? -13.955 4.476 31.201 1.00 78.31 443 PHE A C 1
ATOM 3385 O O . PHE A 1 443 ? -13.278 4.426 32.229 1.00 78.31 443 PHE A O 1
ATOM 3392 N N . ASN A 1 444 ? -15.281 4.339 31.215 1.00 79.38 444 ASN A N 1
ATOM 3393 C CA . ASN A 1 444 ? -16.039 4.050 32.422 1.00 79.38 444 ASN A CA 1
ATOM 3394 C C . ASN A 1 444 ? -16.366 2.552 32.490 1.00 79.38 444 ASN A C 1
ATOM 3396 O O . ASN A 1 444 ? -17.290 2.064 31.831 1.00 79.38 444 ASN A O 1
ATOM 3400 N N . ALA A 1 445 ? -15.635 1.834 33.346 1.00 79.12 445 ALA A N 1
ATOM 3401 C CA . ALA A 1 445 ? -15.819 0.403 33.571 1.00 79.12 445 ALA A CA 1
ATOM 3402 C C . ALA A 1 445 ? -17.245 0.028 34.025 1.00 79.12 445 ALA A C 1
ATOM 3404 O O . ALA A 1 445 ? -17.711 -1.060 33.701 1.00 79.12 445 ALA A O 1
ATOM 3405 N N . ALA A 1 446 ? -17.970 0.924 34.710 1.00 82.38 446 ALA A N 1
ATOM 3406 C CA . ALA A 1 446 ? -19.350 0.678 35.142 1.00 82.38 446 ALA A CA 1
ATOM 3407 C C . ALA A 1 446 ? -20.373 0.713 33.989 1.00 82.38 446 ALA A C 1
ATOM 3409 O O . ALA A 1 446 ? -21.501 0.256 34.155 1.00 82.38 446 ALA A O 1
ATOM 3410 N N . THR A 1 447 ? -19.990 1.249 32.824 1.00 83.56 447 THR A N 1
ATOM 3411 C CA . THR A 1 447 ? -20.803 1.233 31.593 1.00 83.56 447 THR A CA 1
ATOM 3412 C C . THR A 1 447 ? -20.340 0.198 30.571 1.00 83.56 447 THR A C 1
ATOM 3414 O O . THR A 1 447 ? -20.953 0.084 29.514 1.00 83.56 447 THR A O 1
ATOM 3417 N N . ALA A 1 448 ? -19.275 -0.557 30.861 1.00 86.81 448 ALA A N 1
ATOM 3418 C CA . ALA A 1 448 ? -18.812 -1.614 29.973 1.00 86.81 448 ALA A CA 1
ATOM 3419 C C . ALA A 1 448 ? -19.869 -2.734 29.872 1.00 86.81 448 ALA A C 1
ATOM 3421 O O . ALA A 1 448 ? -20.471 -3.092 30.891 1.00 86.81 448 ALA A O 1
ATOM 3422 N N . PRO A 1 449 ? -20.089 -3.330 28.686 1.00 92.31 449 PRO A N 1
ATOM 3423 C CA . PRO A 1 449 ? -21.012 -4.446 28.549 1.00 92.31 449 PRO A CA 1
ATOM 3424 C C . PRO A 1 449 ? -20.675 -5.617 29.473 1.00 92.31 449 PRO A C 1
ATOM 3426 O O . PRO A 1 449 ? -19.507 -5.936 29.709 1.00 92.31 449 PRO A O 1
ATOM 3429 N N . VAL A 1 450 ? -21.720 -6.288 29.959 1.00 95.38 450 VAL A N 1
ATOM 3430 C CA . VAL A 1 450 ? -21.609 -7.465 30.840 1.00 95.38 450 VAL A CA 1
ATOM 3431 C C . VAL A 1 450 ? -21.137 -8.721 30.099 1.00 95.38 450 VAL A C 1
ATOM 3433 O O . VAL A 1 450 ? -20.515 -9.594 30.701 1.00 95.38 450 VAL A O 1
ATOM 3436 N N . LEU A 1 451 ? -21.397 -8.790 28.791 1.00 96.44 451 LEU A N 1
ATOM 3437 C CA . LEU A 1 451 ? -20.930 -9.832 27.880 1.00 96.44 451 LEU A CA 1
ATOM 3438 C C . LEU A 1 451 ? -20.242 -9.174 26.683 1.00 96.44 451 LEU A C 1
ATOM 3440 O O . LEU A 1 451 ? -20.793 -8.236 26.105 1.00 96.44 451 LEU A O 1
ATOM 3444 N N . LEU A 1 452 ? -19.072 -9.677 26.298 1.00 94.94 452 LEU A N 1
ATOM 3445 C CA . LEU A 1 452 ? -18.290 -9.196 25.156 1.00 94.94 452 LEU A CA 1
ATOM 3446 C C . LEU A 1 452 ? -18.107 -10.314 24.137 1.00 94.94 452 LEU A C 1
ATOM 3448 O O . LEU A 1 452 ? -17.867 -11.449 24.531 1.00 94.94 452 LEU A O 1
ATOM 3452 N N . VAL A 1 453 ? -18.148 -9.984 22.847 1.00 95.38 453 VAL A N 1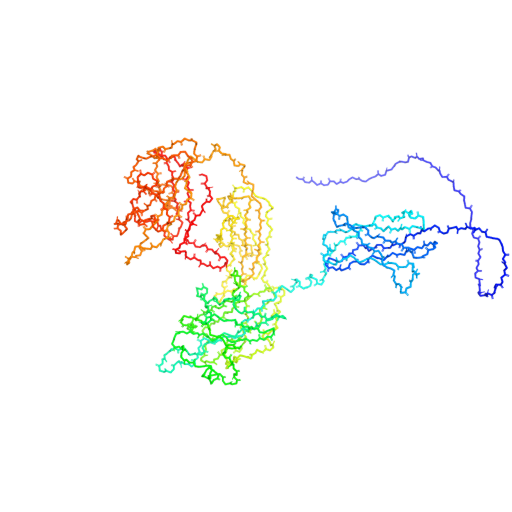
ATOM 3453 C CA . VAL A 1 453 ? -17.603 -10.853 21.797 1.00 95.38 453 VAL A CA 1
ATOM 3454 C C . VAL A 1 453 ? -16.123 -10.504 21.645 1.00 95.38 453 VAL A C 1
ATOM 3456 O O . VAL A 1 453 ? -15.798 -9.407 21.193 1.00 95.38 453 VAL A O 1
ATOM 3459 N N . THR A 1 454 ? -15.233 -11.395 22.081 1.00 92.44 454 THR A N 1
ATOM 3460 C CA . THR A 1 454 ? -13.776 -11.151 22.133 1.00 92.44 454 THR A CA 1
ATOM 3461 C C . THR A 1 454 ? -13.033 -11.664 20.903 1.00 92.44 454 THR A C 1
ATOM 3463 O O . THR A 1 454 ? -11.984 -11.125 20.550 1.00 92.44 454 THR A O 1
ATOM 3466 N N . GLU A 1 455 ? -13.596 -12.651 20.207 1.00 90.75 455 GLU A N 1
ATOM 3467 C CA . GLU A 1 455 ? -13.035 -13.216 18.982 1.00 90.75 455 GLU A CA 1
ATOM 3468 C C . GLU A 1 455 ? -14.148 -13.721 18.060 1.00 90.75 455 GLU A C 1
ATOM 3470 O O . GLU A 1 455 ? -15.151 -14.270 18.516 1.00 90.75 455 GLU A O 1
ATOM 3475 N N . VAL A 1 456 ? -13.963 -13.545 16.750 1.00 90.38 456 VAL A N 1
ATOM 3476 C CA . VAL A 1 456 ? -14.802 -14.147 15.705 1.00 90.38 456 VAL A CA 1
ATOM 3477 C C . VAL A 1 456 ? -13.882 -14.666 14.609 1.00 90.38 456 VAL A C 1
ATOM 3479 O O . VAL A 1 456 ? -12.984 -13.952 14.151 1.00 90.38 456 VAL A O 1
ATOM 3482 N N . VAL A 1 457 ? -14.118 -15.899 14.167 1.00 90.62 457 VAL A N 1
ATOM 3483 C CA . VAL A 1 457 ? -13.367 -16.531 13.078 1.00 90.62 457 VAL A CA 1
ATOM 3484 C C . VAL A 1 457 ? -14.352 -17.028 12.013 1.00 90.62 457 VAL A C 1
ATOM 3486 O O . VAL A 1 457 ? -14.834 -18.152 12.128 1.00 90.62 457 VAL A O 1
ATOM 3489 N N . PRO A 1 458 ? -14.674 -16.207 10.991 1.00 89.12 458 PRO A N 1
ATOM 3490 C CA . PRO A 1 458 ? -15.599 -16.589 9.921 1.00 89.12 458 PRO A CA 1
ATOM 3491 C C . PRO A 1 458 ? -14.944 -17.445 8.826 1.00 89.12 458 PRO A C 1
ATOM 3493 O O . PRO A 1 458 ? -15.632 -18.186 8.144 1.00 89.12 458 PRO A O 1
ATOM 3496 N N . ASN A 1 459 ? -13.615 -17.363 8.668 1.00 86.06 459 ASN A N 1
ATOM 3497 C CA . ASN A 1 459 ? -12.873 -18.056 7.613 1.00 86.06 459 ASN A CA 1
ATOM 3498 C C . ASN A 1 459 ? -11.838 -19.023 8.208 1.00 86.06 459 ASN A C 1
ATOM 3500 O O . ASN A 1 459 ? -10.929 -18.607 8.940 1.00 86.06 459 ASN A O 1
ATOM 3504 N N . THR A 1 460 ? -11.973 -20.307 7.895 1.00 88.19 460 THR A N 1
ATOM 3505 C CA . THR A 1 460 ? -11.226 -21.431 8.465 1.00 88.19 460 THR A CA 1
ATOM 3506 C C . THR A 1 460 ? -10.818 -22.443 7.387 1.00 88.19 460 THR A C 1
ATOM 3508 O O . THR A 1 460 ? -10.936 -22.219 6.186 1.00 88.19 460 THR A O 1
ATOM 3511 N N . THR A 1 461 ? -10.271 -23.587 7.803 1.00 88.62 461 THR A N 1
ATOM 3512 C CA . THR A 1 461 ? -10.093 -24.714 6.883 1.00 88.62 461 THR A CA 1
ATOM 3513 C C . THR A 1 461 ? -11.456 -25.349 6.601 1.00 88.62 461 THR A C 1
ATOM 3515 O O . THR A 1 461 ? -12.158 -25.725 7.537 1.00 88.62 461 THR A O 1
ATOM 3518 N N . ASN A 1 462 ? -11.798 -25.519 5.324 1.00 91.94 462 ASN A N 1
ATOM 3519 C CA . ASN A 1 462 ? -13.036 -26.173 4.903 1.00 91.94 462 ASN A CA 1
ATOM 3520 C C . ASN A 1 462 ? -13.144 -27.634 5.379 1.00 91.94 462 ASN A C 1
ATOM 3522 O O . ASN A 1 462 ? -12.133 -28.323 5.557 1.00 91.94 462 ASN A O 1
ATOM 3526 N N . VAL A 1 463 ? -14.373 -28.153 5.454 1.00 92.12 463 VAL A N 1
ATOM 3527 C CA . VAL A 1 463 ? -14.614 -29.605 5.502 1.00 92.12 463 VAL A CA 1
ATOM 3528 C C . VAL A 1 463 ? -14.069 -30.234 4.217 1.00 92.12 463 VAL A C 1
ATOM 3530 O O . VAL A 1 463 ? -14.239 -29.683 3.124 1.00 92.12 463 VAL A O 1
ATOM 3533 N N . ALA A 1 464 ? -13.397 -31.382 4.339 1.00 89.88 464 ALA A N 1
ATOM 3534 C CA . ALA A 1 464 ? -12.747 -32.049 3.213 1.00 89.88 464 ALA A CA 1
ATOM 3535 C C . ALA A 1 464 ? -13.728 -32.299 2.050 1.00 89.88 464 ALA A C 1
ATOM 3537 O O . ALA A 1 464 ? -14.857 -32.729 2.264 1.00 89.88 464 ALA A O 1
ATOM 3538 N N . ALA A 1 465 ? -13.279 -32.024 0.821 1.00 91.12 465 ALA A N 1
ATOM 3539 C CA . ALA A 1 465 ? -14.087 -32.064 -0.406 1.00 91.12 465 ALA A CA 1
ATOM 3540 C C . ALA A 1 465 ? -15.296 -31.095 -0.461 1.00 91.12 465 ALA A C 1
ATOM 3542 O O . ALA A 1 465 ? -16.160 -31.256 -1.321 1.00 91.12 465 ALA A O 1
ATOM 3543 N N . THR A 1 466 ? -15.343 -30.055 0.383 1.00 90.88 466 THR A N 1
ATOM 3544 C CA . THR A 1 466 ? -16.392 -29.016 0.351 1.00 90.88 466 THR A CA 1
ATOM 3545 C C . THR A 1 466 ? -15.828 -27.594 0.225 1.00 90.88 466 THR A C 1
ATOM 3547 O O . THR A 1 466 ? -14.632 -27.342 0.408 1.00 90.88 466 THR A O 1
ATOM 3550 N N . SER A 1 467 ? -16.711 -26.633 -0.054 1.00 87.25 467 SER A N 1
ATOM 3551 C CA . SER A 1 467 ? -16.422 -25.195 0.006 1.00 87.25 467 SER A CA 1
ATOM 3552 C C . SER A 1 467 ? -16.763 -24.542 1.354 1.00 87.25 467 SER A C 1
ATOM 3554 O O . SER A 1 467 ? -16.604 -23.331 1.461 1.00 87.25 467 SER A O 1
ATOM 3556 N N . SER A 1 468 ? -17.252 -25.301 2.341 1.00 89.12 468 SER A N 1
ATOM 3557 C CA . SER A 1 468 ? -17.773 -24.764 3.604 1.00 89.12 468 SER A CA 1
ATOM 3558 C C . SER A 1 468 ? -16.765 -24.895 4.734 1.00 89.12 468 SER A C 1
ATOM 3560 O O . SER A 1 468 ? -16.153 -25.950 4.918 1.00 89.12 468 SER A O 1
ATOM 3562 N N . ASP A 1 469 ? -16.641 -23.832 5.513 1.00 91.50 469 ASP A N 1
ATOM 3563 C CA . ASP A 1 469 ? -15.818 -23.747 6.709 1.00 91.50 469 ASP A CA 1
ATOM 3564 C C . ASP A 1 469 ? -16.179 -24.820 7.755 1.00 91.50 469 ASP A C 1
ATOM 3566 O O . ASP A 1 469 ? -17.348 -25.143 7.979 1.00 91.50 469 ASP A O 1
ATOM 3570 N N . ALA A 1 470 ? -15.161 -25.422 8.382 1.00 94.06 470 ALA A N 1
ATOM 3571 C CA . ALA A 1 470 ? -15.366 -26.504 9.349 1.00 94.06 470 ALA A CA 1
ATOM 3572 C C . ALA A 1 470 ? -15.339 -26.038 10.811 1.00 94.06 470 ALA A C 1
ATOM 3574 O O . ALA A 1 470 ? -15.967 -26.675 11.657 1.00 94.06 470 ALA A O 1
ATOM 3575 N N . TYR A 1 471 ? -14.612 -24.960 11.118 1.00 95.38 471 TYR A N 1
ATOM 3576 C CA . TYR A 1 471 ? -14.173 -24.637 12.483 1.00 95.38 471 TYR A CA 1
ATOM 3577 C C . TYR A 1 471 ? -14.559 -23.226 12.947 1.00 95.38 471 TYR A C 1
ATOM 3579 O O . TYR A 1 471 ? -14.010 -22.722 13.920 1.00 95.38 471 TYR A O 1
ATOM 3587 N N . GLU A 1 472 ? -15.487 -22.576 12.248 1.00 95.12 472 GLU A N 1
ATOM 3588 C CA . GLU A 1 472 ? -15.929 -21.212 12.543 1.00 95.12 472 GLU A CA 1
ATOM 3589 C C . GLU A 1 472 ? -16.381 -21.044 13.995 1.00 95.12 472 GLU A C 1
ATOM 3591 O O . GLU A 1 472 ? -17.172 -21.845 14.492 1.00 95.12 472 GLU A O 1
ATOM 3596 N N . TYR A 1 473 ? -15.948 -19.990 14.685 1.00 96.25 473 TYR A N 1
ATOM 3597 C CA . TYR A 1 473 ? -16.386 -19.781 16.064 1.00 96.25 473 TYR A CA 1
ATOM 3598 C C . TYR A 1 473 ? -16.467 -18.322 16.486 1.00 96.25 473 TYR A C 1
ATOM 3600 O O . TYR A 1 473 ? -15.967 -17.411 15.820 1.00 96.25 473 TYR A O 1
ATOM 3608 N N . ILE A 1 474 ? -17.127 -18.140 17.627 1.00 97.12 474 ILE A N 1
ATOM 3609 C CA . ILE A 1 474 ? -17.344 -16.874 18.316 1.00 97.12 474 ILE A CA 1
ATOM 3610 C C . ILE A 1 474 ? -16.963 -17.093 19.783 1.00 97.12 474 ILE A C 1
ATOM 3612 O O . ILE A 1 474 ? -17.481 -18.012 20.418 1.00 97.12 474 ILE A O 1
ATOM 3616 N N . GLU A 1 475 ? -16.062 -16.281 20.328 1.00 97.38 475 GLU A N 1
ATOM 3617 C CA . GLU A 1 475 ? -15.742 -16.289 21.759 1.00 97.38 475 GLU A CA 1
ATOM 3618 C C . GLU A 1 475 ? -16.570 -15.224 22.487 1.00 97.38 475 GLU A C 1
ATOM 3620 O O . GLU A 1 475 ? -16.621 -14.066 22.063 1.00 97.38 475 GLU A O 1
ATOM 3625 N N . VAL A 1 476 ? -17.215 -15.617 23.590 1.00 97.12 476 VAL A N 1
ATOM 3626 C CA . VAL A 1 476 ? -17.998 -14.724 24.450 1.00 97.12 476 VAL A CA 1
ATOM 3627 C C . VAL A 1 476 ? -17.398 -14.682 25.853 1.00 97.12 476 VAL A C 1
ATOM 3629 O O . VAL A 1 476 ? -17.350 -15.696 26.548 1.00 97.12 476 VAL A O 1
ATOM 3632 N N . TYR A 1 477 ? -16.991 -13.493 26.292 1.00 97.31 477 TYR A N 1
ATOM 3633 C CA . TYR A 1 477 ? -16.429 -13.220 27.615 1.00 97.31 477 TYR A CA 1
ATOM 3634 C C . TYR A 1 477 ? -17.471 -12.643 28.574 1.00 97.31 477 TYR A C 1
ATOM 3636 O O . TYR A 1 477 ? -18.172 -11.685 28.238 1.00 97.31 477 TYR A O 1
ATOM 3644 N N . ASN A 1 478 ? -17.521 -13.161 29.802 1.00 97.25 478 ASN A N 1
ATOM 3645 C CA . ASN A 1 478 ? -18.243 -12.530 30.904 1.00 97.25 478 ASN A CA 1
ATOM 3646 C C . ASN A 1 478 ? -17.358 -11.484 31.592 1.00 97.25 478 ASN A C 1
ATOM 3648 O O . ASN A 1 478 ? -16.432 -11.809 32.334 1.00 97.25 478 ASN A O 1
ATOM 3652 N N . ASN A 1 479 ? -17.698 -10.215 31.387 1.00 95.75 479 ASN A N 1
ATOM 3653 C CA . ASN A 1 479 ? -16.967 -9.078 31.935 1.00 95.75 479 ASN A CA 1
ATOM 3654 C C . ASN A 1 479 ? -17.377 -8.722 33.378 1.00 95.75 479 ASN A C 1
ATOM 3656 O O . ASN A 1 479 ? -16.810 -7.807 33.975 1.00 95.75 479 ASN A O 1
ATOM 3660 N N . THR A 1 480 ? -18.326 -9.430 33.983 1.00 95.25 480 THR A N 1
ATOM 3661 C CA . THR A 1 480 ? -18.722 -9.200 35.381 1.00 95.25 480 THR A CA 1
ATOM 3662 C C . THR A 1 480 ? -17.887 -10.025 36.363 1.00 95.25 480 THR A C 1
ATOM 3664 O O . THR A 1 480 ? -17.140 -10.934 35.994 1.00 95.25 480 THR A O 1
ATOM 3667 N N . ASP A 1 481 ? -17.985 -9.665 37.637 1.00 96.06 481 ASP A N 1
ATOM 3668 C CA . ASP A 1 481 ? -17.436 -10.373 38.794 1.00 96.06 481 ASP A CA 1
ATOM 3669 C C . ASP A 1 481 ? -18.344 -11.520 39.286 1.00 96.06 481 ASP A C 1
ATOM 3671 O O . ASP A 1 481 ? -17.989 -12.216 40.234 1.00 96.06 481 ASP A O 1
ATOM 3675 N N . GLN A 1 482 ? -19.488 -11.752 38.629 1.00 97.19 482 GLN A N 1
ATOM 3676 C CA . GLN A 1 482 ? -20.463 -12.790 38.975 1.00 97.19 482 GLN A CA 1
ATOM 3677 C C . GLN A 1 482 ? -20.716 -13.749 37.796 1.00 97.19 482 GLN A C 1
ATOM 3679 O O . GLN A 1 482 ? -20.521 -13.377 36.640 1.00 97.19 482 GLN A O 1
ATOM 3684 N N . PRO A 1 483 ? -21.156 -14.999 38.027 1.00 97.81 483 PRO A N 1
ATOM 3685 C CA . PRO A 1 483 ? -21.543 -15.895 36.939 1.00 97.81 483 PRO A CA 1
ATOM 3686 C C . PRO A 1 483 ? -22.791 -15.386 36.197 1.00 97.81 483 PRO A C 1
ATOM 3688 O O . PRO A 1 483 ? -23.792 -15.033 36.823 1.00 97.81 483 PRO A O 1
ATOM 3691 N N . ILE A 1 484 ? -22.769 -15.398 34.861 1.00 97.31 484 ILE A N 1
ATOM 3692 C CA . ILE A 1 484 ? -23.907 -14.996 34.023 1.00 97.31 484 ILE A CA 1
ATOM 3693 C C . ILE A 1 484 ? -24.621 -16.229 33.467 1.00 97.31 484 ILE A C 1
ATOM 3695 O O . ILE A 1 484 ? -24.017 -17.044 32.776 1.00 97.31 484 ILE A O 1
ATOM 3699 N N . HIS A 1 485 ? -25.934 -16.326 33.687 1.00 96.69 485 HIS A N 1
ATOM 3700 C CA . HIS A 1 485 ? -26.789 -17.267 32.958 1.00 96.69 485 HIS A CA 1
ATOM 3701 C C . HIS A 1 485 ? -27.061 -16.762 31.536 1.00 96.69 485 HIS A C 1
ATOM 3703 O O . HIS A 1 485 ? -27.746 -15.748 31.363 1.00 96.69 485 HIS A O 1
ATOM 3709 N N . PHE A 1 486 ? -26.596 -17.495 30.522 1.00 94.88 486 PHE A N 1
ATOM 3710 C CA . PHE A 1 486 ? -26.767 -17.092 29.125 1.00 94.88 486 PHE A CA 1
ATOM 3711 C C . PHE A 1 486 ? -28.223 -17.185 28.645 1.00 94.88 486 PHE A C 1
ATOM 3713 O O . PHE A 1 486 ? -28.597 -16.418 27.774 1.00 94.88 486 PHE A O 1
ATOM 3720 N N . LYS A 1 487 ? -29.092 -17.976 29.300 1.00 94.88 487 LYS A N 1
ATOM 3721 C CA . LYS A 1 487 ? -30.543 -18.072 28.996 1.00 94.88 487 LYS A CA 1
ATOM 3722 C C . LYS A 1 487 ? -31.308 -16.740 28.990 1.00 94.88 487 LYS A C 1
ATOM 3724 O O . LYS A 1 487 ? -32.449 -16.685 28.543 1.00 94.88 487 LYS A O 1
ATOM 3729 N N . ASN A 1 488 ? -30.734 -15.698 29.593 1.00 95.38 488 ASN A N 1
ATOM 3730 C CA . ASN A 1 488 ? -31.297 -14.347 29.648 1.00 95.38 488 ASN A CA 1
ATOM 3731 C C . ASN A 1 488 ? -30.925 -13.506 28.407 1.00 95.38 488 ASN A C 1
ATOM 3733 O O . ASN A 1 488 ? -31.372 -12.360 28.286 1.00 95.38 488 ASN A O 1
ATOM 3737 N N . TYR A 1 489 ? -30.100 -14.070 27.525 1.00 95.81 489 TYR A N 1
ATOM 3738 C CA . TYR A 1 489 ? -29.489 -13.457 26.360 1.00 95.81 489 TYR A CA 1
ATOM 3739 C C . TYR A 1 489 ? -29.614 -14.367 25.135 1.00 95.81 489 TYR A C 1
ATOM 3741 O O . TYR A 1 489 ? -29.841 -15.571 25.237 1.00 95.81 489 TYR A O 1
ATOM 3749 N N . LYS A 1 490 ? -29.436 -13.769 23.962 1.00 95.00 490 LYS A N 1
ATOM 3750 C CA . LYS A 1 490 ? -29.449 -14.426 22.656 1.00 95.00 490 LYS A CA 1
ATOM 3751 C C . LYS A 1 490 ? -28.367 -13.807 21.781 1.00 95.00 490 LYS A C 1
ATOM 3753 O O . LYS A 1 490 ? -28.105 -12.604 21.877 1.00 95.00 490 LYS A O 1
ATOM 3758 N N . LEU A 1 491 ? -27.761 -14.624 20.925 1.00 96.19 491 LEU A N 1
ATOM 3759 C CA . LEU A 1 491 ? -26.839 -14.161 19.896 1.00 96.19 491 LEU A CA 1
ATOM 3760 C C . LEU A 1 491 ? -27.602 -13.924 18.590 1.00 96.19 491 LEU A C 1
ATOM 3762 O O . LEU A 1 491 ? -28.499 -14.689 18.237 1.00 96.19 491 LEU A O 1
ATOM 3766 N N . TYR A 1 492 ? -27.233 -12.871 17.872 1.00 96.88 492 TYR A N 1
ATOM 3767 C CA . TYR A 1 492 ? -27.805 -12.510 16.583 1.00 96.88 492 TYR A CA 1
ATOM 3768 C C . TYR A 1 492 ? -26.711 -12.272 15.548 1.00 96.88 492 TYR A C 1
ATOM 3770 O O . TYR A 1 492 ? -25.670 -11.684 15.850 1.00 96.88 492 TYR A O 1
ATOM 3778 N N . TYR A 1 493 ? -26.995 -12.671 14.314 1.00 95.94 493 TYR A N 1
ATOM 3779 C CA . TYR A 1 493 ? -26.195 -12.390 13.134 1.00 95.94 493 TYR A CA 1
ATOM 3780 C C . TYR A 1 493 ? -26.829 -11.243 12.340 1.00 95.94 493 TYR A C 1
ATOM 3782 O O . TYR A 1 493 ? -27.971 -11.336 11.879 1.00 95.94 493 TYR A O 1
ATOM 3790 N N . ARG A 1 494 ? -26.093 -10.138 12.206 1.00 93.62 494 ARG A N 1
ATOM 3791 C CA . ARG A 1 494 ? -26.558 -8.883 11.603 1.00 93.62 494 ARG A CA 1
ATOM 3792 C C . ARG A 1 494 ? -26.007 -8.691 10.196 1.00 93.62 494 ARG A C 1
ATOM 3794 O O . ARG A 1 494 ? -24.806 -8.828 9.958 1.00 93.62 494 ARG A O 1
ATOM 3801 N N . TYR A 1 495 ? -26.884 -8.232 9.309 1.00 90.31 495 TYR A N 1
ATOM 3802 C CA . TYR A 1 495 ? -26.545 -7.615 8.027 1.00 90.31 495 TYR A CA 1
ATOM 3803 C C . TYR A 1 495 ? -26.617 -6.087 8.207 1.00 90.31 495 TYR A C 1
ATOM 3805 O O . TYR A 1 495 ? -27.730 -5.560 8.252 1.00 90.31 495 TYR A O 1
ATOM 3813 N N . PRO A 1 496 ? -25.490 -5.359 8.354 1.00 83.50 496 PRO A N 1
ATOM 3814 C CA . PRO A 1 496 ? -25.500 -3.942 8.732 1.00 83.50 496 PRO A CA 1
ATOM 3815 C C . PRO A 1 496 ? -26.343 -3.072 7.794 1.00 83.50 496 PRO A C 1
ATOM 3817 O O . PRO A 1 496 ? -27.125 -2.253 8.268 1.00 83.50 496 PRO A O 1
ATOM 3820 N N . ASP A 1 497 ? -26.286 -3.346 6.489 1.00 82.31 497 ASP A N 1
ATOM 3821 C CA . ASP A 1 497 ? -27.023 -2.620 5.442 1.00 82.31 497 ASP A CA 1
ATOM 3822 C C . ASP A 1 497 ? -28.555 -2.783 5.532 1.00 82.31 497 ASP A C 1
ATOM 3824 O O . ASP A 1 497 ? -29.301 -2.039 4.900 1.00 82.31 497 ASP A O 1
ATOM 3828 N N . LYS A 1 498 ? -29.038 -3.760 6.314 1.00 87.00 498 LYS A N 1
ATOM 3829 C CA . LYS A 1 498 ? -30.467 -4.000 6.580 1.00 87.00 498 LYS A CA 1
ATOM 3830 C C . LYS A 1 498 ? -30.914 -3.515 7.967 1.00 87.00 498 LYS A C 1
ATOM 3832 O O . LYS A 1 498 ? -32.108 -3.535 8.255 1.00 87.00 498 LYS A O 1
ATOM 3837 N N . GLY A 1 499 ? -29.979 -3.074 8.813 1.00 82.88 499 GLY A N 1
ATOM 3838 C CA . GLY A 1 499 ? -30.242 -2.608 10.174 1.00 82.88 499 GLY A CA 1
ATOM 3839 C C . GLY A 1 499 ? -30.688 -3.697 11.162 1.00 82.88 499 GLY A C 1
ATOM 3840 O O . GLY A 1 499 ? -30.917 -4.854 10.814 1.00 82.88 499 GLY A O 1
ATOM 3841 N N . ALA A 1 500 ? -30.835 -3.299 12.429 1.00 87.81 500 ALA A N 1
ATOM 3842 C CA . ALA A 1 500 ? -31.096 -4.193 13.564 1.00 87.81 500 ALA A CA 1
ATOM 3843 C C . ALA A 1 500 ? -32.429 -4.972 13.511 1.00 87.81 500 ALA A C 1
ATOM 3845 O O . ALA A 1 500 ? -32.610 -5.934 14.260 1.00 87.81 500 ALA A O 1
ATOM 3846 N N . SER A 1 501 ? -33.373 -4.560 12.656 1.00 88.62 501 SER A N 1
ATOM 3847 C CA . SER A 1 501 ? -34.658 -5.245 12.449 1.00 88.62 501 SER A CA 1
ATOM 3848 C C . SER A 1 501 ? -34.547 -6.499 11.575 1.00 88.62 501 SER A C 1
ATOM 3850 O O . SER A 1 501 ? -35.461 -7.320 11.589 1.00 88.62 501 SER A O 1
ATOM 3852 N N . ALA A 1 502 ? -33.444 -6.658 10.838 1.00 92.19 502 ALA A N 1
ATOM 3853 C CA . ALA A 1 502 ? -33.164 -7.806 9.974 1.00 92.19 502 ALA A CA 1
ATOM 3854 C C . ALA A 1 502 ? -32.149 -8.792 10.588 1.00 92.19 502 ALA A C 1
ATOM 3856 O O . ALA A 1 502 ? -31.593 -9.635 9.881 1.00 92.19 502 ALA A O 1
ATO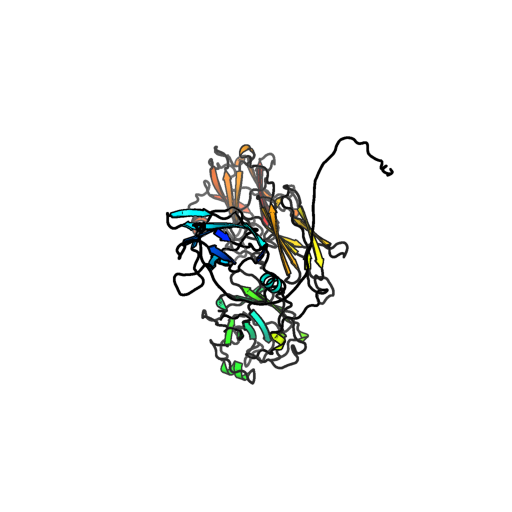M 3857 N N . ASP A 1 503 ? -31.886 -8.666 11.889 1.00 94.50 503 ASP A N 1
ATOM 3858 C CA . ASP A 1 503 ? -31.009 -9.558 12.639 1.00 94.50 503 ASP A CA 1
ATOM 3859 C C . ASP A 1 503 ? -31.591 -10.977 12.716 1.00 94.50 503 ASP A C 1
ATOM 3861 O O . ASP A 1 503 ? -32.733 -11.174 13.137 1.00 94.50 503 ASP A O 1
ATOM 3865 N N . VAL A 1 504 ? -30.779 -11.978 12.378 1.00 95.81 504 VAL A N 1
ATOM 3866 C CA . VAL A 1 504 ? -31.155 -13.396 12.453 1.00 95.81 504 VAL A CA 1
ATOM 3867 C C . VAL A 1 504 ? -30.718 -13.954 13.802 1.00 95.81 504 VAL A C 1
ATOM 3869 O O . VAL A 1 504 ? -29.547 -13.857 14.155 1.00 95.81 504 VAL A O 1
ATOM 3872 N N . GLU A 1 505 ? -31.640 -14.535 14.570 1.00 95.56 505 GLU A N 1
ATOM 3873 C CA . GLU A 1 505 ? -31.294 -15.194 15.834 1.00 95.56 505 GLU A CA 1
ATOM 3874 C C . GLU A 1 505 ? -30.461 -16.455 15.576 1.00 95.56 505 GLU A C 1
ATOM 3876 O O . GLU A 1 505 ? -30.832 -17.290 14.751 1.00 95.56 505 GLU A O 1
ATOM 3881 N N . TRP A 1 506 ? -29.345 -16.594 16.290 1.00 95.62 506 TRP A N 1
ATOM 3882 C CA . TRP A 1 506 ? -28.431 -17.733 16.231 1.00 95.62 506 TRP A CA 1
ATOM 3883 C C . TRP A 1 506 ? -28.506 -18.505 17.559 1.00 95.62 506 TRP A C 1
ATOM 3885 O O . TRP A 1 506 ? -27.752 -18.206 18.490 1.00 95.62 506 TRP A O 1
ATOM 3895 N N . PRO A 1 507 ? -29.452 -19.457 17.693 1.00 91.44 507 PRO A N 1
ATOM 3896 C CA . PRO A 1 507 ? -29.658 -20.186 18.936 1.00 91.44 507 PRO A CA 1
ATOM 3897 C C . PRO A 1 507 ? -28.510 -21.164 19.197 1.00 91.44 507 PRO A C 1
ATOM 3899 O O . PRO A 1 507 ? -28.077 -21.905 18.311 1.00 91.44 507 PRO A O 1
ATOM 3902 N N . THR A 1 508 ? -28.046 -21.205 20.444 1.00 89.94 508 THR A N 1
ATOM 3903 C CA . THR A 1 508 ? -27.137 -22.251 20.913 1.00 89.94 508 THR A CA 1
ATOM 3904 C C . THR A 1 508 ? -27.901 -23.564 21.099 1.00 89.94 508 THR A C 1
ATOM 3906 O O . THR A 1 508 ? -29.057 -23.560 21.519 1.00 89.94 508 THR A O 1
ATOM 3909 N N . THR A 1 509 ? -27.261 -24.708 20.840 1.00 83.38 509 THR A N 1
ATOM 3910 C CA . THR A 1 509 ? -27.870 -26.044 21.037 1.00 83.38 509 THR A CA 1
ATOM 3911 C C . THR A 1 509 ? -28.271 -26.319 22.484 1.00 83.38 509 THR A C 1
ATOM 3913 O O . THR A 1 509 ? -29.136 -27.152 22.741 1.00 83.38 509 THR A O 1
ATOM 3916 N N . LYS A 1 510 ? -27.662 -25.588 23.419 1.00 89.12 510 LYS A N 1
ATOM 3917 C CA . LYS A 1 510 ? -28.033 -25.503 24.826 1.00 89.12 510 LYS A CA 1
ATOM 3918 C C . LYS A 1 510 ? -28.283 -24.041 25.159 1.00 89.12 510 LYS A C 1
ATOM 3920 O O . LYS A 1 510 ? -27.370 -23.223 25.079 1.00 89.12 510 LYS A O 1
ATOM 3925 N N . ASP A 1 511 ? -29.517 -23.707 25.504 1.00 80.19 511 ASP A N 1
ATOM 3926 C CA . ASP A 1 511 ? -29.969 -22.344 25.811 1.00 80.19 511 ASP A CA 1
ATOM 3927 C C . ASP A 1 511 ? -29.695 -21.941 27.274 1.00 80.19 511 ASP A C 1
ATOM 3929 O O . ASP A 1 511 ? -29.529 -20.764 27.593 1.00 80.19 511 ASP A O 1
ATOM 3933 N N . ASN A 1 512 ? -29.591 -22.920 28.175 1.00 90.06 512 ASN A N 1
ATOM 3934 C CA . ASN A 1 512 ? -29.348 -22.717 29.599 1.00 90.06 512 ASN A CA 1
ATOM 3935 C C . ASN A 1 512 ? -27.961 -23.212 30.035 1.00 90.06 512 ASN A C 1
ATOM 3937 O O . ASN A 1 512 ? -27.791 -24.343 30.497 1.00 90.06 512 ASN A O 1
ATOM 3941 N N . PHE A 1 513 ? -26.975 -22.320 29.947 1.00 94.88 513 PHE A N 1
ATOM 3942 C CA . PHE A 1 513 ? -25.644 -22.490 30.532 1.00 94.88 513 PHE A CA 1
ATOM 3943 C C . PHE A 1 513 ? -25.205 -21.242 31.313 1.00 94.88 513 PHE A C 1
ATOM 3945 O O . PHE A 1 513 ? -25.867 -20.199 31.288 1.00 94.88 513 PHE A O 1
ATOM 3952 N N . ILE A 1 514 ? -24.099 -21.375 32.048 1.00 96.44 514 ILE A N 1
ATOM 3953 C CA . ILE A 1 514 ? -23.488 -20.314 32.851 1.00 96.44 514 ILE A CA 1
ATOM 3954 C C . ILE A 1 514 ? -22.115 -19.995 32.262 1.00 96.44 514 ILE A C 1
ATOM 3956 O O . ILE A 1 514 ? -21.313 -20.904 32.074 1.00 96.44 514 ILE A O 1
ATOM 3960 N N . ILE A 1 515 ? -21.831 -18.714 32.036 1.00 97.31 515 ILE A N 1
ATOM 3961 C CA . ILE A 1 515 ? -20.479 -18.212 31.774 1.00 97.31 515 ILE A CA 1
ATOM 3962 C C . ILE A 1 515 ? -19.918 -17.734 33.125 1.00 97.31 515 ILE A C 1
ATOM 3964 O O . ILE A 1 515 ? -20.470 -16.783 33.695 1.00 97.31 515 ILE A O 1
ATOM 3968 N N . PRO A 1 516 ? -18.879 -18.374 33.695 1.00 97.88 516 PRO A N 1
ATOM 3969 C CA . PRO A 1 516 ? -18.328 -17.972 34.990 1.00 97.88 516 PRO A CA 1
ATOM 3970 C C . PRO A 1 516 ? -17.791 -16.535 34.979 1.00 97.88 516 PRO A C 1
ATOM 3972 O O . PRO A 1 516 ? -17.482 -15.986 33.923 1.00 97.88 516 PRO A O 1
ATOM 3975 N N . ALA A 1 517 ? -17.681 -15.920 36.158 1.00 97.62 517 ALA A N 1
ATOM 3976 C CA . ALA A 1 517 ? -17.115 -14.579 36.309 1.00 97.62 517 ALA A CA 1
ATOM 3977 C C . ALA A 1 517 ? -15.718 -14.493 35.674 1.00 97.62 517 ALA A C 1
ATOM 3979 O O . ALA A 1 517 ? -14.863 -15.335 35.958 1.00 97.62 517 ALA A O 1
ATOM 3980 N N . LYS A 1 518 ? -15.478 -13.473 34.840 1.00 96.81 518 LYS A N 1
ATOM 3981 C CA . LYS A 1 518 ? -14.185 -13.229 34.173 1.00 96.81 518 LYS A CA 1
ATOM 3982 C C . LYS A 1 518 ? -13.651 -14.414 33.343 1.00 96.81 518 LYS A C 1
ATOM 3984 O O . LYS A 1 518 ? -12.438 -14.537 33.189 1.00 96.81 518 LYS A O 1
ATOM 3989 N N . GLN A 1 519 ? -14.527 -15.265 32.801 1.00 97.94 519 GLN A N 1
ATOM 3990 C CA . GLN A 1 519 ? -14.178 -16.386 31.911 1.00 97.94 519 GLN A CA 1
ATOM 3991 C C . GLN A 1 519 ? -14.832 -16.249 30.527 1.00 97.94 519 GLN A C 1
ATOM 3993 O O . GLN A 1 519 ? -15.794 -15.492 30.358 1.00 97.94 519 GLN A O 1
ATOM 3998 N N . THR A 1 520 ? -14.314 -16.995 29.547 1.00 97.19 520 THR A N 1
ATOM 3999 C CA . THR A 1 520 ? -14.888 -17.112 28.198 1.00 97.19 520 THR A CA 1
ATOM 4000 C C . THR A 1 520 ? -15.626 -18.435 27.994 1.00 97.19 520 THR A C 1
ATOM 4002 O O . THR A 1 520 ? -15.402 -19.420 28.700 1.00 97.19 520 THR A O 1
ATOM 4005 N N . VAL A 1 521 ? -16.518 -18.450 27.006 1.00 97.38 521 VAL A N 1
ATOM 4006 C CA . VAL A 1 521 ? -17.022 -19.662 26.349 1.00 97.38 521 VAL A CA 1
ATOM 4007 C C . VAL A 1 521 ? -16.873 -19.509 24.840 1.00 97.38 521 VAL A C 1
ATOM 4009 O O . VAL A 1 521 ? -16.928 -18.397 24.312 1.00 97.38 521 VAL A O 1
ATOM 4012 N N . VAL A 1 522 ? -16.726 -20.629 24.142 1.00 97.94 522 VAL A N 1
ATOM 4013 C CA . VAL A 1 522 ? -16.644 -20.678 22.681 1.00 97.94 522 VAL A CA 1
ATOM 4014 C C . VAL A 1 522 ? -17.945 -21.229 22.109 1.00 97.94 522 VAL A C 1
ATOM 4016 O O . VAL A 1 522 ? -18.473 -22.231 22.592 1.00 97.94 522 VAL A O 1
ATOM 4019 N N . LEU A 1 523 ? -18.454 -20.573 21.069 1.00 97.50 523 LEU A N 1
ATOM 4020 C CA . LEU A 1 523 ? -19.640 -20.962 20.313 1.00 97.50 523 LEU A CA 1
ATOM 4021 C C . LEU A 1 523 ? -19.189 -21.374 18.902 1.00 97.50 523 LEU A C 1
ATOM 4023 O O . LEU A 1 523 ? -18.886 -20.516 18.071 1.00 97.50 523 LEU A O 1
ATOM 4027 N N . TRP A 1 524 ? -19.096 -22.680 18.643 1.00 97.94 524 TRP A N 1
ATOM 4028 C CA . TRP A 1 524 ? -18.710 -23.244 17.341 1.00 97.94 524 TRP A CA 1
ATOM 4029 C C . TRP A 1 524 ? -19.919 -23.313 16.407 1.00 97.94 524 TRP A C 1
ATOM 4031 O O . TRP A 1 524 ? -20.978 -23.827 16.782 1.00 97.94 524 TRP A O 1
ATOM 4041 N N . ILE A 1 525 ? -19.771 -22.811 15.183 1.00 97.25 525 ILE A N 1
ATOM 4042 C CA . ILE A 1 525 ? -20.815 -22.906 14.166 1.00 97.25 525 ILE A CA 1
ATOM 4043 C C . ILE A 1 525 ? -20.788 -24.305 13.547 1.00 97.25 525 ILE A C 1
ATOM 4045 O O . ILE A 1 525 ? -19.811 -24.745 12.934 1.00 97.25 525 ILE A O 1
ATOM 4049 N N . LYS A 1 526 ? -21.892 -25.021 13.731 1.00 96.38 526 LYS A N 1
ATOM 4050 C CA . LYS A 1 526 ? -22.152 -26.330 13.151 1.00 96.38 526 LYS A CA 1
ATOM 4051 C C . LYS A 1 526 ? -23.091 -26.150 11.964 1.00 96.38 526 LYS A C 1
ATOM 4053 O O . LYS A 1 526 ? -24.185 -25.608 12.106 1.00 96.38 526 LYS A O 1
ATOM 4058 N N . ASN A 1 527 ? -22.642 -26.618 10.809 1.00 94.62 527 ASN A N 1
ATOM 4059 C CA . ASN A 1 527 ? -23.383 -26.627 9.557 1.00 94.62 527 ASN A CA 1
ATOM 4060 C C . ASN A 1 527 ? -23.655 -28.078 9.126 1.00 94.62 527 ASN A C 1
ATOM 4062 O O . ASN A 1 527 ? -23.182 -29.042 9.736 1.00 94.62 527 ASN A O 1
ATOM 4066 N N . SER A 1 528 ? -24.435 -28.253 8.061 1.00 94.81 528 SER A N 1
ATOM 4067 C CA . SER A 1 528 ? -24.854 -29.578 7.586 1.00 94.81 528 SER A CA 1
ATOM 4068 C C . SER A 1 528 ? -23.695 -30.497 7.172 1.00 94.81 528 SER A C 1
ATOM 4070 O O . SER A 1 528 ? -23.848 -31.716 7.234 1.00 94.81 528 SER A O 1
ATOM 4072 N N . VAL A 1 529 ? -22.534 -29.945 6.789 1.00 95.12 529 VAL A N 1
ATOM 4073 C CA . VAL A 1 529 ? -21.380 -30.724 6.305 1.00 95.12 529 VAL A CA 1
ATOM 4074 C C . VAL A 1 529 ? -20.307 -30.971 7.368 1.00 95.12 529 VAL A C 1
ATOM 4076 O O . VAL A 1 529 ? -19.641 -32.002 7.309 1.00 95.12 529 VAL A O 1
ATOM 4079 N N . ASN A 1 530 ? -20.164 -30.102 8.376 1.00 95.94 530 ASN A N 1
ATOM 4080 C CA . ASN A 1 530 ? -19.291 -30.348 9.532 1.00 95.94 530 ASN A CA 1
ATOM 4081 C C . ASN A 1 530 ? -19.997 -31.124 10.661 1.00 95.94 530 ASN A C 1
ATOM 4083 O O . ASN A 1 530 ? -19.381 -31.394 11.691 1.00 95.94 530 ASN A O 1
ATOM 4087 N N . ALA A 1 531 ? -21.272 -31.501 10.492 1.00 93.94 531 ALA A N 1
ATOM 4088 C CA . ALA A 1 531 ? -22.116 -32.114 11.520 1.00 93.94 531 ALA A CA 1
ATOM 4089 C C . ALA A 1 531 ? -21.449 -33.289 12.266 1.00 93.94 531 ALA A C 1
ATOM 4091 O O . ALA A 1 531 ? -21.551 -33.356 13.488 1.00 93.94 531 ALA A O 1
ATOM 4092 N N . SER A 1 532 ? -20.692 -34.145 11.570 1.00 95.12 532 SER A N 1
ATOM 4093 C CA . SER A 1 532 ? -19.977 -35.295 12.152 1.00 95.12 532 SER A CA 1
ATOM 4094 C C . SER A 1 532 ? -18.731 -34.953 12.982 1.00 95.12 532 SER A C 1
ATOM 4096 O O . SER A 1 532 ? -18.233 -35.822 13.693 1.00 95.12 532 SER A O 1
ATOM 4098 N N . TYR A 1 533 ? -18.211 -33.724 12.897 1.00 97.00 533 TYR A N 1
ATOM 4099 C CA . TYR A 1 533 ? -16.998 -33.315 13.609 1.00 97.00 533 TYR A CA 1
ATOM 4100 C C . TYR A 1 533 ? -17.282 -33.170 15.112 1.00 97.00 533 TYR A C 1
ATOM 4102 O O . TYR A 1 533 ? -18.329 -32.658 15.519 1.00 97.00 533 TYR A O 1
ATOM 4110 N N . THR A 1 534 ? -16.322 -33.563 15.938 1.00 97.56 534 THR A N 1
ATOM 4111 C CA . THR A 1 534 ? -16.441 -33.633 17.397 1.00 97.56 534 THR A CA 1
ATOM 4112 C C . THR A 1 534 ? -15.706 -32.494 18.105 1.00 97.56 534 THR A C 1
ATOM 4114 O O . THR A 1 534 ? -14.837 -31.829 17.536 1.00 97.56 534 THR A O 1
ATOM 4117 N N . THR A 1 535 ? -15.982 -32.322 19.400 1.00 97.81 535 THR A N 1
ATOM 4118 C CA . THR A 1 535 ? -15.197 -31.466 20.306 1.00 97.81 535 THR A CA 1
ATOM 4119 C C . THR A 1 535 ? -13.694 -31.792 20.272 1.00 97.81 535 THR A C 1
ATOM 4121 O O . THR A 1 535 ? -12.865 -30.889 20.379 1.00 97.81 535 THR A O 1
ATOM 4124 N N . ASN A 1 536 ? -13.315 -33.059 20.056 1.00 98.31 536 ASN A N 1
ATOM 4125 C CA . ASN A 1 536 ? -11.912 -33.454 19.910 1.00 98.31 536 ASN A CA 1
ATOM 4126 C C . ASN A 1 536 ? -11.283 -32.922 18.610 1.00 98.31 536 ASN A C 1
ATOM 4128 O O . ASN A 1 536 ? -10.125 -32.509 18.622 1.00 98.31 536 ASN A O 1
ATOM 4132 N N . ASP A 1 537 ? -12.033 -32.885 17.507 1.00 98.00 537 ASP A N 1
ATOM 4133 C CA . ASP A 1 537 ? -11.546 -32.353 16.226 1.00 98.00 537 ASP A CA 1
ATOM 4134 C C . ASP A 1 537 ? -11.331 -30.835 16.308 1.00 98.00 537 ASP A C 1
ATOM 4136 O O . ASP A 1 537 ? -10.279 -30.336 15.907 1.00 98.00 537 ASP A O 1
ATOM 4140 N N . PHE A 1 538 ? -12.274 -30.110 16.926 1.00 97.81 538 PHE A N 1
ATOM 4141 C CA . PHE A 1 538 ? -12.140 -28.675 17.207 1.00 97.81 538 PHE A CA 1
ATOM 4142 C C . PHE A 1 538 ? -10.908 -28.382 18.080 1.00 97.81 538 PHE A C 1
ATOM 4144 O O . PHE A 1 538 ? -10.067 -27.551 17.727 1.00 97.81 538 PHE A O 1
ATOM 4151 N N . ASN A 1 539 ? -10.758 -29.117 19.187 1.00 98.19 539 ASN A N 1
ATOM 4152 C CA . ASN A 1 539 ? -9.614 -28.994 20.090 1.00 98.19 539 ASN A CA 1
ATOM 4153 C C . ASN A 1 539 ? -8.282 -29.345 19.413 1.00 98.19 539 ASN A C 1
ATOM 4155 O O . ASN A 1 539 ? -7.285 -28.663 19.643 1.00 98.19 539 ASN A O 1
ATOM 4159 N N . THR A 1 540 ? -8.260 -30.348 18.533 1.00 97.75 540 THR A N 1
ATOM 4160 C CA . THR A 1 540 ? -7.070 -30.708 17.744 1.00 97.75 540 THR A CA 1
ATOM 4161 C C . THR A 1 540 ? -6.698 -29.594 16.762 1.00 97.75 540 THR A C 1
ATOM 4163 O O . THR A 1 540 ? -5.520 -29.261 16.625 1.00 97.75 540 THR A O 1
ATOM 4166 N N . PHE A 1 541 ? -7.689 -28.982 16.105 1.00 94.81 541 PHE A N 1
ATOM 4167 C CA . PHE A 1 541 ? -7.476 -27.903 15.140 1.00 94.81 541 PHE A CA 1
ATOM 4168 C C . PHE A 1 541 ? -6.937 -26.622 15.795 1.00 94.81 541 PHE A C 1
ATOM 4170 O O . PHE A 1 541 ? -5.945 -26.061 15.321 1.00 94.81 541 PHE A O 1
ATOM 4177 N N . TYR A 1 542 ? -7.545 -26.186 16.904 1.00 94.38 542 TYR A N 1
ATOM 4178 C CA . TYR A 1 542 ? -7.147 -24.966 17.621 1.00 94.38 542 TYR A CA 1
ATOM 4179 C C . TYR A 1 542 ? -6.076 -25.170 18.700 1.00 94.38 542 TYR A C 1
ATOM 4181 O O . TYR A 1 542 ? -5.545 -24.186 19.214 1.00 94.38 542 TYR A O 1
ATOM 4189 N N . LYS A 1 543 ? -5.701 -26.420 19.000 1.00 97.19 543 LYS A N 1
ATOM 4190 C CA . LYS A 1 543 ? -4.778 -26.804 20.087 1.00 97.19 543 LYS A CA 1
ATOM 4191 C C . LYS A 1 543 ? -5.289 -26.372 21.470 1.00 97.19 543 LYS A C 1
ATOM 4193 O O . LYS A 1 543 ? -4.529 -25.883 22.305 1.00 97.19 543 LYS A O 1
ATOM 4198 N N . THR A 1 544 ? -6.587 -26.551 21.694 1.00 96.31 544 THR A N 1
ATOM 4199 C CA . THR A 1 544 ? -7.305 -26.194 22.927 1.00 96.31 544 THR A CA 1
ATOM 4200 C C . THR A 1 544 ? -7.752 -27.436 23.702 1.00 96.31 544 THR A C 1
ATOM 4202 O O . THR A 1 544 ? -7.670 -28.550 23.200 1.00 96.31 544 THR A O 1
ATOM 4205 N N . ASN A 1 545 ? -8.240 -27.247 24.932 1.00 97.44 545 ASN A N 1
ATOM 4206 C CA . ASN A 1 545 ? -8.807 -28.308 25.779 1.00 97.44 545 ASN A CA 1
ATOM 4207 C C . ASN A 1 545 ? -10.215 -27.915 26.266 1.00 97.44 545 ASN A C 1
ATOM 4209 O O . ASN A 1 545 ? -10.505 -27.941 27.461 1.00 97.44 545 ASN A O 1
ATOM 4213 N N . LEU A 1 546 ? -11.070 -27.457 25.349 1.00 97.69 546 LEU A N 1
ATOM 4214 C CA . LEU A 1 546 ? -12.438 -27.057 25.673 1.00 97.69 546 LEU A CA 1
ATOM 4215 C C . LEU A 1 546 ? -13.316 -28.284 25.928 1.00 97.69 546 LEU A C 1
ATOM 4217 O O . LEU A 1 546 ? -13.118 -29.341 25.326 1.00 97.69 546 LEU A O 1
ATOM 4221 N N . VAL A 1 547 ? -14.301 -28.129 26.806 1.00 97.50 547 VAL A N 1
ATOM 4222 C CA . VAL A 1 547 ? -15.211 -29.195 27.221 1.00 97.50 547 VAL A CA 1
ATOM 4223 C C . VAL A 1 547 ? -16.601 -28.876 26.699 1.00 97.50 547 VAL A C 1
ATOM 4225 O O . VAL A 1 547 ? -17.138 -27.793 26.947 1.00 97.50 547 VAL A O 1
ATOM 4228 N N . GLU A 1 548 ? -17.171 -29.833 25.974 1.00 96.25 548 GLU A N 1
ATOM 4229 C CA . GLU A 1 548 ? -18.520 -29.746 25.429 1.00 96.25 548 GLU A CA 1
ATOM 4230 C C . GLU A 1 548 ? -19.531 -29.421 26.528 1.00 96.25 548 GLU A C 1
ATOM 4232 O O . GLU A 1 548 ? -19.461 -29.948 27.643 1.00 96.25 548 GLU A O 1
ATOM 4237 N N . ASP A 1 549 ? -20.468 -28.532 26.212 1.00 94.88 549 ASP A N 1
ATOM 4238 C CA . ASP A 1 549 ? -21.579 -28.163 27.081 1.00 94.88 549 ASP A CA 1
ATOM 4239 C C . ASP A 1 549 ? -21.174 -27.462 28.401 1.00 94.88 549 ASP A C 1
ATOM 4241 O O . ASP A 1 549 ? -22.026 -27.267 29.283 1.00 94.88 549 ASP A O 1
ATOM 4245 N N . GLN A 1 550 ? -19.897 -27.062 28.514 1.00 94.38 550 GLN A N 1
ATOM 4246 C CA . GLN A 1 550 ? -19.290 -26.336 29.640 1.00 94.38 550 GLN A CA 1
ATOM 4247 C C . GLN A 1 550 ? -18.489 -25.105 29.185 1.00 94.38 550 GLN A C 1
ATOM 4249 O O . GLN A 1 550 ? -18.754 -24.002 29.657 1.00 94.38 550 GLN A O 1
ATOM 4254 N N . THR A 1 551 ? -17.524 -25.280 28.274 1.00 96.38 551 THR A N 1
ATOM 4255 C CA . THR A 1 551 ? -16.701 -24.193 27.699 1.00 96.38 551 THR A CA 1
ATOM 4256 C C . THR A 1 551 ? -16.728 -24.148 26.171 1.00 96.38 551 THR A C 1
ATOM 4258 O O . THR A 1 551 ? -16.408 -23.106 25.601 1.00 96.38 551 THR A O 1
ATOM 4261 N N . LEU A 1 552 ? -17.174 -25.223 25.510 1.00 97.44 552 LEU A N 1
ATOM 4262 C CA . LEU A 1 552 ? -17.541 -25.249 24.093 1.00 97.44 552 LEU A CA 1
ATOM 4263 C C . LEU A 1 552 ? -19.034 -25.563 23.948 1.00 97.44 552 LEU A C 1
ATOM 4265 O O . LEU A 1 552 ? -19.500 -26.610 24.395 1.00 97.44 552 LEU A O 1
ATOM 4269 N N . PHE A 1 553 ? -19.767 -24.679 23.283 1.00 97.06 553 PHE A N 1
ATOM 42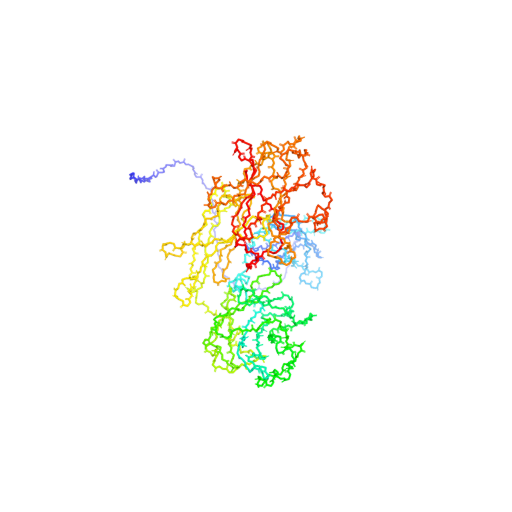70 C CA . PHE A 1 553 ? -21.158 -24.874 22.873 1.00 97.06 553 PHE A CA 1
ATOM 4271 C C . PHE A 1 553 ? -21.246 -24.764 21.350 1.00 97.06 553 PHE A C 1
ATOM 4273 O O . PHE A 1 553 ? -20.301 -24.309 20.701 1.00 97.06 553 PHE A O 1
ATOM 4280 N N . THR A 1 554 ? -22.377 -25.157 20.763 1.00 96.75 554 THR A N 1
ATOM 4281 C CA . THR A 1 554 ? -22.566 -25.065 19.308 1.00 96.75 554 THR A CA 1
ATOM 4282 C C . THR A 1 554 ? -23.778 -24.229 18.923 1.00 96.75 554 THR A C 1
ATOM 4284 O O . THR A 1 554 ? -24.741 -24.131 19.683 1.00 96.75 554 THR A O 1
ATOM 4287 N N . ILE A 1 555 ? -23.724 -23.631 17.735 1.00 96.62 555 ILE A N 1
ATOM 4288 C CA . ILE A 1 555 ? -24.827 -22.932 17.064 1.00 96.62 555 ILE A CA 1
ATOM 4289 C C . ILE A 1 555 ? -25.071 -23.653 15.743 1.00 96.62 555 ILE A C 1
ATOM 4291 O O . ILE A 1 555 ? -24.118 -23.903 15.010 1.00 96.62 555 ILE A O 1
ATOM 4295 N N . GLN A 1 556 ? -26.325 -23.968 15.423 1.00 95.50 556 GLN A N 1
ATOM 4296 C CA . GLN A 1 556 ? -26.674 -24.569 14.132 1.00 95.50 556 GLN A CA 1
ATOM 4297 C C . GLN A 1 556 ? -26.973 -23.458 13.115 1.00 95.50 556 GLN A C 1
ATOM 4299 O O . GLN A 1 556 ? -27.908 -22.681 13.311 1.00 95.50 556 GLN A O 1
ATOM 4304 N N . SER A 1 557 ? -26.165 -23.353 12.060 1.00 94.31 557 SER A N 1
ATOM 4305 C CA . SER A 1 557 ? -26.274 -22.330 11.006 1.00 94.31 557 SER A CA 1
ATOM 4306 C C . SER A 1 557 ? -25.537 -22.792 9.743 1.00 94.31 557 SER A C 1
ATOM 4308 O O . SER A 1 557 ? -24.657 -23.643 9.824 1.00 94.31 557 SER A O 1
ATOM 4310 N N . ASP A 1 558 ? -25.848 -22.217 8.579 1.00 91.25 558 ASP A N 1
ATOM 4311 C CA . ASP A 1 558 ? -25.132 -22.516 7.326 1.00 91.25 558 ASP A CA 1
ATOM 4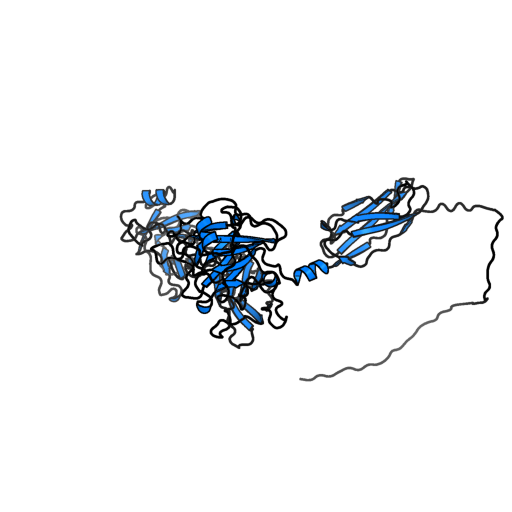312 C C . ASP A 1 558 ? -23.676 -22.002 7.322 1.00 91.25 558 ASP A C 1
ATOM 4314 O O . ASP A 1 558 ? -22.863 -22.479 6.530 1.00 91.25 558 ASP A O 1
ATOM 4318 N N . GLY A 1 559 ? -23.351 -21.055 8.211 1.00 91.56 559 GLY A N 1
ATOM 4319 C CA . GLY A 1 559 ? -22.017 -20.475 8.397 1.00 91.56 559 GLY A CA 1
ATOM 4320 C C . GLY A 1 559 ? -22.033 -18.946 8.508 1.00 91.56 559 GLY A C 1
ATOM 4321 O O . GLY A 1 559 ? -23.078 -18.295 8.409 1.00 91.56 559 GLY A O 1
ATOM 4322 N N . MET A 1 560 ? -20.861 -18.355 8.716 1.00 92.00 560 MET A N 1
ATOM 4323 C CA . MET A 1 560 ? -20.596 -16.924 8.589 1.00 92.00 560 MET A CA 1
ATOM 4324 C C . MET A 1 560 ? -20.177 -16.574 7.153 1.00 92.00 560 MET A C 1
ATOM 4326 O O . MET A 1 560 ? -19.562 -17.351 6.429 1.00 92.00 560 MET A O 1
ATOM 4330 N N . ALA A 1 561 ? -20.519 -15.367 6.704 1.00 88.69 561 ALA A N 1
ATOM 4331 C CA . ALA A 1 561 ? -20.136 -14.901 5.379 1.00 88.69 561 ALA A CA 1
ATOM 4332 C C . ALA A 1 561 ? -18.648 -14.523 5.312 1.00 88.69 561 ALA A C 1
ATOM 4334 O O . ALA A 1 561 ? -18.183 -13.642 6.027 1.00 88.69 561 ALA A O 1
ATOM 4335 N N . ASN A 1 562 ? -17.939 -15.108 4.349 1.00 80.81 562 ASN A N 1
ATOM 4336 C CA . ASN A 1 562 ? -16.548 -14.785 4.012 1.00 80.81 562 ASN A CA 1
ATOM 4337 C C . ASN A 1 562 ? -16.379 -13.530 3.127 1.00 80.81 562 ASN A C 1
ATOM 4339 O O . ASN A 1 562 ? -15.307 -13.312 2.561 1.00 80.81 562 ASN A O 1
ATOM 4343 N N . SER A 1 563 ? -17.438 -12.731 2.971 1.00 76.31 563 SER A N 1
ATOM 4344 C CA . SER A 1 563 ? -17.467 -11.487 2.196 1.00 76.31 563 SER A CA 1
ATOM 4345 C C . SER A 1 563 ? -18.514 -10.509 2.740 1.00 76.31 563 SER A C 1
ATOM 4347 O O . SER A 1 563 ? -19.582 -10.906 3.229 1.00 76.31 563 SER A O 1
ATOM 4349 N N . GLY A 1 564 ? -18.208 -9.221 2.599 1.00 75.31 564 GLY A N 1
ATOM 4350 C CA . GLY A 1 564 ? -19.032 -8.093 3.025 1.00 75.31 564 GLY A CA 1
ATOM 4351 C C . GLY A 1 564 ? -19.169 -7.907 4.539 1.00 75.31 564 GLY A C 1
ATOM 4352 O O . GLY A 1 564 ? -18.792 -8.750 5.354 1.00 75.31 564 GLY A O 1
ATOM 4353 N N . ARG A 1 565 ? -19.777 -6.778 4.912 1.00 79.38 565 ARG A N 1
ATOM 4354 C CA . ARG A 1 565 ? -19.959 -6.353 6.307 1.00 79.38 565 ARG A CA 1
ATOM 4355 C C . ARG A 1 565 ? -20.993 -7.191 7.042 1.00 79.38 565 ARG A C 1
ATOM 4357 O O . ARG A 1 565 ? -22.088 -7.439 6.531 1.00 79.38 565 ARG A O 1
ATOM 4364 N N . ARG A 1 566 ? -20.672 -7.596 8.267 1.00 89.81 566 ARG A N 1
ATOM 4365 C CA . ARG A 1 566 ? -21.500 -8.424 9.157 1.00 89.81 566 ARG A CA 1
ATOM 4366 C C . ARG A 1 566 ? -21.268 -8.025 10.607 1.00 89.81 566 ARG A C 1
ATOM 4368 O O . ARG A 1 566 ? -20.276 -7.369 10.915 1.00 89.81 566 ARG A O 1
ATOM 4375 N N . ALA A 1 567 ? -22.161 -8.430 11.506 1.00 90.44 567 ALA A N 1
ATOM 4376 C CA . ALA A 1 567 ? -21.887 -8.328 12.936 1.00 90.44 567 ALA A CA 1
ATOM 4377 C C . ALA A 1 567 ? -22.480 -9.481 13.743 1.00 90.44 567 ALA A C 1
ATOM 4379 O O . ALA A 1 567 ? -23.501 -10.056 13.365 1.00 90.44 567 ALA A O 1
ATOM 4380 N N . LEU A 1 568 ? -21.851 -9.763 14.880 1.00 95.12 568 LEU A N 1
ATOM 4381 C CA . LEU A 1 568 ? -22.388 -10.607 15.939 1.00 95.12 568 LEU A CA 1
ATOM 4382 C C . LEU A 1 568 ? -22.878 -9.702 17.062 1.00 95.12 568 LEU A C 1
ATOM 4384 O O . LEU A 1 568 ? -22.148 -8.813 17.497 1.00 95.12 568 LEU A O 1
ATOM 4388 N N . VAL A 1 569 ? -24.113 -9.906 17.510 1.00 96.19 569 VAL A N 1
ATOM 4389 C CA . VAL A 1 569 ? -24.796 -9.017 18.456 1.00 96.19 569 VAL A CA 1
ATOM 4390 C C . VAL A 1 569 ? -25.378 -9.839 19.597 1.00 96.19 569 VAL A C 1
ATOM 4392 O O . VAL A 1 569 ? -26.195 -10.729 19.368 1.00 96.19 569 VAL A O 1
ATOM 4395 N N . ILE A 1 570 ? -24.996 -9.526 20.833 1.00 96.50 570 ILE A N 1
ATOM 4396 C CA . ILE A 1 570 ? -25.601 -10.120 22.029 1.00 96.50 570 ILE A CA 1
ATOM 4397 C C . ILE A 1 570 ? -26.747 -9.211 22.473 1.00 96.50 570 ILE A C 1
ATOM 4399 O O . ILE A 1 570 ? -26.540 -8.018 22.708 1.00 96.50 570 ILE A O 1
ATOM 4403 N N . LYS A 1 571 ? -27.954 -9.763 22.622 1.00 95.69 571 LYS A N 1
ATOM 4404 C CA . LYS A 1 571 ? -29.125 -9.046 23.157 1.00 95.69 571 LYS A CA 1
ATOM 4405 C C . LYS A 1 571 ? -29.697 -9.765 24.369 1.00 95.69 571 LYS A C 1
ATOM 4407 O O . LYS A 1 571 ? -29.549 -10.976 24.490 1.00 95.69 571 LYS A O 1
ATOM 4412 N N . THR A 1 572 ? -30.394 -9.046 25.242 1.00 95.88 572 THR A N 1
ATOM 4413 C CA . THR A 1 572 ? -31.274 -9.653 26.252 1.00 95.88 572 THR A CA 1
ATOM 4414 C C . THR A 1 572 ? -32.500 -10.295 25.595 1.00 95.88 572 THR A C 1
ATOM 4416 O O . THR A 1 572 ? -32.886 -9.935 24.482 1.00 95.88 572 THR A O 1
ATOM 4419 N N . ASN A 1 573 ? -33.218 -11.141 26.337 1.00 93.38 573 ASN A N 1
ATOM 4420 C CA . ASN A 1 573 ? -34.538 -11.649 25.925 1.00 93.38 573 ASN A CA 1
ATOM 4421 C C . ASN A 1 573 ? -35.603 -10.551 25.713 1.00 93.38 573 ASN A C 1
ATOM 4423 O O . ASN A 1 573 ? -36.635 -10.814 25.105 1.00 93.38 573 ASN A O 1
ATOM 4427 N N . THR A 1 574 ? -35.367 -9.325 26.195 1.00 94.94 574 THR A N 1
ATOM 4428 C CA . THR A 1 574 ? -36.211 -8.146 25.928 1.00 94.94 574 THR A CA 1
ATOM 4429 C C . THR A 1 574 ? -35.770 -7.350 24.692 1.00 94.94 574 THR A C 1
ATOM 4431 O O . THR A 1 574 ? -36.317 -6.283 24.428 1.00 94.94 574 THR A O 1
ATOM 4434 N N . GLY A 1 575 ? -34.780 -7.840 23.938 1.00 92.25 575 GLY A N 1
ATOM 4435 C CA . GLY A 1 575 ? -34.272 -7.216 22.714 1.00 92.25 575 GLY A CA 1
ATOM 4436 C C . GLY A 1 575 ? -33.261 -6.085 22.928 1.00 92.25 575 GLY A C 1
ATOM 4437 O O . GLY A 1 575 ? -32.811 -5.499 21.945 1.00 92.25 575 GLY A O 1
ATOM 4438 N N . LYS A 1 576 ? -32.868 -5.778 24.174 1.00 94.19 576 LYS A N 1
ATOM 4439 C CA . LYS A 1 576 ? -31.844 -4.763 24.460 1.00 94.19 576 LYS A CA 1
ATOM 4440 C C . LYS A 1 576 ? -30.472 -5.290 24.036 1.00 94.19 576 LYS A C 1
ATOM 4442 O O . LYS A 1 576 ? -30.035 -6.311 24.560 1.00 94.19 576 LYS A O 1
ATOM 4447 N N . GLU A 1 577 ? -29.782 -4.578 23.151 1.00 94.75 577 GLU A N 1
ATOM 4448 C CA . GLU A 1 577 ? -28.379 -4.860 22.829 1.00 94.75 577 GLU A CA 1
ATOM 4449 C C . GLU A 1 577 ? -27.477 -4.705 24.063 1.00 94.75 577 GLU A C 1
ATOM 4451 O O . GLU A 1 577 ? -27.654 -3.806 24.891 1.00 94.75 577 GLU A O 1
ATOM 4456 N N . ILE A 1 578 ? -26.530 -5.630 24.187 1.00 95.00 578 ILE A N 1
ATOM 4457 C CA . ILE A 1 578 ? -25.506 -5.660 25.230 1.00 95.00 578 ILE A CA 1
ATOM 4458 C C . ILE A 1 578 ? -24.154 -5.305 24.632 1.00 95.00 578 ILE A C 1
ATOM 4460 O O . ILE A 1 578 ? -23.467 -4.465 25.191 1.00 95.00 578 ILE A O 1
ATOM 4464 N N . SER A 1 579 ? -23.786 -5.941 23.522 1.00 93.38 579 SER A N 1
ATOM 4465 C CA . SER A 1 579 ? -22.552 -5.666 22.787 1.00 93.38 579 SER A CA 1
ATOM 4466 C C . SER A 1 579 ? -22.679 -6.127 21.339 1.00 93.38 579 SER A C 1
ATOM 4468 O O . SER A 1 579 ? -23.520 -6.975 21.009 1.00 93.38 579 SER A O 1
ATOM 4470 N N . SER A 1 580 ? -21.831 -5.577 20.470 1.00 90.44 580 SER A N 1
ATOM 4471 C CA . SER A 1 580 ? -21.732 -5.995 19.074 1.00 90.44 580 SER A CA 1
ATOM 4472 C C . SER A 1 580 ? -20.285 -6.011 18.573 1.00 90.44 580 SER A C 1
ATOM 4474 O O . SER A 1 580 ? -19.474 -5.171 18.958 1.00 90.44 580 SER A O 1
ATOM 4476 N N . ALA A 1 581 ? -19.963 -6.974 17.709 1.00 88.31 581 ALA A N 1
ATOM 4477 C CA . ALA A 1 581 ? -18.675 -7.093 17.030 1.00 88.31 581 ALA A CA 1
ATOM 4478 C C . ALA A 1 581 ? -18.902 -7.121 15.515 1.00 88.31 581 ALA A C 1
ATOM 4480 O O . ALA A 1 581 ? -19.505 -8.061 14.994 1.00 88.31 581 ALA A O 1
ATOM 4481 N N . TYR A 1 582 ? -18.443 -6.080 14.819 1.00 84.19 582 TYR A N 1
ATOM 4482 C CA . TYR A 1 582 ? -18.569 -5.932 13.368 1.00 84.19 582 TYR A CA 1
ATOM 4483 C C . TYR A 1 582 ? -17.300 -6.412 12.673 1.00 84.19 582 TYR A C 1
ATOM 4485 O O . TYR A 1 582 ? -16.227 -5.884 12.956 1.00 84.19 582 TYR A O 1
ATOM 4493 N N . TYR A 1 583 ? -17.430 -7.320 11.706 1.00 77.12 583 TYR A N 1
ATOM 4494 C CA . TYR A 1 583 ? -16.362 -7.604 10.751 1.00 77.12 583 TYR A CA 1
ATOM 4495 C C . TYR A 1 583 ? -16.756 -7.159 9.348 1.00 77.12 583 TYR A C 1
ATOM 4497 O O . TYR A 1 583 ? -17.920 -7.231 8.951 1.00 77.12 583 TYR A O 1
ATOM 4505 N N . ASP A 1 584 ? -15.759 -6.715 8.595 1.00 73.19 584 ASP A N 1
ATOM 4506 C CA . ASP A 1 584 ? -15.812 -6.718 7.142 1.00 73.19 584 ASP A CA 1
ATOM 4507 C C . ASP A 1 584 ? -14.941 -7.871 6.629 1.00 73.19 584 ASP A C 1
ATOM 4509 O O . ASP A 1 584 ? -14.047 -8.360 7.325 1.00 73.19 584 ASP A O 1
ATOM 4513 N N . ALA A 1 585 ? -15.201 -8.309 5.409 1.00 58.16 585 ALA A N 1
ATOM 4514 C CA . ALA A 1 585 ? -14.307 -9.181 4.657 1.00 58.16 585 ALA A CA 1
ATOM 4515 C C . ALA A 1 585 ? -13.982 -8.603 3.268 1.00 58.16 585 ALA A C 1
ATOM 4517 O O . ALA A 1 585 ? -13.068 -9.097 2.601 1.00 58.16 585 ALA A O 1
ATOM 4518 N N . ASP A 1 586 ? -14.653 -7.516 2.871 1.00 52.94 586 ASP A N 1
ATOM 4519 C CA . ASP A 1 586 ? -14.368 -6.778 1.649 1.00 52.94 586 ASP A CA 1
ATOM 4520 C C . ASP A 1 586 ? -13.456 -5.571 1.951 1.00 52.94 586 ASP A C 1
ATOM 4522 O O . ASP A 1 586 ? -13.566 -4.897 2.972 1.00 52.94 586 ASP A O 1
ATOM 4526 N N . THR A 1 587 ? -12.527 -5.277 1.036 1.00 50.81 587 THR A N 1
ATOM 4527 C CA . THR A 1 587 ? -11.686 -4.057 1.040 1.00 50.81 587 THR A CA 1
ATOM 4528 C C . THR A 1 587 ? -10.873 -3.757 2.311 1.00 50.81 587 THR A C 1
ATOM 4530 O O . THR A 1 587 ? -10.870 -2.637 2.817 1.00 50.81 587 THR A O 1
ATOM 4533 N N . TYR A 1 588 ? -10.047 -4.716 2.740 1.00 48.41 588 TYR A N 1
ATOM 4534 C CA . TYR A 1 588 ? -8.880 -4.405 3.571 1.00 48.41 588 TYR A CA 1
ATOM 4535 C C . TYR A 1 588 ? -7.588 -4.339 2.758 1.00 48.41 588 TYR A C 1
ATOM 4537 O O . TYR A 1 588 ? -7.164 -5.331 2.154 1.00 48.41 588 TYR A O 1
ATOM 4545 N N . MET A 1 589 ? -6.913 -3.192 2.840 1.00 39.66 589 MET A N 1
ATOM 4546 C CA . MET A 1 589 ? -5.532 -3.043 2.390 1.00 39.66 589 MET A CA 1
ATOM 4547 C C . MET A 1 589 ? -4.595 -3.337 3.562 1.00 39.66 589 MET A C 1
ATOM 4549 O O . MET A 1 589 ? -4.577 -2.603 4.554 1.00 39.66 589 MET A O 1
ATOM 4553 N N . ARG A 1 590 ? -3.785 -4.391 3.439 1.00 38.28 590 ARG A N 1
ATOM 4554 C CA . ARG A 1 590 ? -2.552 -4.517 4.225 1.00 38.28 590 ARG A CA 1
ATOM 4555 C C . ARG A 1 590 ? -1.413 -4.072 3.317 1.00 38.28 590 ARG A C 1
ATOM 4557 O O . ARG A 1 590 ? -1.283 -4.635 2.237 1.00 38.28 590 ARG A O 1
ATOM 4564 N N . GLU A 1 591 ? -0.660 -3.048 3.724 1.00 39.88 591 GLU A N 1
ATOM 4565 C CA . GLU A 1 591 ? 0.566 -2.609 3.025 1.00 39.88 591 GLU A CA 1
ATOM 4566 C C . GLU A 1 591 ? 0.363 -2.449 1.490 1.00 39.88 591 GLU A C 1
ATOM 4568 O O . GLU A 1 591 ? 1.144 -2.907 0.660 1.00 39.88 591 GLU A O 1
ATOM 4573 N N . GLY A 1 592 ? -0.767 -1.849 1.086 1.00 35.38 592 GLY A N 1
ATOM 4574 C CA . GLY A 1 592 ? -1.082 -1.608 -0.328 1.00 35.38 592 GLY A CA 1
ATOM 4575 C C . GLY A 1 592 ? -1.429 -2.850 -1.170 1.00 35.38 592 GLY A C 1
ATOM 4576 O O . GLY A 1 592 ? -1.300 -2.792 -2.393 1.00 35.38 592 GLY A O 1
ATOM 4577 N N . GLN A 1 593 ? -1.847 -3.969 -0.565 1.00 31.00 593 GLN A N 1
ATOM 4578 C CA . GLN A 1 593 ? -2.412 -5.127 -1.276 1.00 31.00 593 GLN A CA 1
ATOM 4579 C C . GLN A 1 593 ? -3.825 -5.485 -0.789 1.00 31.00 593 GLN A C 1
ATOM 4581 O O . GLN A 1 593 ? -4.085 -5.562 0.417 1.00 31.00 593 GLN A O 1
ATOM 4586 N N . MET A 1 594 ? -4.725 -5.785 -1.737 1.00 33.94 594 MET A N 1
ATOM 4587 C CA . MET A 1 594 ? -6.020 -6.408 -1.441 1.00 33.94 594 MET A CA 1
ATOM 4588 C C . MET A 1 594 ? -5.794 -7.849 -0.982 1.00 33.94 594 MET A C 1
ATOM 4590 O O . MET A 1 594 ? -5.482 -8.724 -1.788 1.00 33.94 594 MET A O 1
ATOM 4594 N N . THR A 1 595 ? -5.991 -8.116 0.309 1.00 35.91 595 THR A N 1
ATOM 4595 C CA . THR A 1 595 ? -5.820 -9.466 0.867 1.00 35.91 595 THR A CA 1
ATOM 4596 C C . THR A 1 595 ? -7.170 -10.095 1.203 1.00 35.91 595 THR A C 1
ATOM 4598 O O . THR A 1 595 ? -7.893 -9.616 2.074 1.00 35.91 595 THR A O 1
ATOM 4601 N N . ARG A 1 596 ? -7.509 -11.209 0.538 1.00 40.19 596 ARG A N 1
ATOM 4602 C CA . ARG A 1 596 ? -8.608 -12.092 0.968 1.00 40.19 596 ARG A CA 1
ATOM 4603 C C . ARG A 1 596 ? -8.045 -13.133 1.942 1.00 40.19 596 ARG A C 1
ATOM 4605 O O . ARG A 1 596 ? -7.212 -13.940 1.525 1.00 40.19 596 ARG A O 1
ATOM 4612 N N . PRO A 1 597 ? -8.430 -13.126 3.229 1.00 44.84 597 PRO A N 1
ATOM 4613 C CA . PRO A 1 597 ? -7.867 -14.053 4.201 1.00 44.84 597 PRO A CA 1
ATOM 4614 C C . PRO A 1 597 ? -8.423 -15.471 4.015 1.00 44.84 597 PRO A C 1
ATOM 4616 O O . PRO A 1 597 ? -9.620 -15.640 3.832 1.00 44.84 597 PRO A O 1
ATOM 4619 N N . LYS A 1 598 ? -7.558 -16.489 4.138 1.00 39.75 598 LYS A N 1
ATOM 4620 C CA . LYS A 1 598 ? -7.967 -17.894 4.368 1.00 39.75 598 LYS A CA 1
ATOM 4621 C C . LYS A 1 598 ? -7.832 -18.357 5.828 1.00 39.75 598 LYS A C 1
ATOM 4623 O O . LYS A 1 598 ? -8.169 -19.486 6.158 1.00 39.75 598 LYS A O 1
ATOM 4628 N N . LYS A 1 599 ? -7.236 -17.510 6.676 1.00 40.12 599 LYS A N 1
ATOM 4629 C CA . LYS A 1 599 ? -7.082 -17.662 8.133 1.00 40.12 599 LYS A CA 1
ATOM 4630 C C . LYS A 1 599 ? -6.860 -16.270 8.718 1.00 40.12 599 LYS A C 1
ATOM 4632 O O . LYS A 1 599 ? -5.825 -15.662 8.443 1.00 40.12 599 LYS A O 1
ATOM 4637 N N . THR A 1 600 ? -7.788 -15.721 9.495 1.00 42.47 600 THR A N 1
ATOM 4638 C CA . THR A 1 600 ? -7.519 -14.500 10.279 1.00 42.47 600 THR A CA 1
ATOM 4639 C C . THR A 1 600 ? -8.364 -14.491 11.545 1.00 42.47 600 THR A C 1
ATOM 4641 O O . THR A 1 600 ? -9.587 -14.456 11.479 1.00 42.47 600 THR A O 1
ATOM 4644 N N . LYS A 1 601 ? -7.675 -14.483 12.689 1.00 36.41 601 LYS A N 1
ATOM 4645 C CA . LYS A 1 601 ? -8.216 -14.079 13.986 1.00 36.41 601 LYS A CA 1
ATOM 4646 C C . LYS A 1 601 ? -8.484 -12.577 13.930 1.00 36.41 601 LYS A C 1
ATOM 4648 O O . LYS A 1 601 ? -7.540 -11.797 13.812 1.00 36.41 601 LYS A O 1
ATOM 4653 N N . LEU A 1 602 ? -9.752 -12.183 13.963 1.00 42.41 602 LEU A N 1
ATOM 4654 C CA . LEU A 1 602 ? -10.146 -10.786 14.106 1.00 42.41 602 LEU A CA 1
ATOM 4655 C C . LEU A 1 602 ? -10.270 -10.488 15.606 1.00 42.41 602 LEU A C 1
ATOM 4657 O O . LEU A 1 602 ? -11.200 -10.956 16.258 1.00 42.41 602 LEU A O 1
ATOM 4661 N N . LEU A 1 603 ? -9.310 -9.733 16.150 1.00 31.86 603 LEU A N 1
ATOM 4662 C CA . LEU A 1 603 ? -9.509 -9.022 17.414 1.00 31.86 603 LEU A CA 1
ATOM 4663 C C . LEU A 1 603 ? -10.362 -7.788 17.116 1.00 31.86 603 LEU A C 1
ATOM 4665 O O . LEU A 1 603 ? -10.004 -6.994 16.244 1.00 31.86 603 LEU A O 1
ATOM 4669 N N . PHE A 1 604 ? -11.462 -7.619 17.845 1.00 40.06 604 PHE A N 1
ATOM 4670 C CA . PHE A 1 604 ? -12.319 -6.443 17.721 1.00 40.06 604 PHE A CA 1
ATOM 4671 C C . PHE A 1 604 ? -12.038 -5.448 18.839 1.00 40.06 604 PHE A C 1
ATOM 4673 O O . PHE A 1 604 ? -12.001 -5.805 20.017 1.00 40.06 604 PHE A O 1
ATOM 4680 N N . THR A 1 605 ? -11.932 -4.175 18.472 1.00 32.91 605 THR A N 1
ATOM 4681 C CA . THR A 1 605 ? -12.154 -3.075 19.410 1.00 32.91 605 THR A CA 1
ATOM 4682 C C . THR A 1 605 ? -13.630 -3.091 19.814 1.00 32.91 605 THR A C 1
ATOM 4684 O O . THR A 1 605 ? -14.500 -3.177 18.946 1.00 32.91 605 THR A O 1
ATOM 4687 N N . LEU A 1 606 ? -13.931 -3.020 21.115 1.00 29.75 606 LEU A N 1
ATOM 4688 C CA . LEU A 1 606 ? -15.312 -2.936 21.602 1.00 29.75 606 LEU A CA 1
ATOM 4689 C C . LEU A 1 606 ? -15.995 -1.692 21.014 1.00 29.75 606 LEU A C 1
ATOM 4691 O O . LEU A 1 606 ? -15.596 -0.569 21.324 1.00 29.75 606 LEU A O 1
ATOM 4695 N N . ILE A 1 607 ? -17.070 -1.877 20.246 1.00 32.09 607 ILE A N 1
ATOM 4696 C CA . ILE A 1 607 ? -17.953 -0.780 19.837 1.00 32.09 607 ILE A CA 1
ATOM 4697 C C . ILE A 1 607 ? -19.261 -0.901 20.625 1.00 32.09 607 ILE A C 1
ATOM 4699 O O . ILE A 1 607 ? -20.123 -1.699 20.268 1.00 32.09 607 ILE A O 1
ATOM 4703 N N . ARG A 1 608 ? -19.322 -0.090 21.694 1.00 29.69 608 ARG A N 1
ATOM 4704 C CA . ARG A 1 608 ? -20.454 0.233 22.593 1.00 29.69 608 ARG A CA 1
ATOM 4705 C C . ARG A 1 608 ? -21.434 -0.900 22.917 1.00 29.69 608 ARG A C 1
ATOM 4707 O O . ARG A 1 608 ? -22.376 -1.131 22.132 1.00 29.69 608 ARG A O 1
#

Organism: NCBI:txid1236976

Radius of gyra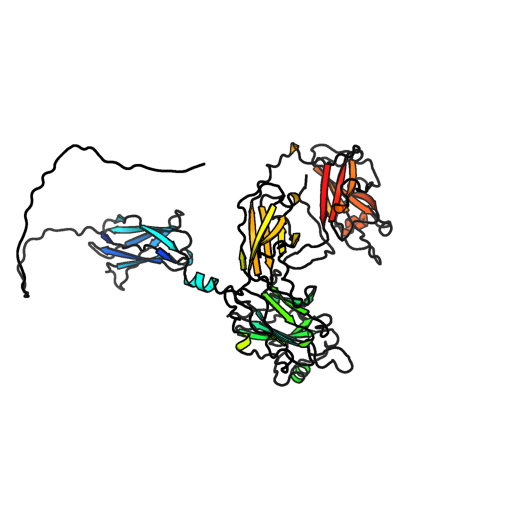tion: 37.6 Å; chains: 1; bounding box: 101×107×72 Å

Sequence (608 aa):
MLSAVTPVGFAAGTNVTELNITPVEDGLETQNETPSPSKKPQVNNVEQMQIRHIPLNRVPEHQDFTVNAMISGVNQPWTGLLKYSMDGHEEKTIPFVPQVQGNQSDNYIATIPGDEMTGKEISYTIEALDEQSKLIQSATYTVGIEANQAILEKAIIGPAPKLLITEMVPDTTNVPSKTTDAYEFVEVYNNTDQDLNFKDFSFFYNNKDTWTPVIDKDMMIPAHQSVVFWIMNGDNNLITSDDFNKNYPGSKLVEGQNLFRMNGGGGMANGSPRNLTIKDKTGNTIVSADYVAAQVKANQGIFFKHPAAGNTAMVAMSNSGLSPATPGVTDPEQLIPVVVDPGNKTEITHSPAISVEVKDLDITAHVVNPGTKPDGTKNPVTLLYKTPSQLRYTMATMVDTKNTGDYTATIPAAALAESTIHYRIQVQGTEETYSTQVNVPVFNAATAPVLLVTEVVPNTTNVAATSSDAYEYIEVYNNTDQPIHFKNYKLYYRYPDKGASADVEWPTTKDNFIIPAKQTVVLWIKNSVNASYTTNDFNTFYKTNLVEDQTLFTIQSDGMANSGRRALVIKTNTGKEISSAYYDADTYMREGQMTRPKKTKLLFTLIR